Protein AF-A0A354HDA1-F1 (afdb_monomer_lite)

Radius of gyration: 33.44 Å; chains: 1; bounding box: 73×96×95 Å

Foldseek 3Di:
DDDDDDDDDDDDDDDDDDDDDDDDDDDDDDDDDDDDDDDDDDDDDDDDDDDDDDDDDPPPDDDPDPDPDLQWQDDDQQKTKGWPAKDQDPLPSFDIKTKMKIFHQNQFKKKKAKDQKDFLQAGDPQWFWFQDPVRDIDTHRIDIHGNDRDIGMGIGHRGVVNCVVQVHPDGQKIKIWMFMDGHPRVVDTDIGDIHIDGHPPDPNDRDDGPPDAAWQDDDPQKTKHWDAKAQDLPPQGIWTKMKIFRQDQAWKKKDWPWKDFPPHTWDKDWIDTHGHGHMYITIITTGPCSPSAQGFKMKTKIWMWGCPVDDDTHTDDITDIDMDGDDHDPLQPPVRLVVVLVVQCPPPDQAAWWAFPVRKIKGWDFDRDSPPPPDRWIKIKIGDPDFKIKIDTWGDDPFFTWDKIWIWGQDPVRDIDTDDIWIWTWGDDPDAWIWIAIPVRDITIIGHDDDD

pLDDT: mean 74.21, std 22.31, range [22.86, 97.56]

Structure (mmCIF, N/CA/C/O backbone):
data_AF-A0A354HDA1-F1
#
_entry.id   AF-A0A354HDA1-F1
#
loop_
_atom_site.group_PDB
_atom_site.id
_atom_site.type_symbol
_atom_site.label_atom_id
_atom_site.label_alt_id
_atom_site.label_comp_id
_atom_site.label_asym_id
_atom_site.label_entity_id
_atom_site.label_seq_id
_atom_site.pdbx_PDB_ins_code
_atom_site.Cartn_x
_atom_site.Cartn_y
_atom_site.Cartn_z
_atom_site.occupancy
_atom_site.B_iso_or_equiv
_atom_site.auth_seq_id
_atom_site.auth_comp_id
_atom_site.auth_asym_id
_atom_site.auth_atom_id
_atom_site.pdbx_PDB_model_num
ATOM 1 N N . MET A 1 1 ? 37.030 48.313 -1.044 1.00 31.47 1 MET A N 1
ATOM 2 C CA . MET A 1 1 ? 38.129 47.338 -0.813 1.00 31.47 1 MET A CA 1
ATOM 3 C C . MET A 1 1 ? 37.502 45.974 -0.561 1.00 31.47 1 MET A C 1
ATOM 5 O O . MET A 1 1 ? 36.423 45.945 0.014 1.00 31.47 1 MET A O 1
ATOM 9 N N . LYS A 1 2 ? 38.111 44.870 -1.011 1.00 27.34 2 LYS A N 1
ATOM 10 C CA . LYS A 1 2 ? 37.506 43.528 -0.903 1.00 27.34 2 LYS A CA 1
ATOM 11 C C . LYS A 1 2 ? 37.591 43.000 0.538 1.00 27.34 2 LYS A C 1
ATOM 13 O O . LYS A 1 2 ? 38.665 43.055 1.129 1.00 27.34 2 LYS A O 1
ATOM 18 N N . LYS A 1 3 ? 36.506 42.420 1.059 1.00 28.28 3 LYS A N 1
ATOM 19 C CA . LYS A 1 3 ? 36.544 41.457 2.171 1.00 28.28 3 LYS A CA 1
ATOM 20 C C . LYS A 1 3 ? 36.066 40.110 1.637 1.00 28.28 3 LYS A C 1
ATOM 22 O O . LYS A 1 3 ? 34.922 39.995 1.222 1.00 28.28 3 LYS A O 1
ATOM 27 N N . LYS A 1 4 ? 36.961 39.121 1.627 1.00 32.50 4 LYS A N 1
ATOM 28 C CA . LYS A 1 4 ? 36.616 37.703 1.487 1.00 32.50 4 LYS A CA 1
ATOM 29 C C . LYS A 1 4 ? 36.586 37.098 2.888 1.00 32.50 4 LYS A C 1
ATOM 31 O O . LYS A 1 4 ? 37.509 37.371 3.654 1.00 32.50 4 LYS A O 1
ATOM 36 N N . ILE A 1 5 ? 35.614 36.244 3.178 1.00 36.44 5 ILE A N 1
ATOM 37 C CA . ILE A 1 5 ? 35.753 35.154 4.152 1.00 36.44 5 ILE A CA 1
ATOM 38 C C . ILE A 1 5 ? 35.243 33.896 3.442 1.00 36.44 5 ILE A C 1
ATOM 40 O O . ILE A 1 5 ? 34.310 33.976 2.646 1.00 36.44 5 ILE A O 1
ATOM 44 N N . THR A 1 6 ? 35.938 32.781 3.636 1.00 32.81 6 THR A N 1
ATOM 45 C CA . THR A 1 6 ? 35.798 31.563 2.827 1.00 32.81 6 THR A CA 1
ATOM 46 C C . THR A 1 6 ? 34.976 30.521 3.578 1.00 32.81 6 THR A C 1
ATOM 48 O O . THR A 1 6 ? 35.255 30.271 4.749 1.00 32.81 6 THR A O 1
ATOM 51 N N . LEU A 1 7 ? 34.013 29.887 2.906 1.00 26.77 7 LEU A N 1
ATOM 52 C CA . LEU A 1 7 ? 33.339 28.691 3.415 1.00 26.77 7 LEU A CA 1
ATOM 53 C C . LEU A 1 7 ? 34.271 27.478 3.255 1.00 26.77 7 LEU A C 1
ATOM 55 O O . LEU A 1 7 ? 34.858 27.293 2.190 1.00 26.77 7 LEU A O 1
ATOM 59 N N . ALA A 1 8 ? 34.434 26.675 4.306 1.00 28.84 8 ALA A N 1
ATOM 60 C CA . ALA A 1 8 ? 35.331 25.521 4.308 1.00 28.84 8 ALA A CA 1
ATOM 61 C C . ALA A 1 8 ? 34.535 24.210 4.248 1.00 28.84 8 ALA A C 1
ATOM 63 O O . ALA A 1 8 ? 33.760 23.915 5.153 1.00 28.84 8 ALA A O 1
ATOM 64 N N . ILE A 1 9 ? 34.761 23.421 3.196 1.00 30.92 9 ILE A N 1
ATOM 65 C CA . ILE A 1 9 ? 34.243 22.054 3.061 1.00 30.92 9 ILE A CA 1
ATOM 66 C C . ILE A 1 9 ? 35.233 21.102 3.745 1.00 30.92 9 ILE A C 1
ATOM 68 O O . ILE A 1 9 ? 36.434 21.170 3.479 1.00 30.92 9 ILE A O 1
ATOM 72 N N . ALA A 1 10 ? 34.737 20.216 4.611 1.00 30.50 10 ALA A N 1
ATOM 73 C CA . ALA A 1 10 ? 35.542 19.232 5.336 1.00 30.50 10 ALA A CA 1
ATOM 74 C C . ALA A 1 10 ? 35.135 17.802 4.943 1.00 30.50 10 ALA A C 1
ATOM 76 O O . ALA A 1 10 ? 34.210 17.223 5.506 1.00 30.50 10 ALA A O 1
ATOM 77 N N . LEU A 1 11 ? 35.838 17.245 3.957 1.00 28.97 11 LEU A N 1
ATOM 78 C CA . LEU A 1 11 ? 35.710 15.850 3.534 1.00 28.97 11 LEU A CA 1
ATOM 79 C C . LEU A 1 11 ? 36.411 14.930 4.552 1.00 28.97 11 LEU A C 1
ATOM 81 O O . LEU A 1 11 ? 37.622 15.049 4.739 1.00 28.97 11 LEU A O 1
ATOM 85 N N . CYS A 1 12 ? 35.682 13.996 5.168 1.00 27.31 12 CYS A N 1
ATOM 86 C CA . CYS A 1 12 ? 36.226 13.054 6.155 1.00 27.31 12 CYS A CA 1
ATOM 87 C C . CYS A 1 12 ? 35.908 11.594 5.799 1.00 27.31 12 CYS A C 1
ATOM 89 O O . CYS A 1 12 ? 34.965 11.009 6.323 1.00 27.31 12 CYS A O 1
ATOM 91 N 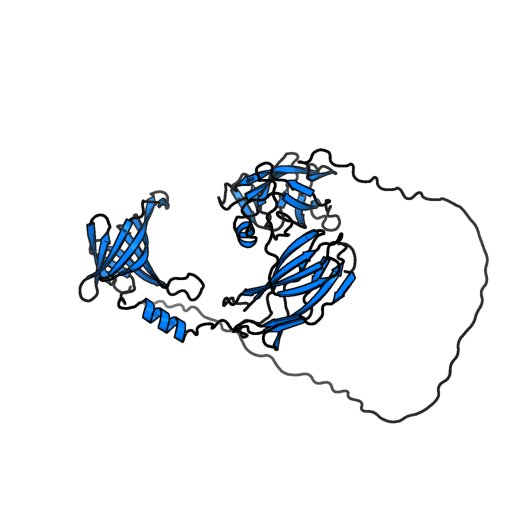N . ALA A 1 13 ? 36.743 10.989 4.951 1.00 26.00 13 ALA A N 1
ATOM 92 C CA . ALA A 1 13 ? 36.742 9.550 4.697 1.00 26.00 13 ALA A CA 1
ATOM 93 C C . ALA A 1 13 ? 38.186 9.024 4.603 1.00 26.00 13 ALA A C 1
ATOM 95 O O . ALA A 1 13 ? 38.851 9.243 3.592 1.00 26.00 13 ALA A O 1
ATOM 96 N N . ALA A 1 14 ? 38.678 8.350 5.654 1.00 28.92 14 ALA A N 1
ATOM 97 C CA . ALA A 1 14 ? 39.889 7.518 5.608 1.00 28.92 14 ALA A CA 1
ATOM 98 C C . ALA A 1 14 ? 40.065 6.629 6.861 1.00 28.92 14 ALA A C 1
ATOM 100 O O . ALA A 1 14 ? 40.347 7.122 7.948 1.00 28.92 14 ALA A O 1
ATOM 101 N N . LEU A 1 15 ? 39.988 5.311 6.649 1.00 28.72 15 LEU A N 1
ATOM 102 C CA . LEU A 1 15 ? 40.942 4.287 7.114 1.00 28.72 15 LEU A CA 1
ATOM 103 C C . LEU A 1 15 ? 41.510 4.353 8.552 1.00 28.72 15 LEU A C 1
ATOM 105 O O . LEU A 1 15 ? 42.444 5.100 8.835 1.00 28.72 15 LEU A O 1
ATOM 109 N N . CYS A 1 16 ? 41.127 3.366 9.371 1.00 27.70 16 CYS A N 1
ATOM 110 C CA . CYS A 1 16 ? 41.938 2.866 10.489 1.00 27.70 16 CYS A CA 1
ATOM 111 C C . CYS A 1 16 ? 41.967 1.326 10.478 1.00 27.70 16 CYS A C 1
ATOM 113 O O . CYS A 1 16 ? 41.064 0.682 11.004 1.00 27.70 16 CYS A O 1
ATOM 115 N N . SER A 1 17 ? 43.027 0.741 9.909 1.00 30.91 17 SER A N 1
ATOM 116 C CA . SER A 1 17 ? 43.226 -0.716 9.840 1.00 30.91 17 SER A CA 1
ATOM 117 C C . SER A 1 17 ? 44.659 -1.095 10.213 1.00 30.91 17 SER A C 1
ATOM 119 O O . SER A 1 17 ? 45.554 -0.866 9.413 1.00 30.91 17 SER A O 1
ATOM 121 N N . PHE A 1 18 ? 44.863 -1.680 11.398 1.00 32.28 18 PHE A N 1
ATOM 122 C CA . PHE A 1 18 ? 45.932 -2.632 11.773 1.00 32.28 18 PHE A CA 1
ATOM 123 C C . PHE A 1 18 ? 45.609 -3.108 13.208 1.00 32.28 18 PHE A C 1
ATOM 125 O O . PHE A 1 18 ? 45.614 -2.312 14.138 1.00 32.28 18 PHE A O 1
ATOM 132 N N . ALA A 1 19 ? 45.078 -4.316 13.403 1.00 32.16 19 ALA A N 1
ATOM 133 C CA . ALA A 1 19 ? 45.759 -5.620 13.386 1.00 32.16 19 ALA A CA 1
ATOM 134 C C . ALA A 1 19 ? 46.241 -6.058 14.784 1.00 32.16 19 ALA A C 1
ATOM 136 O O . ALA A 1 19 ? 47.131 -5.454 15.377 1.00 32.16 19 ALA A O 1
ATOM 137 N N . GLY A 1 20 ? 45.672 -7.163 15.274 1.00 24.97 20 GLY A N 1
ATOM 138 C CA . GLY A 1 20 ? 46.027 -7.803 16.540 1.00 24.97 20 GLY A CA 1
ATOM 139 C C . GLY A 1 20 ? 45.857 -9.315 16.434 1.00 24.97 20 GLY A C 1
ATOM 140 O O . GLY A 1 20 ? 44.791 -9.845 16.724 1.00 24.97 20 GLY A O 1
ATOM 141 N N . CYS A 1 21 ? 46.897 -10.011 15.975 1.00 28.17 21 CYS A N 1
ATOM 142 C CA . CYS A 1 21 ? 46.878 -11.468 15.871 1.00 28.17 21 CYS A CA 1
ATOM 143 C C . CYS A 1 21 ? 46.947 -12.126 17.255 1.00 28.17 21 CYS A C 1
ATOM 145 O O . CYS A 1 21 ? 47.786 -11.755 18.074 1.00 28.17 21 CYS A O 1
ATOM 147 N N . ASN A 1 22 ? 46.189 -13.205 17.448 1.00 28.22 22 ASN A N 1
ATOM 148 C CA . ASN A 1 22 ? 46.581 -14.279 18.357 1.00 28.22 22 ASN A CA 1
ATOM 149 C C . ASN A 1 22 ? 46.357 -15.630 17.661 1.00 28.22 22 ASN A C 1
ATOM 151 O O . ASN A 1 22 ? 45.361 -15.805 16.963 1.00 28.22 22 ASN A O 1
ATOM 155 N N . SER A 1 23 ? 47.300 -16.561 17.801 1.00 32.66 23 SER A N 1
ATOM 156 C CA . SER A 1 23 ? 47.348 -17.815 17.041 1.00 32.66 23 SER A CA 1
ATOM 157 C C . SER A 1 23 ? 47.273 -19.033 17.964 1.00 32.66 23 SER A C 1
ATOM 159 O O . SER A 1 23 ? 47.916 -19.072 19.010 1.00 32.66 23 SER A O 1
ATOM 161 N N . GLY A 1 24 ? 46.487 -20.044 17.579 1.00 25.39 24 GLY A N 1
ATOM 162 C CA . GLY A 1 24 ? 46.165 -21.161 18.475 1.00 25.39 24 GLY A CA 1
ATOM 163 C C . GLY A 1 24 ? 45.610 -22.410 17.791 1.00 25.39 24 GLY A C 1
ATOM 164 O O . GLY A 1 24 ? 44.612 -22.958 18.244 1.00 25.39 24 GLY A O 1
ATOM 165 N N . THR A 1 25 ? 46.230 -22.866 16.701 1.00 35.19 25 THR A N 1
ATOM 166 C CA . THR A 1 25 ? 45.879 -24.143 16.051 1.00 35.19 25 THR A CA 1
ATOM 167 C C . THR A 1 25 ? 46.379 -25.345 16.863 1.00 35.19 25 THR A C 1
ATOM 169 O O . THR A 1 25 ? 47.549 -25.364 17.249 1.00 35.19 25 THR A O 1
ATOM 172 N N . PRO A 1 26 ? 45.576 -26.414 16.987 1.00 31.98 26 PRO A N 1
ATOM 173 C CA . PRO A 1 26 ? 46.102 -27.771 17.091 1.00 31.98 26 PRO A CA 1
ATOM 174 C C . PRO A 1 26 ? 45.609 -28.655 15.932 1.00 31.98 26 PRO A C 1
ATOM 176 O O . PRO A 1 26 ? 44.422 -28.699 15.616 1.00 31.98 26 PRO A O 1
ATOM 179 N N . ALA A 1 27 ? 46.529 -29.392 15.307 1.00 25.69 27 ALA A N 1
ATOM 180 C CA . ALA A 1 27 ? 46.199 -30.470 14.374 1.00 25.69 27 ALA A CA 1
ATOM 181 C C . ALA A 1 27 ? 46.079 -31.819 15.115 1.00 25.69 27 ALA A C 1
ATOM 183 O O . ALA A 1 27 ? 46.586 -31.972 16.227 1.00 25.69 27 ALA A O 1
ATOM 184 N N . ALA A 1 28 ? 45.445 -32.813 14.485 1.00 26.69 28 ALA A N 1
ATOM 185 C CA . ALA A 1 28 ? 45.404 -34.200 14.969 1.00 26.69 28 ALA A CA 1
ATOM 186 C C . ALA A 1 28 ? 46.836 -34.787 15.122 1.00 26.69 28 ALA A C 1
ATOM 188 O O . ALA A 1 28 ? 47.766 -34.350 14.447 1.00 26.69 28 ALA A O 1
ATOM 189 N N . THR A 1 29 ? 47.109 -35.838 15.908 1.00 23.31 29 THR A N 1
ATOM 190 C CA . THR A 1 29 ? 46.589 -37.214 15.723 1.00 23.31 29 THR A CA 1
ATOM 191 C C . THR A 1 29 ? 47.006 -38.136 16.896 1.00 23.31 29 THR A C 1
ATOM 193 O O . THR A 1 29 ? 47.988 -37.852 17.574 1.00 23.31 29 THR A O 1
ATOM 196 N N . THR A 1 30 ? 46.362 -39.311 17.023 1.00 22.86 30 THR A N 1
ATOM 197 C CA . THR A 1 30 ? 46.723 -40.504 17.850 1.00 22.86 30 THR A CA 1
ATOM 198 C C . THR A 1 30 ? 46.487 -40.421 19.370 1.00 22.86 30 THR A C 1
ATOM 200 O O . THR A 1 30 ? 46.723 -39.380 19.968 1.00 22.86 30 THR A O 1
ATOM 203 N N . GLY A 1 31 ? 46.059 -41.529 20.017 1.00 23.52 31 GLY A N 1
ATOM 204 C CA . GLY A 1 31 ? 46.061 -41.589 21.497 1.00 23.52 31 GLY A CA 1
ATOM 205 C C . GLY A 1 31 ? 45.152 -42.556 22.289 1.00 23.52 31 GLY A C 1
ATOM 206 O O . GLY A 1 31 ? 45.138 -42.416 23.500 1.00 23.52 31 GLY A O 1
ATOM 207 N N . SER A 1 32 ? 44.401 -43.487 21.676 1.00 24.14 32 SER A N 1
ATOM 208 C CA . SER A 1 32 ? 43.713 -44.661 22.296 1.00 24.14 32 SER A CA 1
ATOM 209 C C . SER A 1 32 ? 43.687 -44.819 23.841 1.00 24.14 32 SER A C 1
ATOM 211 O O . SER A 1 32 ? 44.733 -45.123 24.413 1.00 24.14 32 SER A O 1
ATOM 213 N N . SER A 1 33 ? 42.495 -44.913 24.464 1.00 26.00 33 SER A N 1
ATOM 214 C CA . SER A 1 33 ? 42.024 -46.152 25.148 1.00 26.00 33 SER A CA 1
ATOM 215 C C . SER A 1 33 ? 40.627 -46.022 25.802 1.00 26.00 33 SER A C 1
ATOM 217 O O . SER A 1 33 ? 40.225 -44.928 26.171 1.00 26.00 33 SER A O 1
ATOM 219 N N . ALA A 1 34 ? 39.987 -47.180 26.024 1.00 25.45 34 ALA A N 1
ATOM 220 C CA . ALA A 1 34 ? 38.926 -47.498 26.998 1.00 25.45 34 ALA A CA 1
ATOM 221 C C . ALA A 1 34 ? 37.573 -46.745 26.962 1.00 25.45 34 ALA A C 1
ATOM 223 O O . ALA A 1 34 ? 37.477 -45.542 27.180 1.00 25.45 34 ALA A O 1
ATOM 224 N N . ALA A 1 35 ? 36.497 -47.527 26.830 1.00 25.56 35 ALA A N 1
ATOM 225 C CA . ALA A 1 35 ? 35.170 -47.199 27.357 1.00 25.56 35 ALA A CA 1
ATOM 226 C C . ALA A 1 35 ? 35.022 -47.774 28.786 1.00 25.56 35 ALA A C 1
ATOM 228 O O . ALA A 1 35 ? 35.851 -48.591 29.181 1.00 25.56 35 ALA A O 1
ATOM 229 N N . GLU A 1 36 ? 33.965 -47.417 29.528 1.00 24.39 36 GLU A N 1
ATOM 230 C CA . GLU A 1 36 ? 32.834 -48.335 29.799 1.00 24.39 36 GLU A CA 1
ATOM 231 C C . GLU A 1 36 ? 31.650 -47.599 30.480 1.00 24.39 36 GLU A C 1
ATOM 233 O O . GLU A 1 36 ? 31.774 -46.465 30.939 1.00 24.39 36 GLU A O 1
ATOM 238 N N . SER A 1 37 ? 30.478 -48.237 30.471 1.00 26.44 37 SER A N 1
ATOM 239 C CA . SER A 1 37 ? 29.199 -47.798 31.047 1.00 26.44 37 SER A CA 1
ATOM 240 C C . SER A 1 37 ? 29.151 -47.884 32.582 1.00 26.44 37 SER A C 1
ATOM 242 O O . SER A 1 37 ? 29.727 -48.814 33.138 1.00 26.44 37 SER A O 1
ATOM 244 N N . ALA A 1 38 ? 28.359 -47.019 33.241 1.00 24.83 38 ALA A N 1
ATOM 245 C CA . ALA A 1 38 ? 27.409 -47.453 34.285 1.00 24.83 38 ALA A CA 1
ATOM 246 C C . ALA A 1 38 ? 26.436 -46.349 34.768 1.00 24.83 38 ALA A C 1
ATOM 248 O O . ALA A 1 38 ? 26.836 -45.279 35.216 1.00 24.83 38 ALA A O 1
ATOM 249 N N . ALA A 1 39 ? 25.153 -46.708 34.803 1.00 30.73 39 ALA A N 1
ATOM 250 C CA . ALA A 1 39 ? 24.150 -46.322 35.808 1.00 30.73 39 ALA A CA 1
ATOM 251 C C . ALA A 1 39 ? 23.579 -47.658 36.381 1.00 30.73 39 ALA A C 1
ATOM 253 O O . ALA A 1 39 ? 23.949 -48.699 35.820 1.00 30.73 39 ALA A O 1
ATOM 254 N N . PRO A 1 40 ? 22.688 -47.731 37.406 1.00 45.25 40 PRO A N 1
ATOM 255 C CA . PRO A 1 40 ? 21.872 -46.676 38.035 1.00 45.25 40 PRO A CA 1
ATOM 256 C C . PRO A 1 40 ? 21.739 -46.826 39.588 1.00 45.25 40 PRO A C 1
ATOM 258 O O . PRO A 1 40 ? 22.600 -47.432 40.217 1.00 45.25 40 PRO A O 1
ATOM 261 N N . ALA A 1 41 ? 20.601 -46.369 40.154 1.00 26.44 41 ALA A N 1
ATOM 262 C CA . ALA A 1 41 ? 19.988 -46.749 41.452 1.00 26.44 41 ALA A CA 1
ATOM 263 C C . ALA A 1 41 ? 20.580 -46.166 42.770 1.00 26.44 41 ALA A C 1
ATOM 265 O O . ALA A 1 41 ? 21.778 -45.932 42.853 1.00 26.44 41 ALA A O 1
ATOM 266 N N . SER A 1 42 ? 19.816 -45.959 43.866 1.00 26.62 42 SER A N 1
ATOM 267 C CA . SER A 1 42 ? 18.348 -45.793 44.080 1.00 26.62 42 SER A CA 1
ATOM 268 C C . SER A 1 42 ? 18.044 -45.365 45.553 1.00 26.62 42 SER A C 1
ATOM 270 O O . SER A 1 42 ? 18.946 -45.347 46.385 1.00 26.62 42 SER A O 1
ATOM 272 N N . GLU A 1 43 ? 16.755 -45.134 45.856 1.00 28.14 43 GLU A N 1
ATOM 273 C CA . GLU A 1 43 ? 16.048 -45.195 47.165 1.00 28.14 43 GLU A CA 1
ATOM 274 C C . GLU A 1 43 ? 15.925 -43.951 48.083 1.00 28.14 43 GLU A C 1
ATOM 276 O O . GLU A 1 43 ? 16.681 -42.986 48.026 1.00 28.14 43 GLU A O 1
ATOM 281 N N . THR A 1 44 ? 14.855 -43.977 48.896 1.00 29.50 44 THR A N 1
ATOM 282 C CA . THR A 1 44 ? 14.265 -42.896 49.726 1.00 29.50 44 THR A CA 1
ATOM 283 C C . THR A 1 44 ? 14.026 -43.409 51.162 1.00 29.50 44 THR A C 1
ATOM 285 O O . THR A 1 44 ? 14.052 -44.621 51.377 1.00 29.50 44 THR A O 1
ATOM 288 N N . PRO A 1 45 ? 13.796 -42.537 52.166 1.00 35.72 45 PRO A N 1
ATOM 289 C CA . PRO A 1 45 ? 12.434 -42.353 52.732 1.00 35.72 45 PRO A CA 1
ATOM 290 C C . PRO A 1 45 ? 12.130 -40.863 53.091 1.00 35.72 45 PRO A C 1
ATOM 292 O O . PRO A 1 45 ? 13.059 -40.074 53.215 1.00 35.72 45 PRO A O 1
ATOM 295 N N . ALA A 1 46 ? 10.897 -40.322 53.126 1.00 27.67 46 ALA A N 1
ATOM 296 C CA . ALA A 1 46 ? 9.634 -40.728 53.789 1.00 27.67 46 ALA A CA 1
ATOM 297 C C . ALA A 1 46 ? 9.709 -40.656 55.341 1.00 27.67 46 ALA A C 1
ATOM 299 O O . ALA A 1 46 ? 10.727 -41.048 55.900 1.00 27.67 46 ALA A O 1
ATOM 300 N N . ALA A 1 47 ? 8.713 -40.209 56.128 1.00 29.64 47 ALA A N 1
ATOM 301 C CA . ALA A 1 47 ? 7.406 -39.532 55.926 1.00 29.64 47 ALA A CA 1
ATOM 302 C C . ALA A 1 47 ? 6.972 -38.885 57.287 1.00 29.64 47 ALA A C 1
ATOM 304 O O . ALA A 1 47 ? 7.642 -39.142 58.287 1.00 29.64 47 ALA A O 1
ATOM 305 N N . THR A 1 48 ? 5.916 -38.071 57.463 1.00 24.61 48 THR A N 1
ATOM 306 C CA . THR A 1 48 ? 4.882 -37.496 56.555 1.00 24.61 48 THR A CA 1
ATOM 307 C C . THR A 1 48 ? 4.772 -35.964 56.843 1.00 24.61 48 THR A C 1
ATOM 309 O O . THR A 1 48 ? 5.839 -35.362 56.875 1.00 24.61 48 THR A O 1
ATOM 312 N N . GLU A 1 49 ? 3.690 -35.186 57.076 1.00 27.14 49 GLU A N 1
ATOM 313 C CA . GLU A 1 49 ? 2.191 -35.213 57.094 1.00 27.14 49 GLU A CA 1
ATOM 314 C C . GLU A 1 49 ? 1.725 -33.712 57.014 1.00 27.14 49 GLU A C 1
ATOM 316 O O . GLU A 1 49 ? 2.577 -32.843 57.197 1.00 27.14 49 GLU A O 1
ATOM 321 N N . THR A 1 50 ? 0.497 -33.235 56.726 1.00 23.50 50 THR A N 1
ATOM 322 C CA . THR A 1 50 ? -0.890 -33.770 56.615 1.00 23.50 50 THR A CA 1
ATOM 323 C C . THR A 1 50 ? -1.684 -32.941 55.553 1.00 23.50 50 THR A C 1
ATOM 325 O O . THR A 1 50 ? -1.101 -32.112 54.860 1.00 23.50 50 THR A O 1
ATOM 328 N N . ASN A 1 51 ? -3.009 -33.124 55.419 1.00 27.14 51 ASN A N 1
ATOM 329 C CA . ASN A 1 51 ? -3.908 -32.375 54.512 1.00 27.14 51 ASN A CA 1
ATOM 330 C C . ASN A 1 51 ? -4.341 -30.986 55.031 1.00 27.14 51 ASN A C 1
ATOM 332 O O . ASN A 1 51 ? -4.569 -30.841 56.228 1.00 27.14 51 ASN A O 1
ATOM 336 N N . GLU A 1 52 ? -4.737 -30.093 54.113 1.00 27.97 52 GLU A N 1
ATOM 337 C CA . GLU A 1 52 ? -6.153 -29.673 54.030 1.00 27.97 52 GLU A CA 1
ATOM 338 C C . GLU A 1 52 ? -6.550 -29.356 52.569 1.00 27.97 52 GLU A C 1
ATOM 340 O O . GLU A 1 52 ? -5.683 -29.171 51.715 1.00 27.97 52 GLU A O 1
ATOM 345 N N . THR A 1 53 ? -7.848 -29.382 52.238 1.00 29.78 53 THR A N 1
ATOM 346 C CA . THR A 1 53 ? -8.347 -29.296 50.850 1.00 29.78 53 THR A CA 1
ATOM 347 C C . THR A 1 53 ? -9.188 -28.043 50.632 1.00 29.78 53 THR A C 1
ATOM 349 O O . THR A 1 53 ? -10.240 -27.895 51.247 1.00 29.78 53 THR A O 1
ATOM 352 N N . ALA A 1 54 ? -8.788 -27.207 49.672 1.00 26.09 54 ALA A N 1
ATOM 353 C CA . ALA A 1 54 ? -9.616 -26.139 49.123 1.00 26.09 54 ALA A CA 1
ATOM 354 C C . ALA A 1 54 ? -9.538 -26.175 47.590 1.00 26.09 54 ALA A C 1
ATOM 356 O O . ALA A 1 54 ? -8.501 -25.870 47.006 1.00 26.09 54 ALA A O 1
ATOM 357 N N . ALA A 1 55 ? -10.631 -26.572 46.937 1.00 28.66 55 ALA A N 1
ATOM 358 C CA . ALA A 1 55 ? -10.753 -26.458 45.489 1.00 28.66 55 ALA A CA 1
ATOM 359 C C . ALA A 1 55 ? -11.105 -25.004 45.147 1.00 28.66 55 ALA A C 1
ATOM 361 O O . ALA A 1 55 ? -12.261 -24.601 45.270 1.00 28.66 55 ALA A O 1
ATOM 362 N N . ALA A 1 56 ? -10.106 -24.216 44.746 1.00 28.73 56 ALA A N 1
ATOM 363 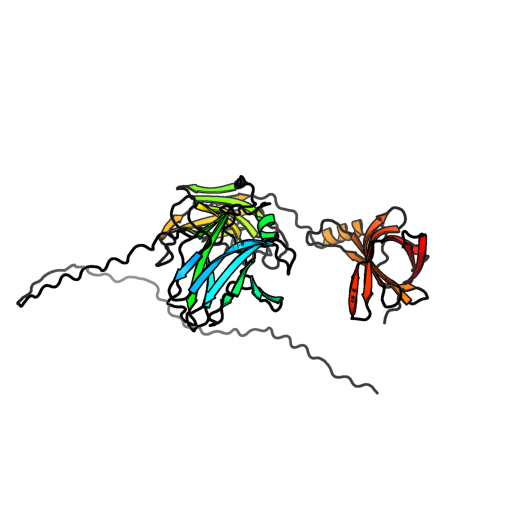C CA . ALA A 1 56 ? -10.360 -22.926 44.122 1.00 28.73 56 ALA A CA 1
ATOM 364 C C . ALA A 1 56 ? -11.070 -23.177 42.784 1.00 28.73 56 ALA A C 1
ATOM 366 O O . ALA A 1 56 ? -10.516 -23.834 41.901 1.00 28.73 56 ALA A O 1
ATOM 367 N N . SER A 1 57 ? -12.306 -22.692 42.650 1.00 28.02 57 SER A N 1
ATOM 368 C CA . SER A 1 57 ? -12.960 -22.648 41.344 1.00 28.02 57 SER A CA 1
ATOM 369 C C . SER A 1 57 ? -12.133 -21.747 40.439 1.00 28.02 57 SER A C 1
ATOM 371 O O . SER A 1 57 ? -11.777 -20.645 40.854 1.00 28.02 57 SER A O 1
ATOM 373 N N . ALA A 1 58 ? -11.862 -22.181 39.209 1.00 32.06 58 ALA A N 1
ATOM 374 C CA . ALA A 1 58 ? -11.476 -21.231 38.178 1.00 32.06 58 ALA A CA 1
ATOM 375 C C . ALA A 1 58 ? -12.643 -20.247 38.027 1.00 32.06 58 ALA A C 1
ATOM 377 O O . ALA A 1 58 ? -13.777 -20.664 37.774 1.00 32.06 58 ALA A O 1
ATOM 378 N N . GLU A 1 59 ? -12.386 -18.967 38.275 1.00 29.39 59 GLU A N 1
ATOM 379 C CA . GLU A 1 59 ? -13.373 -17.916 38.070 1.00 29.39 59 GLU A CA 1
ATOM 380 C C . GLU A 1 59 ? -13.408 -17.650 36.568 1.00 29.39 59 GLU A C 1
ATOM 382 O O . GLU A 1 59 ? -12.505 -17.046 35.995 1.00 29.39 59 GLU A O 1
ATOM 387 N N . GLN A 1 60 ? -14.388 -18.261 35.905 1.00 31.11 60 GLN A N 1
ATOM 388 C CA . GLN A 1 60 ? -14.520 -18.206 34.459 1.00 31.11 60 GLN A CA 1
ATOM 389 C C . GLN A 1 60 ? -14.934 -16.784 34.078 1.00 31.11 60 GLN A C 1
ATOM 391 O O . GLN A 1 60 ? -16.088 -16.410 34.294 1.00 31.11 60 GLN A O 1
ATOM 396 N N . THR A 1 61 ? -13.991 -16.006 33.534 1.00 28.92 61 THR A N 1
ATOM 397 C CA . THR A 1 61 ? -14.262 -14.681 32.967 1.00 28.92 61 THR A CA 1
ATOM 398 C C . THR A 1 61 ? -15.498 -14.784 32.073 1.00 28.92 61 THR A C 1
ATOM 400 O O . THR A 1 61 ? -15.516 -15.650 31.188 1.00 28.92 61 THR A O 1
ATOM 403 N N . PRO A 1 62 ? -16.550 -13.977 32.303 1.00 30.94 62 PRO A N 1
ATOM 404 C CA . PRO A 1 62 ? -17.697 -13.959 31.411 1.00 30.94 62 PRO A CA 1
ATOM 405 C C . PRO A 1 62 ? -17.222 -13.685 29.986 1.00 30.94 62 PRO A C 1
ATOM 407 O O . PRO A 1 62 ? -16.374 -12.816 29.780 1.00 30.94 62 PRO A O 1
ATOM 410 N N . ALA A 1 63 ? -17.766 -14.411 29.008 1.00 34.66 63 ALA A N 1
ATOM 411 C CA . ALA A 1 63 ? -17.601 -14.006 27.618 1.00 34.66 63 ALA A CA 1
ATOM 412 C C . ALA A 1 63 ? -18.105 -12.555 27.471 1.00 34.66 63 ALA A C 1
ATOM 414 O O . ALA A 1 63 ? -19.108 -12.221 28.120 1.00 34.66 63 ALA A O 1
ATOM 415 N N . PRO A 1 64 ? -17.442 -11.703 26.666 1.00 41.69 64 PRO A N 1
ATOM 416 C CA . PRO A 1 64 ? -17.937 -10.364 26.378 1.00 41.69 64 PRO A CA 1
ATOM 417 C C . PRO A 1 64 ? -19.410 -10.417 25.966 1.00 41.69 64 PRO A C 1
ATOM 419 O O . PRO A 1 64 ? -19.830 -11.323 25.242 1.00 41.69 64 PRO A O 1
ATOM 422 N N . ALA A 1 65 ? -20.212 -9.478 26.465 1.00 41.94 65 ALA A N 1
ATOM 423 C CA . ALA A 1 65 ? -21.591 -9.367 26.013 1.00 41.94 65 ALA A CA 1
ATOM 424 C C . ALA A 1 65 ? -21.581 -8.992 24.525 1.00 41.94 65 ALA A C 1
ATOM 426 O O . ALA A 1 65 ? -20.886 -8.047 24.154 1.00 41.94 65 ALA A O 1
ATOM 427 N N . GLU A 1 66 ? -22.339 -9.715 23.692 1.00 51.53 66 GLU A N 1
ATOM 428 C CA . GLU A 1 66 ? -22.486 -9.372 22.273 1.00 51.53 66 GLU A CA 1
ATOM 429 C C . GLU A 1 66 ? -22.885 -7.900 22.148 1.00 51.53 66 GLU A C 1
ATOM 431 O O . GLU A 1 66 ? -23.891 -7.463 22.720 1.00 51.53 66 GLU A O 1
ATOM 436 N N . ASN A 1 67 ? -22.083 -7.129 21.415 1.00 55.03 67 ASN A N 1
ATOM 437 C CA . ASN A 1 67 ? -22.411 -5.742 21.154 1.00 55.03 67 ASN A CA 1
ATOM 438 C C . ASN A 1 67 ? -23.671 -5.683 20.276 1.00 55.03 67 ASN A C 1
ATOM 440 O O . ASN A 1 67 ? -23.750 -6.319 19.228 1.00 55.03 67 ASN A O 1
ATOM 444 N N . THR A 1 68 ? -24.668 -4.925 20.729 1.00 65.81 68 THR A N 1
ATOM 445 C CA . THR A 1 68 ? -25.973 -4.773 20.059 1.00 65.81 68 THR A CA 1
ATOM 446 C C . THR A 1 68 ? -26.159 -3.399 19.405 1.00 65.81 68 THR A C 1
ATOM 448 O O . THR A 1 68 ? -27.212 -3.137 18.826 1.00 65.81 68 THR A O 1
ATOM 451 N N . ASP A 1 69 ? -25.138 -2.541 19.470 1.00 78.06 69 ASP A N 1
ATOM 452 C CA . ASP A 1 69 ? -25.042 -1.244 18.800 1.00 78.06 69 ASP A CA 1
ATOM 453 C C . ASP A 1 69 ? -23.902 -1.333 17.759 1.00 78.06 69 ASP A C 1
ATOM 455 O O . ASP A 1 69 ? -22.733 -1.282 18.149 1.00 78.06 69 ASP A O 1
ATOM 459 N N . PRO A 1 70 ? -24.201 -1.523 16.456 1.00 71.94 70 PRO A N 1
ATOM 460 C CA . PRO A 1 70 ? -23.184 -1.798 15.433 1.00 71.94 70 PRO A CA 1
ATOM 461 C C . PRO A 1 70 ? -22.227 -0.622 15.207 1.00 71.94 70 PRO A C 1
ATOM 463 O O . PRO A 1 70 ? -21.142 -0.817 14.668 1.00 71.94 70 PRO A O 1
ATOM 466 N N . ASP A 1 71 ? -22.602 0.580 15.649 1.00 84.69 71 ASP A N 1
ATOM 467 C CA . ASP A 1 71 ? -21.744 1.753 15.556 1.00 84.69 71 ASP A CA 1
ATOM 468 C C . ASP A 1 71 ? -20.735 1.801 16.717 1.00 84.69 71 ASP A C 1
ATOM 470 O O . ASP A 1 71 ? -19.779 2.561 16.644 1.00 84.69 71 ASP A O 1
ATOM 474 N N . VAL A 1 72 ? -20.913 1.048 17.813 1.00 90.44 72 VAL A N 1
ATOM 475 C CA . VAL A 1 72 ? -19.908 0.964 18.894 1.00 90.44 72 VAL A CA 1
ATOM 476 C C . VAL A 1 72 ? -18.775 0.022 18.484 1.00 90.44 72 VAL A C 1
ATOM 478 O O . VAL A 1 72 ? -19.002 -1.139 18.163 1.00 90.44 72 VAL A O 1
ATOM 481 N N . ILE A 1 73 ? -17.538 0.510 18.568 1.00 91.19 73 ILE A N 1
ATOM 482 C CA . ILE A 1 73 ? -16.321 -0.292 18.369 1.00 91.19 73 ILE A CA 1
ATOM 483 C C . ILE A 1 73 ? -15.791 -0.789 19.722 1.00 91.19 73 ILE A C 1
ATOM 485 O O . ILE A 1 73 ? -15.347 -1.927 19.842 1.00 91.19 73 ILE A O 1
ATOM 489 N N . TYR A 1 74 ? -15.860 0.053 20.760 1.00 92.88 74 TYR A N 1
ATOM 490 C CA . TYR A 1 74 ? -15.399 -0.278 22.110 1.00 92.88 74 TYR A CA 1
ATOM 491 C C . TYR A 1 74 ? -16.152 0.530 23.175 1.00 92.88 74 TYR A C 1
ATOM 493 O O . TYR A 1 74 ? -16.378 1.728 22.999 1.00 92.88 74 TYR A O 1
ATOM 501 N N . GLU A 1 75 ? -16.507 -0.095 24.300 1.00 93.56 75 GLU A N 1
ATOM 502 C CA . GLU A 1 75 ? -17.078 0.587 25.470 1.00 93.56 75 GLU A CA 1
ATOM 503 C C . GLU A 1 75 ? -16.737 -0.165 26.768 1.00 93.56 75 GLU A C 1
ATOM 505 O O . GLU A 1 75 ? -17.452 -1.078 27.182 1.00 93.56 75 GLU A O 1
ATOM 510 N N . ALA A 1 76 ? -15.637 0.221 27.421 1.00 92.69 76 ALA A N 1
ATOM 511 C CA . ALA A 1 76 ? -15.236 -0.294 28.732 1.00 92.69 76 ALA A CA 1
ATOM 512 C C . ALA A 1 76 ? -14.298 0.683 29.471 1.00 92.69 76 ALA A C 1
ATOM 514 O O . ALA A 1 76 ? -13.687 1.567 28.872 1.00 92.69 76 ALA A O 1
ATOM 515 N N . ASP A 1 77 ? -14.221 0.538 30.798 1.00 90.69 77 ASP A N 1
ATOM 516 C CA . ASP A 1 77 ? -13.302 1.250 31.708 1.00 90.69 77 ASP A CA 1
ATOM 517 C C . ASP A 1 77 ? -13.241 2.788 31.570 1.00 90.69 77 ASP A C 1
ATOM 519 O O . ASP A 1 77 ? -12.260 3.439 31.924 1.00 90.69 77 ASP A O 1
ATOM 523 N N . GLY A 1 78 ? -14.341 3.393 31.111 1.00 90.06 78 GLY A N 1
ATOM 524 C CA . GLY A 1 78 ? -14.497 4.843 30.943 1.00 90.06 78 GLY A CA 1
ATOM 525 C C . GLY A 1 78 ? -14.165 5.365 29.542 1.00 90.06 78 GLY A C 1
ATOM 526 O O . GLY A 1 78 ? -14.419 6.541 29.270 1.00 90.06 78 GLY A O 1
ATOM 527 N N . VAL A 1 79 ? -13.660 4.508 28.652 1.00 92.56 79 VAL A N 1
ATOM 528 C CA . VAL A 1 79 ? -13.480 4.795 27.224 1.00 92.56 79 VAL A CA 1
ATOM 529 C C . VAL A 1 79 ? -14.720 4.346 26.453 1.00 92.56 79 VAL A C 1
ATOM 531 O O . VAL A 1 79 ? -15.241 3.253 26.685 1.00 92.56 79 VAL A O 1
ATOM 534 N N . LYS A 1 80 ? -15.164 5.163 25.497 1.00 93.44 80 LYS A N 1
ATOM 535 C CA . LYS A 1 80 ? -16.149 4.776 24.483 1.00 93.44 80 LYS A CA 1
ATOM 536 C C . LYS A 1 80 ? -15.671 5.221 23.106 1.00 93.44 80 LYS A C 1
ATOM 538 O O . LYS A 1 80 ? -15.226 6.355 22.963 1.00 93.44 80 LYS A O 1
ATOM 543 N N . ILE A 1 81 ? -15.772 4.336 22.118 1.00 92.12 81 ILE A N 1
ATOM 544 C CA . ILE A 1 81 ? -15.410 4.569 20.717 1.00 92.12 81 ILE A CA 1
ATOM 545 C C . ILE A 1 81 ? -16.594 4.147 19.850 1.00 92.12 81 ILE A C 1
ATOM 547 O O . ILE A 1 81 ? -17.041 2.998 19.919 1.00 92.12 81 ILE A O 1
ATOM 551 N N . LYS A 1 82 ? -17.081 5.072 19.025 1.00 93.00 82 LYS A N 1
ATOM 552 C CA . LYS A 1 82 ? -18.112 4.846 18.012 1.00 93.00 82 LYS A CA 1
ATOM 553 C C . LYS A 1 82 ? -17.598 5.183 16.616 1.00 93.00 82 LYS A C 1
ATOM 555 O O . LYS A 1 82 ? -16.820 6.116 16.459 1.00 93.00 82 LYS A O 1
ATOM 560 N N . SER A 1 83 ? -18.087 4.467 15.613 1.00 91.31 83 SER A N 1
ATOM 561 C CA . SER A 1 83 ? -18.115 4.899 14.218 1.00 91.31 83 SER A CA 1
ATOM 562 C C . SER A 1 83 ? -19.151 6.010 14.030 1.00 91.31 83 SER A C 1
ATOM 564 O O . SER A 1 83 ? -20.214 5.986 14.649 1.00 91.31 83 SER A O 1
ATOM 566 N N . THR A 1 84 ? -18.860 6.963 13.145 1.00 89.12 84 THR A N 1
ATOM 567 C CA . THR A 1 84 ? -19.839 7.922 12.597 1.00 89.12 84 THR A CA 1
ATOM 568 C C . THR A 1 84 ? -20.068 7.733 11.091 1.00 89.12 84 THR A C 1
ATOM 570 O O . THR A 1 84 ? -20.656 8.595 10.439 1.00 89.12 84 THR A O 1
ATOM 573 N N . GLY A 1 85 ? -19.646 6.588 10.540 1.00 88.00 85 GLY A N 1
ATOM 574 C CA . GLY A 1 85 ? -19.763 6.255 9.118 1.00 88.00 85 GLY A CA 1
ATOM 575 C C . GLY A 1 85 ? -18.656 6.863 8.249 1.00 88.00 85 GLY A C 1
ATOM 576 O O . GLY A 1 85 ? -17.729 7.507 8.743 1.00 88.00 85 GLY A O 1
ATOM 577 N N . PHE A 1 86 ? -18.732 6.628 6.940 1.00 87.50 86 PHE A N 1
ATOM 578 C CA . PHE A 1 86 ? -17.744 7.124 5.978 1.00 87.50 86 PHE A CA 1
ATOM 579 C C . PHE A 1 86 ? -18.043 8.563 5.540 1.00 87.50 86 PHE A C 1
ATOM 581 O O . PHE A 1 86 ? -19.199 8.970 5.436 1.00 87.50 86 PHE A O 1
ATOM 588 N N . ARG A 1 87 ? -16.990 9.335 5.251 1.00 83.88 87 ARG A N 1
ATOM 589 C CA . ARG A 1 87 ? -17.076 10.676 4.646 1.00 83.88 87 ARG A CA 1
ATOM 590 C C . ARG A 1 87 ? -15.827 10.980 3.818 1.00 83.88 87 ARG A C 1
ATOM 592 O O . ARG A 1 87 ? -14.774 10.402 4.076 1.00 83.88 87 ARG A O 1
ATOM 599 N N . ASN A 1 88 ? -15.913 11.923 2.882 1.00 79.94 88 ASN A N 1
ATOM 600 C CA . ASN A 1 88 ? -14.720 12.478 2.231 1.00 79.94 88 ASN A CA 1
ATOM 601 C C . ASN A 1 88 ? -13.894 13.308 3.229 1.00 79.94 88 ASN A C 1
ATOM 603 O O . ASN A 1 88 ? -14.445 13.903 4.161 1.00 79.94 88 ASN A O 1
ATOM 607 N N . CYS A 1 89 ? -12.582 13.380 3.010 1.00 72.44 89 CYS A N 1
ATOM 608 C CA . CYS A 1 89 ? -11.693 14.267 3.752 1.00 72.44 89 CYS A CA 1
ATOM 609 C C . CYS A 1 89 ? -11.785 15.707 3.235 1.00 72.44 89 CYS A C 1
ATOM 611 O O . CYS A 1 89 ? -11.273 16.016 2.164 1.00 72.44 89 CYS A O 1
ATOM 613 N N . ALA A 1 90 ? -12.437 16.593 3.995 1.00 64.25 90 ALA A N 1
ATOM 614 C CA . ALA A 1 90 ? -12.649 17.986 3.597 1.00 64.25 90 ALA A CA 1
ATOM 615 C C . ALA A 1 90 ? -11.347 18.808 3.573 1.00 64.25 90 ALA A C 1
ATOM 617 O O . ALA A 1 90 ? -11.247 19.789 2.842 1.00 64.25 90 ALA A O 1
ATOM 618 N N . GLU A 1 91 ? -10.354 18.399 4.362 1.00 62.34 91 GLU A N 1
ATOM 619 C CA . GLU A 1 91 ? -9.058 19.061 4.497 1.00 62.34 91 GLU A CA 1
ATOM 620 C C . GLU A 1 91 ? -8.079 18.735 3.353 1.00 62.34 91 GLU A C 1
ATOM 622 O O . GLU A 1 91 ? -7.169 19.523 3.100 1.00 62.34 91 GLU A O 1
ATOM 627 N N . TYR A 1 92 ? -8.262 17.600 2.664 1.00 57.19 92 TYR A N 1
ATOM 628 C CA . TYR A 1 92 ? -7.396 17.154 1.560 1.00 57.19 92 TYR A CA 1
ATOM 629 C C . TYR A 1 92 ? -8.104 17.057 0.195 1.00 57.19 92 TYR A C 1
ATOM 631 O O . TYR A 1 92 ? -7.418 17.060 -0.820 1.00 57.19 92 TYR A O 1
ATOM 639 N N . ASP A 1 93 ? -9.433 16.897 0.160 1.00 59.44 93 ASP A N 1
ATOM 640 C CA . ASP A 1 93 ? -10.255 16.471 -1.001 1.00 59.44 93 ASP A CA 1
ATOM 641 C C . ASP A 1 93 ? -9.859 15.098 -1.617 1.00 59.44 93 ASP A C 1
ATOM 643 O O . ASP A 1 93 ? -10.552 14.546 -2.470 1.00 59.44 93 ASP A O 1
ATOM 647 N N . ASP A 1 94 ? -8.785 14.477 -1.115 1.00 67.12 94 ASP A N 1
ATOM 648 C CA . ASP A 1 94 ? -8.181 13.236 -1.609 1.00 67.12 94 ASP A CA 1
ATOM 649 C C . ASP A 1 94 ? -8.789 11.960 -0.984 1.00 67.12 94 ASP A C 1
ATOM 651 O O . ASP A 1 94 ? -8.111 11.079 -0.457 1.00 67.12 94 ASP A O 1
ATOM 655 N N . GLY A 1 95 ? -10.116 11.838 -1.061 1.00 74.56 95 GLY A N 1
ATOM 656 C CA . GLY A 1 95 ? -10.797 10.555 -0.858 1.00 74.56 95 GLY A CA 1
ATOM 657 C C . GLY A 1 95 ? -11.345 10.289 0.553 1.00 74.56 95 GLY A C 1
ATOM 658 O O . GLY A 1 95 ? -11.599 11.225 1.323 1.00 74.56 95 GLY A O 1
ATOM 659 N N . PRO A 1 96 ? -11.647 9.015 0.875 1.00 82.69 96 PRO A N 1
ATOM 660 C CA . PRO A 1 96 ? -12.485 8.672 2.017 1.00 82.69 96 PRO A CA 1
ATOM 661 C C . PRO A 1 96 ? -11.730 8.573 3.347 1.00 82.69 96 PRO A C 1
ATOM 663 O O . PRO A 1 96 ? -10.545 8.244 3.422 1.00 82.69 96 PRO A O 1
ATOM 666 N N . MET A 1 97 ? -12.489 8.777 4.422 1.00 84.62 97 MET A N 1
ATOM 667 C CA . MET A 1 97 ? -12.143 8.386 5.783 1.00 84.62 97 MET A CA 1
ATOM 668 C C . MET A 1 97 ? -13.317 7.654 6.445 1.00 84.62 97 MET A C 1
ATOM 670 O O . MET A 1 97 ? -14.484 7.916 6.137 1.00 84.62 97 MET A O 1
ATOM 674 N N . LEU A 1 98 ? -13.011 6.812 7.428 1.00 87.38 98 LEU A N 1
ATOM 675 C CA . LEU A 1 98 ? -13.969 6.368 8.438 1.00 87.38 98 LEU A CA 1
ATOM 676 C C . LEU A 1 98 ? -14.020 7.406 9.569 1.00 87.38 98 LEU A C 1
ATOM 678 O O . LEU A 1 98 ? -12.986 7.739 10.141 1.00 87.38 98 LEU A O 1
ATOM 682 N N . GLY A 1 99 ? -15.199 7.920 9.909 1.00 86.94 99 GLY A N 1
ATOM 683 C CA . GLY A 1 99 ? -15.396 8.835 11.033 1.00 86.94 99 GLY A CA 1
ATOM 684 C C . GLY A 1 99 ? -15.488 8.117 12.379 1.00 86.94 99 GLY A C 1
ATOM 685 O O . GLY A 1 99 ? -16.072 7.038 12.462 1.00 86.94 99 GLY A O 1
ATOM 686 N N . LEU A 1 100 ? -14.969 8.739 13.445 1.00 87.56 100 LEU A N 1
ATOM 687 C CA . LEU A 1 100 ? -15.057 8.223 14.817 1.00 87.56 100 LEU A CA 1
ATOM 688 C C . LEU A 1 100 ? -15.543 9.295 15.811 1.00 87.56 100 LEU A C 1
ATOM 690 O O . LEU A 1 100 ? -15.166 10.459 15.696 1.00 87.56 100 LEU A O 1
ATOM 694 N N . GLU A 1 101 ? -16.321 8.888 16.812 1.00 88.88 101 GLU A N 1
ATOM 695 C CA . GLU A 1 101 ? -16.634 9.639 18.040 1.00 88.88 101 GLU A CA 1
ATOM 696 C C . GLU A 1 101 ? -15.977 8.932 19.231 1.00 88.88 101 GLU A C 1
ATOM 698 O O . GLU A 1 101 ? -16.155 7.723 19.405 1.00 88.88 101 GLU A O 1
ATOM 703 N N . ILE A 1 102 ? -15.215 9.658 20.056 1.00 89.06 102 ILE A N 1
ATOM 704 C CA . ILE A 1 102 ? -14.463 9.070 21.173 1.00 89.06 102 ILE A CA 1
ATOM 705 C C . ILE A 1 102 ? -14.646 9.882 22.455 1.00 89.06 102 ILE A C 1
ATOM 707 O O . ILE A 1 102 ? -14.332 11.070 22.505 1.00 89.06 102 ILE A O 1
ATOM 711 N N . THR A 1 103 ? -15.107 9.213 23.514 1.00 90.56 103 THR A N 1
ATOM 712 C CA . THR A 1 103 ? -15.262 9.772 24.865 1.00 90.56 103 THR A CA 1
ATOM 713 C C . THR A 1 103 ? -14.216 9.157 25.800 1.00 90.56 103 THR A C 1
ATOM 715 O O . THR A 1 103 ? -14.139 7.930 25.907 1.00 90.56 103 THR A O 1
ATOM 718 N N . ASN A 1 104 ? -13.443 9.976 26.524 1.00 91.44 104 ASN A N 1
ATOM 719 C CA . ASN A 1 104 ? -12.382 9.502 27.424 1.00 91.44 104 ASN A CA 1
ATOM 720 C C . ASN A 1 104 ? -12.577 9.961 28.881 1.00 91.44 104 ASN A C 1
ATOM 722 O O . ASN A 1 104 ? -12.112 11.018 29.295 1.00 91.44 104 ASN A O 1
ATOM 726 N N . ASN A 1 105 ? -13.186 9.105 29.703 1.00 92.44 105 ASN A N 1
ATOM 727 C CA . ASN A 1 105 ? -13.411 9.367 31.129 1.00 92.44 105 ASN A CA 1
ATOM 728 C C . ASN A 1 105 ? -12.353 8.717 32.046 1.00 92.44 105 ASN A C 1
ATOM 730 O O . ASN A 1 105 ? -12.571 8.610 33.254 1.00 92.44 105 ASN A O 1
ATOM 734 N N . THR A 1 106 ? -11.216 8.251 31.509 1.00 91.00 106 THR A N 1
ATOM 735 C CA . THR A 1 106 ? -10.196 7.517 32.295 1.00 91.00 106 THR A CA 1
ATOM 736 C C . THR A 1 106 ? -9.380 8.407 33.239 1.00 91.00 106 THR A C 1
ATOM 738 O O . THR A 1 106 ? -8.726 7.909 34.156 1.00 91.00 106 THR A O 1
ATOM 741 N N . GLY A 1 107 ? -9.373 9.727 33.014 1.00 89.44 107 GLY A N 1
ATOM 742 C CA . GLY A 1 107 ? -8.504 10.674 33.725 1.00 89.44 107 GLY A CA 1
ATOM 743 C C . GLY A 1 107 ? -7.024 10.624 33.307 1.00 89.44 107 GLY A C 1
ATOM 744 O O . GLY A 1 107 ? -6.193 11.283 33.932 1.00 89.44 107 GLY A O 1
ATOM 745 N N . LYS A 1 108 ? -6.695 9.870 32.253 1.00 90.56 108 LYS A N 1
ATOM 746 C CA . LYS A 1 108 ? -5.401 9.833 31.553 1.00 90.56 108 LYS A CA 1
ATOM 747 C C . LYS A 1 108 ? -5.641 10.108 30.062 1.00 90.56 108 LYS A C 1
ATOM 749 O O . LYS A 1 108 ? -6.774 10.010 29.605 1.00 90.56 108 LYS A O 1
ATOM 754 N N . ALA A 1 109 ? -4.603 10.448 29.299 1.00 89.75 109 ALA A N 1
ATOM 755 C CA . ALA A 1 109 ? -4.713 10.423 27.839 1.00 89.75 109 ALA A CA 1
ATOM 756 C C . ALA A 1 109 ? -4.815 8.970 27.333 1.00 89.75 109 ALA A C 1
ATOM 758 O O . ALA A 1 109 ? -4.331 8.061 28.010 1.00 89.75 109 ALA A O 1
ATOM 759 N N . LEU A 1 110 ? -5.420 8.750 26.166 1.00 88.38 110 LEU A N 1
ATOM 760 C CA . LEU A 1 110 ? -5.367 7.466 25.456 1.00 88.38 110 LEU A CA 1
ATOM 761 C C . LEU A 1 110 ? -4.408 7.577 24.277 1.00 88.38 110 LEU A C 1
ATOM 763 O O . LEU A 1 110 ? -4.472 8.574 23.566 1.00 88.38 110 LEU A O 1
ATOM 767 N N . THR A 1 111 ? -3.621 6.539 24.019 1.00 87.44 111 THR A N 1
ATOM 768 C CA . THR A 1 111 ? -2.946 6.339 22.730 1.00 87.44 111 THR A CA 1
ATOM 769 C C . THR A 1 111 ? -3.623 5.170 22.035 1.00 87.44 111 THR A C 1
ATOM 771 O O . THR A 1 111 ? -3.710 4.089 22.618 1.00 87.44 111 THR A O 1
ATOM 774 N N . ILE A 1 112 ? -4.133 5.376 20.821 1.00 85.69 112 ILE A N 1
ATOM 775 C CA . ILE A 1 112 ? -4.894 4.352 20.092 1.00 85.69 112 ILE A CA 1
ATOM 776 C C . ILE A 1 112 ? -4.272 4.098 18.719 1.00 85.69 112 ILE A C 1
ATOM 778 O O . ILE A 1 112 ? -3.949 5.040 17.995 1.00 85.69 112 ILE A O 1
ATOM 782 N N . TYR A 1 113 ? -4.141 2.818 18.370 1.00 83.19 113 TYR A N 1
ATOM 783 C CA . TYR A 1 113 ? -3.718 2.314 17.063 1.00 83.19 113 TYR A CA 1
ATOM 784 C C . TYR A 1 113 ? -4.852 1.492 16.438 1.00 83.19 113 TYR A C 1
ATOM 786 O O . TYR A 1 113 ? -5.576 0.808 17.161 1.00 83.19 113 TYR A O 1
ATOM 794 N N . SER A 1 114 ? -4.960 1.465 15.109 1.00 83.88 114 SER A N 1
ATOM 795 C CA . SER A 1 114 ? -5.666 0.386 14.408 1.00 83.88 114 SER A CA 1
ATOM 796 C C . SER A 1 114 ? -4.724 -0.788 14.120 1.00 83.88 114 SER A C 1
ATOM 798 O O . SER A 1 114 ? -3.497 -0.644 14.024 1.00 83.88 114 SER A O 1
ATOM 800 N N . ARG A 1 115 ? -5.309 -1.983 14.031 1.00 81.25 115 ARG A N 1
ATOM 801 C CA . ARG A 1 115 ? -4.636 -3.258 13.778 1.00 81.25 115 ARG A CA 1
ATOM 802 C C . ARG A 1 115 ? -5.481 -4.089 12.814 1.00 81.25 115 ARG A C 1
ATOM 804 O O . ARG A 1 115 ? -6.707 -4.034 12.848 1.00 81.25 115 ARG A O 1
ATOM 811 N N . GLY A 1 116 ? -4.820 -4.841 11.932 1.00 80.00 116 GLY A N 1
ATOM 812 C CA . GLY A 1 116 ? -5.492 -5.704 10.951 1.00 80.00 116 GLY A CA 1
ATOM 813 C C . GLY A 1 116 ? -6.406 -4.970 9.956 1.00 80.00 116 GLY A C 1
ATOM 814 O O . GLY A 1 116 ? -7.314 -5.594 9.406 1.00 80.00 116 GLY A O 1
ATOM 815 N N . THR A 1 117 ? -6.195 -3.663 9.752 1.00 88.12 117 THR A N 1
ATOM 816 C CA . THR A 1 117 ? -7.049 -2.804 8.923 1.00 88.12 117 THR A CA 1
ATOM 817 C C . THR A 1 117 ? -7.210 -3.372 7.516 1.00 88.12 117 THR A C 1
ATOM 819 O O . THR A 1 117 ? -6.216 -3.711 6.872 1.00 88.12 117 THR A O 1
ATOM 822 N N . SER A 1 118 ? -8.444 -3.478 7.024 1.00 91.50 118 SER A N 1
ATOM 823 C CA . SER A 1 118 ? -8.723 -4.016 5.690 1.00 91.50 118 SER A CA 1
ATOM 824 C C . SER A 1 118 ? -9.933 -3.390 5.001 1.00 91.50 118 SER A C 1
ATOM 826 O O . SER A 1 118 ? -10.922 -3.053 5.647 1.00 91.50 118 SER A O 1
ATOM 828 N N . LEU A 1 119 ? -9.861 -3.292 3.672 1.00 91.62 119 LEU A N 1
ATOM 829 C CA . LEU A 1 119 ? -10.918 -2.823 2.773 1.00 91.62 119 LEU A CA 1
ATOM 830 C C . LEU A 1 119 ? -11.392 -4.001 1.920 1.00 91.62 119 LEU A C 1
ATOM 832 O O . LEU A 1 119 ? -10.579 -4.629 1.246 1.00 91.62 119 LEU A O 1
ATOM 836 N N . ASN A 1 120 ? -12.687 -4.319 1.915 1.00 92.38 120 ASN A N 1
ATOM 837 C CA . ASN A 1 120 ? -13.277 -5.339 1.034 1.00 92.38 120 ASN A CA 1
ATOM 838 C C . ASN A 1 120 ? -12.573 -6.724 1.092 1.00 92.38 120 ASN A C 1
ATOM 840 O O . ASN A 1 120 ? -12.561 -7.468 0.112 1.00 92.38 120 ASN A O 1
ATOM 844 N N . GLY A 1 121 ? -11.944 -7.067 2.224 1.00 90.81 121 GLY A N 1
ATOM 845 C CA . GLY A 1 121 ? -11.155 -8.297 2.395 1.00 90.81 121 GLY A CA 1
ATOM 846 C C . GLY A 1 121 ? -9.658 -8.200 2.049 1.00 90.81 121 GLY A C 1
ATOM 847 O O . GLY A 1 121 ? -8.979 -9.226 2.037 1.00 90.81 121 GLY A O 1
ATOM 848 N N . TRP A 1 122 ? -9.130 -7.003 1.776 1.00 91.25 122 TRP A N 1
ATOM 849 C CA . TRP A 1 122 ? -7.702 -6.720 1.582 1.00 91.25 122 TRP A CA 1
ATOM 850 C C . TRP A 1 122 ? -7.135 -5.943 2.755 1.00 91.25 122 TRP A C 1
ATOM 852 O O . TRP A 1 122 ? -7.596 -4.839 3.027 1.00 91.25 122 TRP A O 1
ATOM 862 N N . MET A 1 123 ? -6.125 -6.485 3.427 1.00 91.50 123 MET A N 1
ATOM 863 C CA . MET A 1 123 ? -5.353 -5.744 4.414 1.00 91.50 123 MET A CA 1
ATOM 864 C C . MET A 1 123 ? -4.568 -4.613 3.759 1.00 91.50 123 MET A C 1
ATOM 866 O O . MET A 1 123 ? -4.002 -4.783 2.680 1.00 91.50 123 MET A O 1
ATOM 870 N N . VAL A 1 124 ? -4.556 -3.469 4.439 1.00 86.00 124 VAL A N 1
ATOM 871 C CA . VAL A 1 124 ? -3.936 -2.225 3.983 1.00 86.00 124 VAL A CA 1
ATOM 872 C C . VAL A 1 124 ? -3.171 -1.563 5.119 1.00 86.00 124 VAL A C 1
ATOM 874 O O . VAL A 1 124 ? -3.634 -1.524 6.263 1.00 86.00 124 VAL A O 1
ATOM 877 N N . ASN A 1 125 ? -2.038 -0.953 4.782 1.00 68.44 125 ASN A N 1
ATOM 878 C CA . ASN A 1 125 ? -1.371 0.013 5.648 1.00 68.44 125 ASN A CA 1
ATOM 879 C C . ASN A 1 125 ? -2.087 1.369 5.522 1.00 68.44 125 ASN A C 1
ATOM 881 O O . ASN A 1 125 ? -1.566 2.309 4.933 1.00 68.44 125 ASN A O 1
ATOM 885 N N . ALA A 1 126 ? -3.323 1.444 6.024 1.00 61.53 126 ALA A N 1
ATOM 886 C CA . ALA A 1 126 ? -4.071 2.696 6.088 1.00 61.53 126 ALA A CA 1
ATOM 887 C C . ALA A 1 126 ? -3.470 3.605 7.170 1.00 61.53 126 ALA A C 1
ATOM 889 O O . ALA A 1 126 ? -3.523 3.276 8.360 1.00 61.53 126 ALA A O 1
ATOM 890 N N . ASP A 1 127 ? -2.909 4.740 6.753 1.00 57.31 127 ASP A N 1
ATOM 891 C CA . ASP A 1 127 ? -2.350 5.728 7.669 1.00 57.31 127 ASP A CA 1
ATOM 892 C C . ASP A 1 127 ? -3.441 6.354 8.545 1.00 57.31 127 ASP A C 1
ATOM 894 O O . ASP A 1 127 ? -4.397 6.984 8.083 1.00 57.31 127 ASP A O 1
ATOM 898 N N . LEU A 1 128 ? -3.262 6.220 9.856 1.00 53.16 128 LEU A N 1
ATOM 899 C CA . LEU A 1 128 ? -4.068 6.933 10.835 1.00 53.16 128 LEU A CA 1
ATOM 900 C C . LEU A 1 128 ? -3.731 8.428 10.745 1.00 53.16 128 LEU A C 1
ATOM 902 O O . LEU A 1 128 ? -2.572 8.836 10.839 1.00 53.16 128 LEU A O 1
ATOM 906 N N . ILE A 1 129 ? -4.762 9.252 10.559 1.00 53.84 129 ILE A N 1
ATOM 907 C CA . ILE A 1 129 ? -4.630 10.709 10.509 1.00 53.84 129 ILE A CA 1
ATOM 908 C C . ILE A 1 129 ? -5.527 11.309 11.577 1.00 53.84 129 ILE A C 1
ATOM 910 O O . ILE A 1 129 ? -6.753 11.216 11.519 1.00 53.84 129 ILE A O 1
ATOM 914 N N . THR A 1 130 ? -4.906 11.979 12.545 1.00 50.19 130 THR A N 1
ATOM 915 C CA . THR A 1 130 ? -5.656 12.793 13.500 1.00 50.19 130 THR A CA 1
ATOM 916 C C . THR A 1 130 ? -6.084 14.084 12.809 1.00 50.19 130 THR A C 1
ATOM 918 O O . THR A 1 130 ? -5.236 14.928 12.519 1.00 50.19 130 THR A O 1
ATOM 921 N N . ILE A 1 131 ? -7.388 14.258 12.595 1.00 49.66 131 ILE A N 1
ATOM 922 C CA . ILE A 1 131 ? -7.989 15.564 12.301 1.00 49.66 131 ILE A CA 1
ATOM 923 C C . ILE A 1 131 ? -8.390 16.190 13.637 1.00 49.66 131 ILE A C 1
ATOM 925 O O . ILE A 1 131 ? -9.164 15.597 14.387 1.00 49.66 131 ILE A O 1
ATOM 929 N N . LYS A 1 132 ? -7.859 17.374 13.945 1.00 48.69 132 LYS A N 1
ATOM 930 C CA . LYS A 1 132 ? -8.295 18.212 15.072 1.00 48.69 132 LYS A CA 1
ATOM 931 C C . LYS A 1 132 ? -9.129 19.384 14.555 1.00 48.69 132 LYS A C 1
ATOM 933 O O . LYS A 1 132 ? -8.916 19.841 13.436 1.00 48.69 132 LYS A O 1
ATOM 938 N N . GLU A 1 133 ? -10.027 19.920 15.386 1.00 43.28 133 GLU A N 1
ATOM 939 C CA . GLU A 1 133 ? -10.855 21.095 15.038 1.00 43.28 133 GLU A CA 1
ATOM 940 C C . GLU A 1 133 ? -10.042 22.364 14.696 1.00 43.28 133 GLU A C 1
ATOM 942 O O . GLU A 1 133 ? -10.589 23.313 14.137 1.00 43.28 133 GLU A O 1
ATOM 947 N N . ASP A 1 134 ? -8.744 22.405 15.018 1.00 42.41 134 ASP A N 1
ATOM 948 C CA . ASP A 1 134 ? -7.834 23.504 14.667 1.00 42.41 134 ASP A CA 1
ATOM 949 C C . ASP A 1 134 ? -7.188 23.366 13.272 1.00 42.41 134 ASP A C 1
ATOM 951 O O . ASP A 1 134 ? -6.398 24.228 12.878 1.00 42.41 134 ASP A O 1
ATOM 955 N N . GLY A 1 135 ? -7.528 22.313 12.519 1.00 45.12 135 GLY A N 1
ATOM 956 C CA . GLY A 1 135 ? -7.027 22.057 11.168 1.00 45.12 135 GLY A CA 1
ATOM 957 C C . GLY A 1 135 ? -5.602 21.499 11.108 1.00 45.12 135 GLY A C 1
ATOM 958 O O . GLY A 1 135 ? -5.062 21.353 10.012 1.00 45.12 135 GLY A O 1
ATOM 959 N N . TYR A 1 136 ? -4.973 21.172 12.245 1.00 41.19 136 TYR A N 1
ATOM 960 C CA . TYR A 1 136 ? -3.671 20.505 12.236 1.00 41.19 136 TYR A CA 1
ATOM 961 C C . TYR A 1 136 ? -3.816 18.995 12.053 1.00 41.19 136 TYR A C 1
ATOM 963 O O . TYR A 1 136 ? -4.291 18.271 12.929 1.00 41.19 136 TYR A O 1
ATOM 971 N N . LEU A 1 137 ? -3.334 18.534 10.902 1.00 50.16 137 LEU A N 1
ATOM 972 C CA . LEU A 1 137 ? -3.284 17.133 10.511 1.00 50.16 137 LEU A CA 1
ATOM 973 C C . LEU A 1 137 ? -2.011 16.500 11.077 1.00 50.16 137 LEU A C 1
ATOM 975 O O . LEU A 1 137 ? -0.901 16.917 10.741 1.00 50.16 137 LEU A O 1
ATOM 979 N N . ASN A 1 138 ? -2.170 15.494 11.937 1.00 50.94 138 ASN A N 1
ATOM 980 C CA . ASN A 1 138 ? -1.055 14.673 12.404 1.00 50.94 138 ASN A CA 1
ATOM 981 C C . ASN A 1 138 ? -1.139 13.300 11.733 1.00 50.94 138 ASN A C 1
ATOM 983 O O . ASN A 1 138 ? -2.009 12.499 12.082 1.00 50.94 138 ASN A O 1
ATOM 987 N N . VAL A 1 139 ? -0.255 13.065 10.761 1.00 50.25 139 VAL A N 1
ATOM 988 C CA . VAL A 1 139 ? -0.101 11.779 10.069 1.00 50.25 139 VAL A CA 1
ATOM 989 C C . VAL A 1 139 ? 0.852 10.913 10.882 1.00 50.25 139 VAL A C 1
ATOM 991 O O . VAL A 1 139 ? 2.007 11.285 11.100 1.00 50.25 139 VAL A O 1
ATOM 994 N N . GLY A 1 140 ? 0.370 9.770 11.352 1.00 50.06 140 GLY A N 1
ATOM 995 C CA . GLY A 1 140 ? 1.166 8.840 12.139 1.00 50.06 140 GLY A CA 1
ATOM 996 C C . GLY A 1 140 ? 0.300 7.725 12.698 1.00 50.06 140 GLY A C 1
ATOM 997 O O . GLY A 1 140 ? -0.864 7.936 13.014 1.00 50.06 140 GLY A O 1
ATOM 998 N N . GLY A 1 141 ? 0.878 6.534 12.855 1.00 52.12 141 GLY A N 1
ATOM 999 C CA . GLY A 1 141 ? 0.151 5.306 13.199 1.00 52.12 141 GLY A CA 1
ATOM 1000 C C . GLY A 1 141 ? -0.558 5.267 14.563 1.00 52.12 141 GLY A C 1
ATOM 1001 O O . GLY A 1 141 ? -0.942 4.182 14.985 1.00 52.12 141 GLY A O 1
ATOM 1002 N N . ASN A 1 142 ? -0.712 6.387 15.272 1.00 59.94 142 ASN A N 1
ATOM 1003 C CA . ASN A 1 142 ? -1.512 6.511 16.485 1.00 59.94 142 ASN A CA 1
ATOM 1004 C C . ASN A 1 142 ? -2.152 7.902 16.627 1.00 59.94 142 ASN A C 1
ATOM 1006 O O . ASN A 1 142 ? -1.750 8.870 15.983 1.00 59.94 142 ASN A O 1
ATOM 1010 N N . PHE A 1 143 ? -3.130 8.010 17.526 1.00 71.62 143 PHE A N 1
ATOM 1011 C CA . PHE A 1 143 ? -3.673 9.295 17.966 1.00 71.62 143 PHE A CA 1
ATOM 1012 C C . PHE A 1 143 ? -3.737 9.389 19.494 1.00 71.62 143 PHE A C 1
ATOM 1014 O O . PHE A 1 143 ? -4.027 8.403 20.175 1.00 71.62 143 PHE A O 1
ATOM 1021 N N . GLU A 1 144 ? -3.472 10.589 20.024 1.00 76.06 144 GLU A N 1
ATOM 1022 C CA . GLU A 1 144 ? -3.652 10.916 21.442 1.00 76.06 144 GLU A CA 1
ATOM 1023 C C . GLU A 1 144 ? -5.051 11.506 21.691 1.00 76.06 144 GLU A C 1
ATOM 1025 O O . GLU A 1 144 ? -5.409 12.552 21.136 1.00 76.06 144 GLU A O 1
ATOM 1030 N N . VAL A 1 145 ? -5.827 10.868 22.569 1.00 80.69 145 VAL A N 1
ATOM 1031 C CA . VAL A 1 145 ? -7.101 11.392 23.089 1.00 80.69 145 VAL A CA 1
ATOM 1032 C C . VAL A 1 145 ? -6.848 12.038 24.450 1.00 80.69 145 VAL A C 1
ATOM 1034 O O . VAL A 1 145 ? -6.436 11.324 25.368 1.00 80.69 145 VAL A O 1
ATOM 1037 N N . PRO A 1 146 ? -7.076 13.351 24.643 1.00 82.44 146 PRO A N 1
ATOM 1038 C CA . PRO A 1 146 ? -6.822 13.993 25.930 1.00 82.44 146 PRO A CA 1
ATOM 1039 C C . PRO A 1 146 ? -7.728 13.469 27.053 1.00 82.44 146 PRO A C 1
ATOM 1041 O O . PRO A 1 146 ? -8.763 12.848 26.818 1.00 82.44 146 PRO A O 1
ATOM 1044 N N . ALA A 1 147 ? -7.329 13.728 28.300 1.00 81.25 147 ALA A N 1
ATOM 1045 C CA . ALA A 1 147 ? -8.040 13.321 29.517 1.00 81.25 147 ALA A CA 1
ATOM 1046 C C . ALA A 1 147 ? -9.254 14.224 29.826 1.00 81.25 147 ALA A C 1
ATOM 1048 O O . ALA A 1 147 ? -9.357 14.788 30.920 1.00 81.25 147 ALA A O 1
ATOM 1049 N N . GLU A 1 148 ? -10.138 14.411 28.850 1.00 70.62 148 GLU A N 1
ATOM 1050 C CA . GLU A 1 148 ? -11.302 15.290 28.933 1.00 70.62 148 GLU A CA 1
ATOM 1051 C C . GLU A 1 148 ? -12.609 14.502 28.793 1.00 70.62 148 GLU A C 1
ATOM 1053 O O . GLU A 1 148 ? -12.785 13.707 27.874 1.00 70.62 148 GLU A O 1
ATOM 1058 N N . ASN A 1 149 ? -13.535 14.727 29.733 1.00 61.50 149 ASN A N 1
ATOM 1059 C CA . ASN A 1 149 ? -14.823 14.026 29.825 1.00 61.50 149 ASN A CA 1
ATOM 1060 C C . ASN A 1 149 ? -15.846 14.561 28.797 1.00 61.50 149 ASN A C 1
ATOM 1062 O O . ASN A 1 149 ? -16.999 14.829 29.145 1.00 61.50 149 ASN A O 1
ATOM 1066 N N . ASP A 1 150 ? -15.402 14.773 27.563 1.00 69.19 150 ASP A N 1
ATOM 1067 C CA . ASP A 1 150 ? -16.199 15.220 26.422 1.00 69.19 150 ASP A CA 1
ATOM 1068 C C . ASP A 1 150 ? -16.089 14.192 25.280 1.00 69.19 150 ASP A C 1
ATOM 1070 O O . ASP A 1 150 ? -15.384 13.187 25.413 1.00 69.19 150 ASP A O 1
ATOM 1074 N N . THR A 1 151 ? -16.822 14.390 24.184 1.00 73.00 151 THR A N 1
ATOM 1075 C CA . THR A 1 151 ? -16.771 13.495 23.013 1.00 73.00 151 THR A CA 1
ATOM 1076 C C . THR A 1 151 ? -16.093 14.189 21.841 1.00 73.00 151 THR A C 1
ATOM 1078 O O . THR A 1 151 ? -16.671 15.060 21.197 1.00 73.00 151 THR A O 1
ATOM 1081 N N . ASN A 1 152 ? -14.863 13.770 21.559 1.00 72.88 152 ASN A N 1
ATOM 1082 C CA . ASN A 1 152 ? -14.042 14.297 20.478 1.00 72.88 152 ASN A CA 1
ATOM 1083 C C . ASN A 1 152 ? -14.310 13.527 19.175 1.00 72.88 152 ASN A C 1
ATOM 1085 O O . ASN A 1 152 ? -14.464 12.302 19.182 1.00 72.88 152 ASN A O 1
ATOM 1089 N N . THR A 1 153 ? -14.339 14.243 18.049 1.00 76.38 153 THR A N 1
ATOM 1090 C CA . THR A 1 153 ? -14.461 13.641 16.711 1.00 76.38 153 THR A CA 1
ATOM 1091 C C . THR A 1 153 ? -13.078 13.368 16.126 1.00 76.38 153 THR A C 1
ATOM 1093 O O . THR A 1 153 ? -12.203 14.227 16.176 1.00 76.38 153 THR A O 1
ATOM 1096 N N . TYR A 1 154 ? -12.903 12.187 15.536 1.00 79.81 154 TYR A N 1
ATOM 1097 C CA . TYR A 1 154 ? -11.680 11.742 14.869 1.00 79.81 154 TYR A CA 1
ATOM 1098 C C . TYR A 1 154 ? -12.001 11.157 13.479 1.00 79.81 154 TYR A C 1
ATOM 1100 O O . TYR A 1 154 ? -13.149 11.181 13.006 1.00 79.81 154 TYR A O 1
ATOM 1108 N N . GLY A 1 155 ? -10.981 10.620 12.810 1.00 79.62 155 GLY A N 1
ATOM 1109 C CA . GLY A 1 155 ? -11.137 9.807 11.610 1.00 79.62 155 GLY A CA 1
ATOM 1110 C C . GLY A 1 155 ? -9.986 8.818 11.422 1.00 79.62 155 GLY A C 1
ATOM 1111 O O . GLY A 1 155 ? -8.942 8.938 12.059 1.00 79.62 155 GLY A O 1
ATOM 1112 N N . ILE A 1 156 ? -10.189 7.846 10.537 1.00 82.31 156 ILE A N 1
ATOM 1113 C CA . ILE A 1 156 ? -9.142 7.001 9.958 1.00 82.31 156 ILE A CA 1
ATOM 1114 C C . ILE A 1 156 ? -9.148 7.285 8.460 1.00 82.31 156 ILE A C 1
ATOM 1116 O O . ILE A 1 156 ? -10.137 6.991 7.787 1.00 82.31 156 ILE A O 1
ATOM 1120 N N . TYR A 1 157 ? -8.083 7.907 7.961 1.00 81.88 157 TYR A N 1
ATOM 1121 C CA . TYR A 1 157 ? -7.926 8.209 6.542 1.00 81.88 157 TYR A CA 1
ATOM 1122 C C . TYR A 1 157 ? -7.572 6.943 5.761 1.00 81.88 157 TYR A C 1
ATOM 1124 O O . TYR A 1 157 ? -7.027 5.984 6.305 1.00 81.88 157 TYR A O 1
ATOM 1132 N N . ILE A 1 158 ? -7.946 6.936 4.486 1.00 80.38 158 ILE A N 1
ATOM 1133 C CA . ILE A 1 158 ? -7.753 5.796 3.587 1.00 80.38 158 ILE A CA 1
ATOM 1134 C C . ILE A 1 158 ? -7.075 6.268 2.297 1.00 80.38 158 ILE A C 1
ATOM 1136 O O . ILE A 1 158 ? -6.192 5.583 1.793 1.00 80.38 158 ILE A O 1
ATOM 1140 N N . GLY A 1 159 ? -7.432 7.463 1.812 1.00 77.81 159 GLY A N 1
ATOM 1141 C CA . GLY A 1 159 ? -6.851 8.067 0.614 1.00 77.81 159 GLY A CA 1
ATOM 1142 C C . GLY A 1 159 ? -7.308 7.396 -0.682 1.00 77.81 159 GLY A C 1
ATOM 1143 O O . GLY A 1 159 ? -7.650 6.212 -0.709 1.00 77.81 159 GLY A O 1
ATOM 1144 N N . ASN A 1 160 ? -7.308 8.144 -1.787 1.00 81.94 160 ASN A N 1
ATOM 1145 C CA . ASN A 1 160 ? -7.601 7.547 -3.094 1.00 81.94 160 ASN A CA 1
ATOM 1146 C C . ASN A 1 160 ? -6.486 6.593 -3.547 1.00 81.94 160 ASN A C 1
ATOM 1148 O O . ASN A 1 160 ? -6.780 5.555 -4.130 1.00 81.94 160 ASN A O 1
ATOM 1152 N N . PHE A 1 161 ? -5.222 6.877 -3.209 1.00 78.06 161 PHE A N 1
ATOM 1153 C CA . PHE A 1 161 ? -4.075 6.075 -3.650 1.00 78.06 161 PHE A CA 1
ATOM 1154 C C . PHE A 1 161 ? -4.148 4.594 -3.227 1.00 78.06 161 PHE A C 1
ATOM 1156 O O . PHE A 1 161 ? -3.795 3.731 -4.026 1.00 78.06 161 PHE A O 1
ATOM 1163 N N . ILE A 1 162 ? -4.662 4.275 -2.029 1.00 82.19 162 ILE A N 1
ATOM 1164 C CA . ILE A 1 162 ? -4.868 2.878 -1.595 1.00 82.19 162 ILE A CA 1
ATOM 1165 C C . ILE A 1 162 ? -5.978 2.206 -2.419 1.00 82.19 162 ILE A C 1
ATOM 1167 O O . ILE A 1 162 ? -5.877 1.029 -2.770 1.00 82.19 162 ILE A O 1
ATOM 1171 N N . LEU A 1 163 ? -7.040 2.944 -2.759 1.00 84.62 163 LEU A N 1
ATOM 1172 C CA . LEU A 1 163 ? -8.125 2.431 -3.596 1.00 84.62 163 LEU A CA 1
ATOM 1173 C C . LEU A 1 163 ? -7.654 2.187 -5.034 1.00 84.62 163 LEU A C 1
ATOM 1175 O O . LEU A 1 163 ? -7.912 1.111 -5.573 1.00 84.62 163 LEU A O 1
ATOM 1179 N N . ASP A 1 164 ? -6.909 3.128 -5.618 1.00 83.62 164 ASP A N 1
ATOM 1180 C CA . ASP A 1 164 ? -6.314 3.005 -6.951 1.00 83.62 164 ASP A CA 1
ATOM 1181 C C . ASP A 1 164 ? -5.311 1.843 -7.018 1.00 83.62 164 ASP A C 1
ATOM 1183 O O . ASP A 1 164 ? -5.379 1.024 -7.938 1.00 83.62 164 ASP A O 1
ATOM 1187 N N . GLU A 1 165 ? -4.432 1.703 -6.017 1.00 78.94 165 GLU A N 1
ATOM 1188 C CA . GLU A 1 165 ? -3.485 0.586 -5.936 1.00 78.94 165 GLU A CA 1
ATOM 1189 C C . GLU A 1 165 ? -4.222 -0.759 -5.878 1.00 78.94 165 GLU A C 1
ATOM 1191 O O . GLU A 1 165 ? -3.848 -1.706 -6.573 1.00 78.94 165 GLU A O 1
ATOM 1196 N N . LEU A 1 166 ? -5.302 -0.864 -5.096 1.00 81.31 166 LEU A N 1
ATOM 1197 C CA . LEU A 1 166 ? -6.127 -2.072 -5.013 1.00 81.31 166 LEU A CA 1
ATOM 1198 C C . LEU A 1 166 ? -7.061 -2.283 -6.219 1.00 81.31 166 LEU A C 1
ATOM 1200 O O . LEU A 1 166 ? -7.538 -3.404 -6.410 1.00 81.31 166 LEU A O 1
ATOM 1204 N N . GLY A 1 167 ? -7.293 -1.262 -7.049 1.00 82.31 167 GLY A N 1
ATOM 1205 C CA . GLY A 1 167 ? -8.254 -1.288 -8.155 1.00 82.31 167 GLY A CA 1
ATOM 1206 C C . GLY A 1 167 ? -9.718 -1.226 -7.697 1.00 82.31 167 GLY A C 1
ATOM 1207 O O . GLY A 1 167 ? -10.584 -1.851 -8.311 1.00 82.31 167 GLY A O 1
ATOM 1208 N N . MET A 1 168 ? -9.993 -0.527 -6.594 1.00 85.06 168 MET A N 1
ATOM 1209 C CA . MET A 1 168 ? -11.314 -0.384 -5.978 1.00 85.06 168 MET A CA 1
ATOM 1210 C C . MET A 1 168 ? -11.923 0.992 -6.271 1.00 85.06 168 MET A C 1
ATOM 1212 O O . MET A 1 168 ? -11.248 2.006 -6.173 1.00 85.06 168 MET A O 1
ATOM 1216 N N . SER A 1 169 ? -13.226 1.041 -6.560 1.00 83.81 169 SER A N 1
ATOM 1217 C CA . SER A 1 169 ? -13.982 2.299 -6.710 1.00 83.81 169 SER A CA 1
ATOM 1218 C C . SER A 1 169 ? -14.896 2.621 -5.524 1.00 83.81 169 SER A C 1
ATOM 1220 O O . SER A 1 169 ? -15.471 3.703 -5.468 1.00 83.81 169 SER A O 1
ATOM 1222 N N . GLU A 1 170 ? -15.080 1.677 -4.600 1.00 87.00 170 GLU A N 1
ATOM 1223 C CA . GLU A 1 170 ? -15.900 1.838 -3.400 1.00 87.00 170 GLU A CA 1
ATOM 1224 C C . GLU A 1 170 ? -15.382 0.961 -2.252 1.00 87.00 170 GLU A C 1
ATOM 1226 O O . GLU A 1 170 ? -14.833 -0.124 -2.465 1.00 87.00 170 GLU A O 1
ATOM 1231 N N . ILE A 1 171 ? -15.591 1.425 -1.022 1.00 90.25 171 ILE A N 1
ATOM 1232 C CA . ILE A 1 171 ? -15.434 0.621 0.192 1.00 90.25 171 ILE A CA 1
ATOM 1233 C C . ILE A 1 171 ? -16.822 0.078 0.521 1.00 90.25 171 ILE A C 1
ATOM 1235 O O . ILE A 1 171 ? -17.723 0.867 0.800 1.00 90.25 171 ILE A O 1
ATOM 1239 N N . VAL A 1 172 ? -16.990 -1.242 0.465 1.00 92.38 172 VAL A N 1
ATOM 1240 C CA . VAL A 1 172 ? -18.197 -1.963 0.894 1.00 92.38 172 VAL A CA 1
ATOM 1241 C C . VAL A 1 172 ? -18.070 -2.322 2.370 1.00 92.38 172 VAL A C 1
ATOM 1243 O O . VAL A 1 172 ? -18.936 -1.956 3.153 1.00 92.38 172 VAL A O 1
ATOM 1246 N N . ASP A 1 173 ? -16.962 -2.958 2.756 1.00 91.69 173 ASP A N 1
ATOM 1247 C CA . ASP A 1 173 ? -16.648 -3.315 4.143 1.00 91.69 173 ASP A CA 1
ATOM 1248 C C . ASP A 1 173 ? -15.271 -2.776 4.542 1.00 91.69 173 ASP A C 1
ATOM 1250 O O . ASP A 1 173 ? -14.282 -2.976 3.831 1.00 91.69 173 ASP A O 1
ATOM 1254 N N . PHE A 1 174 ? -15.198 -2.145 5.713 1.00 91.06 174 PHE A N 1
ATOM 1255 C CA . PHE A 1 174 ? -13.953 -1.779 6.388 1.00 91.06 174 PHE A CA 1
ATOM 1256 C C . PHE A 1 174 ? -13.830 -2.607 7.668 1.00 91.06 174 PHE A C 1
ATOM 1258 O O . PHE A 1 174 ? -14.711 -2.526 8.524 1.00 91.06 174 PHE A O 1
ATOM 1265 N N . ASN A 1 175 ? -12.760 -3.387 7.834 1.00 90.19 175 ASN A N 1
ATOM 1266 C CA . ASN A 1 175 ? -12.508 -4.119 9.080 1.00 90.19 175 ASN A CA 1
ATOM 1267 C C . ASN A 1 175 ? -11.291 -3.553 9.809 1.00 90.19 175 ASN A C 1
ATOM 1269 O O . ASN A 1 175 ? -10.302 -3.198 9.171 1.00 90.19 175 ASN A O 1
ATOM 1273 N N . LEU A 1 176 ? -11.351 -3.518 11.138 1.00 89.06 176 LEU A N 1
ATOM 1274 C CA . LEU A 1 176 ? -10.224 -3.204 12.018 1.00 89.06 176 LEU A CA 1
ATOM 1275 C C . LEU A 1 176 ? -10.416 -3.834 13.401 1.00 89.06 176 LEU A C 1
ATOM 1277 O O . LEU A 1 176 ? -11.545 -4.021 13.850 1.00 89.06 176 LEU A O 1
ATOM 1281 N N . SER A 1 177 ? -9.324 -4.050 14.127 1.00 87.44 177 SER A N 1
ATOM 1282 C CA . SER A 1 177 ? -9.335 -3.965 15.589 1.00 87.44 177 SER A CA 1
ATOM 1283 C C . SER A 1 177 ? -8.590 -2.710 16.051 1.00 87.44 177 SER A C 1
ATOM 1285 O O . SER A 1 177 ? -7.863 -2.077 15.279 1.00 87.44 177 SER A O 1
ATOM 1287 N N . LEU A 1 178 ? -8.797 -2.319 17.308 1.00 88.12 178 LEU A N 1
ATOM 1288 C CA . LEU A 1 178 ? -8.093 -1.211 17.949 1.00 88.12 178 LEU A CA 1
ATOM 1289 C C . LEU A 1 178 ? -7.202 -1.731 19.075 1.00 88.12 178 LEU A C 1
ATOM 1291 O O . LEU A 1 178 ? -7.608 -2.610 19.828 1.00 88.12 178 LEU A O 1
ATOM 1295 N N . GLU A 1 179 ? -6.014 -1.154 19.217 1.00 88.56 179 GLU A N 1
ATOM 1296 C CA . GLU A 1 179 ? -5.134 -1.322 20.376 1.00 88.56 179 GLU A CA 1
ATOM 1297 C C . GLU A 1 179 ? -5.135 -0.010 21.169 1.00 88.56 179 GLU A C 1
ATOM 1299 O O . GLU A 1 179 ? -4.762 1.039 20.639 1.00 88.56 179 GLU A O 1
ATOM 1304 N N . ILE A 1 180 ? -5.608 -0.059 22.417 1.00 91.06 180 ILE A N 1
ATOM 1305 C CA . ILE A 1 180 ? -5.931 1.107 23.247 1.00 91.06 180 ILE A CA 1
ATOM 1306 C C . ILE A 1 180 ? -5.047 1.116 24.500 1.00 91.06 180 ILE A C 1
ATOM 1308 O O . ILE A 1 180 ? -5.100 0.199 25.318 1.00 91.06 180 ILE A O 1
ATOM 1312 N N . ILE A 1 181 ? -4.253 2.172 24.672 1.00 90.44 181 ILE A N 1
ATOM 1313 C CA . ILE A 1 181 ? -3.264 2.315 25.750 1.00 90.44 181 ILE A CA 1
ATOM 1314 C C . ILE A 1 181 ? -3.649 3.503 26.635 1.00 90.44 181 ILE A C 1
ATOM 1316 O O . ILE A 1 181 ? -3.915 4.593 26.132 1.00 90.44 181 ILE A O 1
ATOM 1320 N N . VAL A 1 182 ? -3.695 3.306 27.957 1.00 91.00 182 VAL A N 1
ATOM 1321 C CA . VAL A 1 182 ? -4.234 4.300 28.904 1.00 91.00 182 VAL A CA 1
ATOM 1322 C C . VAL A 1 182 ? -3.100 4.997 29.670 1.00 91.00 182 VAL A C 1
ATOM 1324 O O . VAL A 1 182 ? -2.644 4.552 30.732 1.00 91.00 182 VAL A O 1
ATOM 1327 N N . GLY A 1 183 ? -2.657 6.137 29.142 1.00 88.38 183 GLY A N 1
ATOM 1328 C CA . GLY A 1 183 ? -1.448 6.852 29.550 1.00 88.38 183 GLY A CA 1
ATOM 1329 C C . GLY A 1 183 ? -0.188 6.167 29.014 1.00 88.38 183 GLY A C 1
ATOM 1330 O O . GLY A 1 183 ? -0.159 5.706 27.883 1.00 88.38 183 GLY A O 1
ATOM 1331 N N . GLU A 1 184 ? 0.849 6.060 29.844 1.00 87.38 184 GLU A N 1
ATOM 1332 C CA . GLU A 1 184 ? 2.124 5.407 29.496 1.00 87.38 184 GLU A CA 1
ATOM 1333 C C . GLU A 1 184 ? 2.117 3.883 29.778 1.00 87.38 184 GLU A C 1
ATOM 1335 O O . GLU A 1 184 ? 3.162 3.287 30.031 1.00 87.38 184 GLU A O 1
ATOM 1340 N N . ASP A 1 185 ? 0.945 3.239 29.797 1.00 88.19 185 ASP A N 1
ATOM 1341 C CA . ASP A 1 185 ? 0.760 1.849 30.256 1.00 88.19 185 ASP A CA 1
ATOM 1342 C C . ASP A 1 185 ? 0.901 0.819 29.115 1.00 88.19 185 ASP A C 1
ATOM 1344 O O . ASP A 1 185 ? 0.008 0.019 28.839 1.00 88.19 185 ASP A O 1
ATOM 1348 N N . TRP A 1 186 ? 2.035 0.883 28.410 1.00 84.06 186 TRP A N 1
ATOM 1349 C CA . TRP A 1 186 ? 2.320 0.108 27.191 1.00 84.06 186 TRP A CA 1
ATOM 1350 C C . TRP A 1 186 ? 2.309 -1.419 27.383 1.00 84.06 186 TRP A C 1
ATOM 1352 O O . TRP A 1 186 ? 2.165 -2.151 26.410 1.00 84.06 186 TRP A O 1
ATOM 1362 N N . GLU A 1 187 ? 2.458 -1.913 28.616 1.00 86.19 187 GLU A N 1
ATOM 1363 C CA . GLU A 1 187 ? 2.410 -3.352 28.930 1.00 86.19 187 GLU A CA 1
ATOM 1364 C C . GLU A 1 187 ? 0.972 -3.890 29.069 1.00 86.19 187 GLU A C 1
ATOM 1366 O O . GLU A 1 187 ? 0.772 -5.103 29.034 1.00 86.19 187 GLU A O 1
ATOM 1371 N N . ASN A 1 188 ? -0.028 -3.010 29.217 1.00 87.31 188 ASN A N 1
ATOM 1372 C CA . ASN A 1 188 ? -1.433 -3.362 29.461 1.00 87.31 188 ASN A CA 1
ATOM 1373 C C . ASN A 1 188 ? -2.368 -2.762 28.392 1.00 87.31 188 ASN A C 1
ATOM 1375 O O . ASN A 1 188 ? -3.474 -2.311 28.697 1.00 87.31 188 ASN A O 1
ATOM 1379 N N . ALA A 1 189 ? -1.913 -2.743 27.137 1.00 88.38 189 ALA A N 1
ATOM 1380 C CA . ALA A 1 189 ? -2.721 -2.346 25.989 1.00 88.38 189 ALA A CA 1
ATOM 1381 C C . ALA A 1 189 ? -3.961 -3.249 25.840 1.00 88.38 189 ALA A C 1
ATOM 1383 O O . ALA A 1 189 ? -3.860 -4.477 25.887 1.00 88.38 189 ALA A O 1
ATOM 1384 N N . VAL A 1 190 ? -5.136 -2.648 25.638 1.00 91.00 190 VAL A N 1
ATOM 1385 C CA . VAL A 1 190 ? -6.374 -3.384 25.353 1.00 91.00 190 VAL A CA 1
ATOM 1386 C C . VAL A 1 190 ? -6.556 -3.491 23.847 1.00 91.00 190 VAL A C 1
ATOM 1388 O O . VAL A 1 190 ? -6.845 -2.495 23.186 1.00 91.00 190 VAL A O 1
ATOM 1391 N N . THR A 1 191 ? -6.425 -4.702 23.313 1.00 88.25 191 THR A N 1
ATOM 1392 C CA . THR A 1 191 ? -6.759 -5.006 21.916 1.00 88.25 191 THR A CA 1
ATOM 1393 C C . THR A 1 191 ? -8.215 -5.454 21.816 1.00 88.25 191 THR A C 1
ATOM 1395 O O . THR A 1 191 ? -8.632 -6.359 22.540 1.00 88.25 191 THR A O 1
ATOM 1398 N N . THR A 1 192 ? -8.997 -4.833 20.932 1.00 88.69 192 THR A N 1
ATOM 1399 C CA . THR A 1 192 ? -10.381 -5.243 20.652 1.00 88.69 192 THR A CA 1
ATOM 1400 C C . THR A 1 192 ? -10.430 -6.490 19.771 1.00 88.69 192 THR A C 1
ATOM 1402 O O . THR A 1 192 ? -9.476 -6.809 19.058 1.00 88.69 192 THR A O 1
ATOM 1405 N N . ASP A 1 193 ? -11.588 -7.147 19.733 1.00 86.88 193 ASP A N 1
ATOM 1406 C CA . ASP A 1 193 ? -11.926 -8.025 18.614 1.00 86.88 193 ASP A CA 1
ATOM 1407 C C . ASP A 1 193 ? -11.949 -7.233 17.287 1.00 86.88 193 ASP A C 1
ATOM 1409 O O . ASP A 1 193 ? -12.033 -5.999 17.269 1.00 86.88 193 ASP A O 1
ATOM 1413 N N . MET A 1 194 ? -11.865 -7.952 16.166 1.00 86.00 194 MET A N 1
ATOM 1414 C CA . MET A 1 194 ? -12.041 -7.391 14.823 1.00 86.00 194 MET A CA 1
ATOM 1415 C C . MET A 1 194 ? -13.510 -6.995 14.621 1.00 86.00 194 MET A C 1
ATOM 1417 O O . MET A 1 194 ? -14.391 -7.849 14.723 1.00 86.00 194 MET A O 1
ATOM 1421 N N . VAL A 1 195 ? -13.775 -5.728 14.299 1.00 89.75 195 VAL A N 1
ATOM 1422 C CA . VAL A 1 195 ? -15.107 -5.240 13.911 1.00 89.75 195 VAL A CA 1
ATOM 1423 C C . VAL A 1 195 ? -15.170 -4.991 12.406 1.00 89.75 195 VAL A C 1
ATOM 1425 O O . VAL A 1 195 ? -14.183 -4.571 11.802 1.00 89.75 195 VAL A O 1
ATOM 1428 N N . THR A 1 196 ? -16.343 -5.219 11.813 1.00 90.75 196 THR A N 1
ATOM 1429 C CA . THR A 1 196 ? -16.658 -4.901 10.413 1.00 90.75 196 THR A CA 1
ATOM 1430 C C . THR A 1 196 ? -17.622 -3.724 10.375 1.00 90.75 196 THR A C 1
ATOM 1432 O O . THR A 1 196 ? -18.672 -3.762 11.016 1.00 90.75 196 THR A O 1
ATOM 1435 N N . ILE A 1 197 ? -17.281 -2.692 9.608 1.00 91.12 197 ILE A N 1
ATOM 1436 C CA . ILE A 1 197 ? -18.099 -1.503 9.380 1.00 91.12 197 ILE A CA 1
ATOM 1437 C C . ILE A 1 197 ? -18.457 -1.475 7.894 1.00 91.12 197 ILE A C 1
ATOM 1439 O O . ILE A 1 197 ? -17.650 -1.081 7.048 1.00 91.12 197 ILE A O 1
ATOM 1443 N N . THR A 1 198 ? -19.670 -1.927 7.582 1.00 90.88 198 THR A N 1
ATOM 1444 C CA . THR A 1 198 ? -20.224 -1.912 6.224 1.00 90.88 198 THR A CA 1
ATOM 1445 C C . THR A 1 198 ? -20.679 -0.502 5.852 1.00 90.88 198 THR A C 1
ATOM 1447 O O . THR A 1 198 ? -21.366 0.170 6.624 1.00 90.88 198 THR A O 1
ATOM 1450 N N . ASN A 1 199 ? -20.326 -0.049 4.654 1.00 89.69 199 ASN A N 1
ATOM 1451 C CA . ASN A 1 199 ? -20.739 1.233 4.100 1.00 89.69 199 ASN A CA 1
ATOM 1452 C C . ASN A 1 199 ? -22.198 1.164 3.599 1.00 89.69 199 ASN A C 1
ATOM 1454 O O . ASN A 1 199 ? -22.476 0.406 2.667 1.00 89.69 199 ASN A O 1
ATOM 1458 N N . PRO A 1 200 ? -23.139 1.948 4.161 1.00 87.69 200 PRO A N 1
ATOM 1459 C CA . PRO A 1 200 ? -24.548 1.892 3.767 1.00 87.69 200 PRO A CA 1
ATOM 1460 C C . PRO A 1 200 ? -24.834 2.491 2.380 1.00 87.69 200 PRO A C 1
ATOM 1462 O O . PRO A 1 200 ? -25.897 2.214 1.826 1.00 87.69 200 PRO A O 1
ATOM 1465 N N . ASP A 1 201 ? -23.916 3.297 1.833 1.00 87.38 201 ASP A N 1
ATOM 1466 C CA . ASP A 1 201 ? -24.059 3.954 0.526 1.00 87.38 201 ASP A CA 1
ATOM 1467 C C . ASP A 1 201 ? -23.355 3.193 -0.621 1.00 87.38 201 ASP A C 1
ATOM 1469 O O . ASP A 1 201 ? -23.479 3.578 -1.785 1.00 87.38 201 ASP A O 1
ATOM 1473 N N . ALA A 1 202 ? -22.636 2.108 -0.310 1.00 87.94 202 ALA A N 1
ATOM 1474 C CA . ALA A 1 202 ? -21.997 1.234 -1.295 1.00 87.94 202 ALA A CA 1
ATOM 1475 C C . ALA A 1 202 ? -23.000 0.289 -1.987 1.00 87.94 202 ALA A C 1
ATOM 1477 O O . ALA A 1 202 ? -24.105 0.042 -1.500 1.00 87.94 202 ALA A O 1
ATOM 1478 N N . SER A 1 203 ? -22.595 -0.308 -3.111 1.00 84.81 203 SER A N 1
ATOM 1479 C CA . SER A 1 203 ? -23.408 -1.271 -3.870 1.00 84.81 203 SER A CA 1
ATOM 1480 C C . SER A 1 203 ? -23.763 -2.546 -3.090 1.00 84.81 203 SER A C 1
ATOM 1482 O O . SER A 1 203 ? -24.767 -3.197 -3.390 1.00 84.81 203 SER A O 1
ATOM 1484 N N . GLY A 1 204 ? -22.937 -2.911 -2.103 1.00 79.44 204 GLY A N 1
ATOM 1485 C CA . GLY A 1 204 ? -23.002 -4.183 -1.382 1.00 79.44 204 GLY A CA 1
ATOM 1486 C C . GLY A 1 204 ? -22.324 -5.358 -2.102 1.00 79.44 204 GLY A C 1
ATOM 1487 O O . GLY A 1 204 ? -22.265 -6.451 -1.540 1.00 79.44 204 GLY A O 1
ATOM 1488 N N . GLU A 1 205 ? -21.800 -5.168 -3.318 1.00 81.44 205 GLU A N 1
ATOM 1489 C CA . GLU A 1 205 ? -21.067 -6.201 -4.059 1.00 81.44 205 GLU A CA 1
ATOM 1490 C C . GLU A 1 205 ? -19.551 -6.007 -3.895 1.00 81.44 205 GLU A C 1
ATOM 1492 O O . GLU A 1 205 ? -18.946 -5.147 -4.530 1.00 81.44 205 GLU A O 1
ATOM 1497 N N . ILE A 1 206 ? -18.911 -6.833 -3.056 1.00 78.94 206 ILE A N 1
ATOM 1498 C CA . ILE A 1 206 ? -17.442 -6.879 -2.955 1.00 78.94 206 ILE A CA 1
ATOM 1499 C C . ILE A 1 206 ? -16.854 -7.227 -4.341 1.00 78.94 206 ILE A C 1
ATOM 1501 O O . ILE A 1 206 ? -17.207 -8.280 -4.889 1.00 78.94 206 ILE A O 1
ATOM 1505 N N . PRO A 1 207 ? -15.953 -6.400 -4.916 1.00 69.31 207 PRO A N 1
ATOM 1506 C CA . PRO A 1 207 ? -15.424 -6.624 -6.259 1.00 69.31 207 PRO A CA 1
ATOM 1507 C C . PRO A 1 207 ? -14.714 -7.973 -6.433 1.00 69.31 207 PRO A C 1
ATOM 1509 O O . PRO A 1 207 ? -13.995 -8.447 -5.555 1.00 69.31 207 PRO A O 1
ATOM 1512 N N . SER A 1 208 ? -14.854 -8.586 -7.612 1.00 73.69 208 SER A N 1
ATOM 1513 C CA . SER A 1 208 ? -14.079 -9.780 -7.964 1.00 73.69 208 SER A CA 1
ATOM 1514 C C . SER A 1 208 ? -12.623 -9.405 -8.247 1.00 73.69 208 SER A C 1
ATOM 1516 O O . SER A 1 208 ? -12.338 -8.746 -9.249 1.00 73.69 208 SER A O 1
ATOM 1518 N N . PHE A 1 209 ? -11.704 -9.845 -7.395 1.00 74.56 209 PHE A N 1
ATOM 1519 C CA . PHE A 1 209 ? -10.295 -9.482 -7.513 1.00 74.56 209 PHE A CA 1
ATOM 1520 C C . PHE A 1 209 ? -9.548 -10.271 -8.591 1.00 74.56 209 PHE A C 1
ATOM 1522 O O . PHE A 1 209 ? -9.764 -11.471 -8.769 1.00 74.56 209 PHE A O 1
ATOM 1529 N N . ASP A 1 210 ? -8.604 -9.609 -9.264 1.00 75.50 210 ASP A N 1
ATOM 1530 C CA . ASP A 1 210 ? -7.624 -10.302 -10.094 1.00 75.50 210 ASP A CA 1
ATOM 1531 C C . ASP A 1 210 ? -6.602 -11.021 -9.200 1.00 75.50 210 ASP A C 1
ATOM 1533 O O . ASP A 1 210 ? -5.771 -10.385 -8.548 1.00 75.50 210 ASP A O 1
ATOM 1537 N N . GLU A 1 211 ? -6.670 -12.353 -9.189 1.00 78.31 211 GLU A N 1
ATOM 1538 C CA . GLU A 1 211 ? -5.727 -13.251 -8.515 1.00 78.31 211 GLU A CA 1
ATOM 1539 C C . GLU A 1 211 ? -4.809 -14.020 -9.495 1.00 78.31 211 GLU A C 1
ATOM 1541 O O . GLU A 1 211 ? -4.347 -15.123 -9.169 1.00 78.31 211 GLU A O 1
ATOM 1546 N N . SER A 1 212 ? -4.611 -13.497 -10.713 1.00 82.19 212 SER A N 1
ATOM 1547 C CA . SER A 1 212 ? -3.688 -14.046 -11.717 1.00 82.19 212 SER A CA 1
ATOM 1548 C C . SER A 1 212 ? -2.217 -13.702 -11.429 1.00 82.19 212 SER A C 1
ATOM 1550 O O . SER A 1 212 ? -1.920 -12.924 -10.525 1.00 82.19 212 SER A O 1
ATOM 1552 N N . GLY A 1 213 ? -1.294 -14.312 -12.178 1.00 87.56 213 GLY A N 1
ATOM 1553 C CA . GLY A 1 213 ? 0.160 -14.216 -11.988 1.00 87.56 213 GLY A CA 1
ATOM 1554 C C . GLY A 1 213 ? 0.805 -15.592 -11.786 1.00 87.56 213 GLY A C 1
ATOM 1555 O O . GLY A 1 213 ? 0.132 -16.622 -11.898 1.00 87.56 213 GLY A O 1
ATOM 1556 N N . ASP A 1 214 ? 2.101 -15.615 -11.478 1.00 90.25 214 ASP A N 1
ATOM 1557 C CA . ASP A 1 214 ? 2.852 -16.858 -11.279 1.00 90.25 214 ASP A CA 1
ATOM 1558 C C . ASP A 1 214 ? 2.664 -17.386 -9.853 1.00 90.25 214 ASP A C 1
ATOM 1560 O O . ASP A 1 214 ? 3.113 -16.788 -8.874 1.00 90.25 214 ASP A O 1
ATOM 1564 N N . VAL A 1 215 ? 1.964 -18.516 -9.724 1.00 94.81 215 VAL A N 1
ATOM 1565 C CA . VAL A 1 215 ? 1.633 -19.121 -8.426 1.00 94.81 215 VAL A CA 1
ATOM 1566 C C . VAL A 1 215 ? 2.888 -19.721 -7.790 1.00 94.81 215 VAL A C 1
ATOM 1568 O O . VAL A 1 215 ? 3.398 -20.749 -8.237 1.00 94.81 215 VAL A O 1
ATOM 1571 N N . ALA A 1 216 ? 3.356 -19.089 -6.717 1.00 95.06 216 ALA A N 1
ATOM 1572 C CA . ALA A 1 216 ? 4.539 -19.490 -5.966 1.00 95.06 216 ALA A CA 1
ATOM 1573 C C . ALA A 1 216 ? 4.228 -20.533 -4.878 1.00 95.06 216 ALA A C 1
ATOM 1575 O O . ALA A 1 216 ? 5.057 -21.391 -4.570 1.00 95.06 216 ALA A O 1
ATOM 1576 N N . TYR A 1 217 ? 3.021 -20.474 -4.310 1.00 97.19 217 TYR A N 1
ATOM 1577 C CA . TYR A 1 217 ? 2.504 -21.424 -3.326 1.00 97.19 217 TYR A CA 1
ATOM 1578 C C . TYR A 1 217 ? 0.968 -21.448 -3.402 1.00 97.19 217 TYR A C 1
ATOM 1580 O O . TYR A 1 217 ? 0.346 -20.396 -3.507 1.00 97.19 217 TYR A O 1
ATOM 1588 N N . ASP A 1 218 ? 0.348 -22.627 -3.337 1.00 97.00 218 ASP A N 1
ATOM 1589 C CA . ASP A 1 218 ? -1.112 -22.798 -3.233 1.00 97.00 218 ASP A CA 1
ATOM 1590 C C . ASP A 1 218 ? -1.402 -24.140 -2.542 1.00 97.00 218 ASP A C 1
ATOM 1592 O O . ASP A 1 218 ? -1.281 -25.209 -3.150 1.00 97.00 218 ASP A O 1
ATOM 1596 N N . LYS A 1 219 ? -1.646 -24.095 -1.225 1.00 96.94 219 LYS A N 1
ATOM 1597 C CA . LYS A 1 219 ? -1.809 -25.282 -0.369 1.00 96.94 219 LYS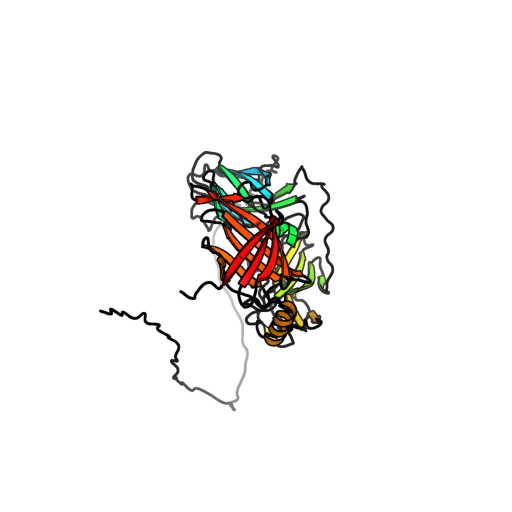 A CA 1
ATOM 1598 C C . LYS A 1 219 ? -2.441 -24.925 0.980 1.00 96.94 219 LYS A C 1
ATOM 1600 O O . LYS A 1 219 ? -2.171 -23.878 1.557 1.00 96.94 219 LYS A O 1
ATOM 1605 N N . ASP A 1 220 ? -3.266 -25.837 1.498 1.00 95.56 220 ASP A N 1
ATOM 1606 C CA . ASP A 1 220 ? -3.908 -25.770 2.824 1.00 95.56 220 ASP A CA 1
ATOM 1607 C C . ASP A 1 220 ? -4.681 -24.462 3.110 1.00 95.56 220 ASP A C 1
ATOM 1609 O O . ASP A 1 220 ? -4.805 -24.033 4.253 1.00 95.56 220 ASP A O 1
ATOM 1613 N N . GLY A 1 221 ? -5.231 -23.841 2.059 1.00 95.62 221 GLY A N 1
ATOM 1614 C CA . GLY A 1 221 ? -5.995 -22.589 2.132 1.00 95.62 221 GLY A CA 1
ATOM 1615 C C . GLY A 1 221 ? -5.156 -21.316 1.990 1.00 95.62 221 GLY A C 1
ATOM 1616 O O . GLY A 1 221 ? -5.728 -20.232 1.921 1.00 95.62 221 GLY A O 1
ATOM 1617 N N . ILE A 1 222 ? -3.829 -21.428 1.905 1.00 97.56 222 ILE A N 1
ATOM 1618 C CA . ILE A 1 222 ? -2.908 -20.296 1.757 1.00 97.56 222 ILE A CA 1
ATOM 1619 C C . ILE A 1 222 ? -2.378 -20.268 0.321 1.00 97.56 222 ILE A C 1
ATOM 1621 O O . ILE A 1 222 ? -1.941 -21.294 -0.208 1.00 97.56 222 ILE A O 1
ATOM 1625 N N . LYS A 1 223 ? -2.410 -19.090 -0.308 1.00 97.25 223 LYS A N 1
ATOM 1626 C CA . LYS A 1 223 ? -1.988 -18.867 -1.698 1.00 97.25 223 LYS A CA 1
ATOM 1627 C C . LYS A 1 223 ? -1.053 -17.659 -1.782 1.00 97.25 223 LYS A C 1
ATOM 1629 O O . LYS A 1 223 ? -1.336 -16.634 -1.171 1.00 97.25 223 LYS A O 1
ATOM 1634 N N . ILE A 1 224 ? 0.032 -17.784 -2.547 1.00 97.00 224 ILE A N 1
ATOM 1635 C CA . ILE A 1 224 ? 1.041 -16.749 -2.819 1.00 97.00 224 ILE A CA 1
ATOM 1636 C C . ILE A 1 224 ? 1.290 -16.712 -4.331 1.00 97.00 224 ILE A C 1
ATOM 1638 O O . ILE A 1 224 ? 1.523 -17.753 -4.950 1.00 97.00 224 ILE A O 1
ATOM 1642 N N . VAL A 1 225 ? 1.245 -15.523 -4.930 1.00 94.44 225 VAL A N 1
ATOM 1643 C CA . VAL A 1 225 ? 1.381 -15.299 -6.375 1.00 94.44 225 VAL A CA 1
ATOM 1644 C C . VAL A 1 225 ? 2.296 -14.108 -6.636 1.00 94.44 225 VAL A C 1
ATOM 1646 O O . VAL A 1 225 ? 2.122 -13.049 -6.039 1.00 94.44 225 VAL A O 1
ATOM 1649 N N . LEU A 1 226 ? 3.237 -14.260 -7.563 1.00 91.81 226 LEU A N 1
ATOM 1650 C CA . LEU A 1 226 ? 4.046 -13.165 -8.086 1.00 91.81 226 LEU A CA 1
ATOM 1651 C C . LEU A 1 226 ? 3.252 -12.417 -9.167 1.00 91.81 226 LEU A C 1
ATOM 1653 O O . LEU A 1 226 ? 2.765 -13.026 -10.122 1.00 91.81 226 LEU A O 1
ATOM 1657 N N . ARG A 1 227 ? 3.089 -11.101 -9.007 1.00 86.12 227 ARG A N 1
ATOM 1658 C CA . ARG A 1 227 ? 2.235 -10.255 -9.865 1.00 86.12 227 ARG A CA 1
ATOM 1659 C C . ARG A 1 227 ? 2.999 -9.460 -10.914 1.00 86.12 227 ARG A C 1
ATOM 1661 O O . ARG A 1 227 ? 2.417 -9.068 -11.919 1.00 86.12 227 ARG A O 1
ATOM 1668 N N . GLY A 1 228 ? 4.283 -9.221 -10.682 1.00 84.12 228 GLY A N 1
ATOM 1669 C CA . GLY A 1 228 ? 5.132 -8.413 -11.545 1.00 84.12 228 GLY A CA 1
ATOM 1670 C C . GLY A 1 228 ? 6.421 -8.026 -10.835 1.00 84.12 228 GLY A C 1
ATOM 1671 O O . GLY A 1 228 ? 6.686 -8.484 -9.725 1.00 84.12 228 GLY A O 1
ATOM 1672 N N . ALA A 1 229 ? 7.223 -7.198 -11.489 1.00 81.25 229 ALA A N 1
ATOM 1673 C CA . ALA A 1 229 ? 8.413 -6.585 -10.920 1.00 81.25 229 ALA A CA 1
ATOM 1674 C C . ALA A 1 229 ? 8.389 -5.089 -11.218 1.00 81.25 229 ALA A C 1
ATOM 1676 O O . ALA A 1 229 ? 7.957 -4.703 -12.308 1.00 81.25 229 ALA A O 1
ATOM 1677 N N . ASN A 1 230 ? 8.863 -4.271 -10.280 1.00 76.00 230 ASN A N 1
ATOM 1678 C CA . ASN A 1 230 ? 9.202 -2.889 -10.569 1.00 76.00 230 ASN A CA 1
ATOM 1679 C C . ASN A 1 230 ? 10.685 -2.796 -10.948 1.00 76.00 230 ASN A C 1
ATOM 1681 O O . ASN A 1 230 ? 11.550 -3.423 -10.333 1.00 76.00 230 ASN A O 1
ATOM 1685 N N . TYR A 1 231 ? 10.956 -2.013 -11.986 1.00 67.12 231 TYR A N 1
ATOM 1686 C CA . TYR A 1 231 ? 12.284 -1.795 -12.563 1.00 67.12 231 TYR A CA 1
ATOM 1687 C C . TYR A 1 231 ? 12.747 -0.348 -12.370 1.00 67.12 231 TYR A C 1
ATOM 1689 O O . TYR A 1 231 ? 13.808 0.013 -12.878 1.00 67.12 231 TYR A O 1
ATOM 1697 N N . ASP A 1 232 ? 11.937 0.482 -11.700 1.00 59.16 232 ASP A N 1
ATOM 1698 C CA . ASP A 1 232 ? 12.234 1.896 -11.508 1.00 59.16 232 ASP A CA 1
ATOM 1699 C C . ASP A 1 232 ? 13.579 2.073 -10.791 1.00 59.16 232 ASP A C 1
ATOM 1701 O O . ASP A 1 232 ? 13.948 1.305 -9.896 1.00 59.16 232 ASP A O 1
ATOM 1705 N N . THR A 1 233 ? 14.334 3.092 -11.194 1.00 49.16 233 THR A N 1
ATOM 1706 C CA . THR A 1 233 ? 15.710 3.339 -10.745 1.00 49.16 233 THR A CA 1
ATOM 1707 C C . THR A 1 233 ? 15.752 4.005 -9.369 1.00 49.16 233 THR A C 1
ATOM 1709 O O . THR A 1 233 ? 16.546 4.913 -9.119 1.00 49.16 233 THR A O 1
ATOM 1712 N N . SER A 1 234 ? 14.887 3.541 -8.463 1.00 52.25 234 SER A N 1
ATOM 1713 C CA . SER A 1 234 ? 14.871 3.938 -7.063 1.00 52.25 234 SER A CA 1
ATOM 1714 C C . SER A 1 234 ? 16.242 3.691 -6.427 1.00 52.25 234 SER A C 1
ATOM 1716 O O . SER A 1 234 ? 16.983 2.784 -6.816 1.00 52.25 234 SER A O 1
ATOM 1718 N N . TYR A 1 235 ? 16.568 4.463 -5.389 1.00 55.16 235 TYR A N 1
ATOM 1719 C CA . TYR A 1 235 ? 17.827 4.323 -4.647 1.00 55.16 235 TYR A CA 1
ATOM 1720 C C . TYR A 1 235 ? 18.071 2.899 -4.099 1.00 55.16 235 TYR A C 1
ATOM 1722 O O . TYR A 1 235 ? 19.213 2.514 -3.850 1.00 55.16 235 TYR A O 1
ATOM 1730 N N . TRP A 1 236 ? 17.002 2.117 -3.926 1.00 59.12 236 TRP A N 1
ATOM 1731 C CA . TRP A 1 236 ? 17.024 0.765 -3.370 1.00 59.12 236 TRP A CA 1
ATOM 1732 C C . TRP A 1 236 ? 17.203 -0.325 -4.439 1.00 59.12 236 TRP A C 1
ATOM 1734 O O . TRP A 1 236 ? 17.735 -1.394 -4.138 1.00 59.12 236 TRP A O 1
ATOM 1744 N N . GLY A 1 237 ? 16.849 -0.032 -5.695 1.00 71.44 237 GLY A N 1
ATOM 1745 C CA . GLY A 1 237 ? 16.882 -0.971 -6.816 1.00 71.44 237 GLY A CA 1
ATOM 1746 C C . GLY A 1 237 ? 15.515 -1.576 -7.163 1.00 71.44 237 GLY A C 1
ATOM 1747 O O . GLY A 1 237 ? 14.489 -0.999 -6.795 1.00 71.44 237 GLY A O 1
ATOM 1748 N N . PRO A 1 238 ? 15.495 -2.706 -7.900 1.00 81.00 238 PRO A N 1
ATOM 1749 C CA . PRO A 1 238 ? 14.266 -3.356 -8.343 1.00 81.00 238 PRO A CA 1
ATOM 1750 C C . PRO A 1 238 ? 13.523 -4.028 -7.184 1.00 81.00 238 PRO A C 1
ATOM 1752 O O . PRO A 1 238 ? 14.130 -4.458 -6.200 1.00 81.00 238 PRO A O 1
ATOM 1755 N N . THR A 1 239 ? 12.213 -4.184 -7.348 1.00 87.19 239 THR A N 1
ATOM 1756 C CA . THR A 1 239 ? 11.306 -4.812 -6.374 1.00 87.19 239 THR A CA 1
ATOM 1757 C C . THR A 1 239 ? 10.365 -5.797 -7.073 1.00 87.19 239 THR A C 1
ATOM 1759 O O . THR A 1 239 ? 10.268 -5.808 -8.305 1.00 87.19 239 THR A O 1
ATOM 1762 N N . VAL A 1 240 ? 9.670 -6.657 -6.320 1.00 89.38 240 VAL A N 1
ATOM 1763 C CA . VAL A 1 240 ? 8.613 -7.519 -6.883 1.00 89.38 240 VAL A CA 1
ATOM 1764 C C . VAL A 1 240 ? 7.312 -7.449 -6.107 1.00 89.38 240 VAL A C 1
ATOM 1766 O O . VAL A 1 240 ? 7.302 -7.450 -4.881 1.00 89.38 240 VAL A O 1
ATOM 1769 N N . TYR A 1 241 ? 6.201 -7.460 -6.839 1.00 89.00 241 TYR A N 1
ATOM 1770 C CA . TYR A 1 241 ? 4.871 -7.418 -6.248 1.00 89.00 241 TYR A CA 1
ATOM 1771 C C . TYR A 1 241 ? 4.383 -8.828 -5.937 1.00 89.00 241 TYR A C 1
ATOM 1773 O O . TYR A 1 241 ? 4.191 -9.645 -6.845 1.00 89.00 241 TYR A O 1
ATOM 1781 N N . LEU A 1 242 ? 4.150 -9.104 -4.656 1.00 92.38 242 LEU A N 1
ATOM 1782 C CA . LEU A 1 242 ? 3.456 -10.302 -4.204 1.00 92.38 242 LEU A CA 1
ATOM 1783 C C . LEU A 1 242 ? 1.970 -10.019 -3.989 1.00 92.38 242 LEU A C 1
ATOM 1785 O O . LEU A 1 242 ? 1.562 -8.955 -3.533 1.00 92.38 242 LEU A O 1
ATOM 1789 N N . TYR A 1 243 ? 1.162 -11.026 -4.298 1.00 93.19 243 TYR A N 1
ATOM 1790 C CA . TYR A 1 243 ? -0.198 -11.185 -3.811 1.00 93.19 243 TYR A CA 1
ATOM 1791 C C . TYR A 1 243 ? -0.235 -12.401 -2.890 1.00 93.19 243 TYR A C 1
ATOM 1793 O O . TYR A 1 243 ? 0.235 -13.475 -3.274 1.00 93.19 243 TYR A O 1
ATOM 1801 N N . ALA A 1 244 ? -0.843 -12.260 -1.717 1.00 95.38 244 ALA A N 1
ATOM 1802 C CA . ALA A 1 244 ? -1.091 -13.374 -0.815 1.00 95.38 244 ALA A CA 1
ATOM 1803 C C . ALA A 1 244 ? -2.541 -13.391 -0.310 1.00 95.38 244 ALA A C 1
ATOM 1805 O O . ALA A 1 244 ? -3.187 -12.354 -0.163 1.00 95.38 244 ALA A O 1
ATOM 1806 N N . HIS A 1 245 ? -3.052 -14.591 -0.040 1.00 95.62 245 HIS A N 1
ATOM 1807 C CA . HIS A 1 245 ? -4.387 -14.833 0.504 1.00 95.62 245 HIS A CA 1
ATOM 1808 C C . HIS A 1 245 ? -4.327 -15.901 1.588 1.00 95.62 245 HIS A C 1
ATOM 1810 O O . HIS A 1 245 ? -3.806 -16.999 1.372 1.00 95.62 245 HIS A O 1
ATOM 1816 N N . ASN A 1 246 ? -4.901 -15.571 2.740 1.00 95.75 246 ASN A N 1
ATOM 1817 C CA . ASN A 1 246 ? -5.030 -16.448 3.887 1.00 95.75 246 ASN A CA 1
ATOM 1818 C C . ASN A 1 246 ? -6.479 -16.937 4.017 1.00 95.75 246 ASN A C 1
ATOM 1820 O O . ASN A 1 246 ? -7.280 -16.363 4.746 1.00 95.75 246 ASN A O 1
ATOM 1824 N N . GLY A 1 247 ? -6.823 -18.035 3.347 1.00 95.44 247 GLY A N 1
ATOM 1825 C CA . GLY A 1 247 ? -8.132 -18.683 3.474 1.00 95.44 247 GLY A CA 1
ATOM 1826 C C . GLY A 1 247 ? -8.313 -19.527 4.747 1.00 95.44 247 GLY A C 1
ATOM 1827 O O . GLY A 1 247 ? -9.174 -20.407 4.752 1.00 95.44 247 GLY A O 1
ATOM 1828 N N . THR A 1 248 ? -7.492 -19.332 5.787 1.00 94.88 248 THR A N 1
ATOM 1829 C CA . THR A 1 248 ? -7.555 -20.090 7.053 1.00 94.88 248 THR A CA 1
ATOM 1830 C C . THR A 1 248 ? -8.288 -19.325 8.161 1.00 94.88 248 THR A C 1
ATOM 1832 O O . THR A 1 248 ? -8.629 -18.154 8.013 1.00 94.88 248 THR A O 1
ATOM 1835 N N . ASP A 1 249 ? -8.527 -19.992 9.292 1.00 92.38 249 ASP A N 1
ATOM 1836 C CA . ASP A 1 249 ? -9.161 -19.451 10.500 1.00 92.38 249 ASP A CA 1
ATOM 1837 C C . ASP A 1 249 ? -8.170 -18.781 11.481 1.00 92.38 249 ASP A C 1
ATOM 1839 O O . ASP A 1 249 ? -8.508 -18.550 12.642 1.00 92.38 249 ASP A O 1
ATOM 1843 N N . LYS A 1 250 ? -6.939 -18.475 11.043 1.00 90.19 250 LYS A N 1
ATOM 1844 C CA . LYS A 1 250 ? -5.839 -17.972 11.893 1.00 90.19 250 LYS A CA 1
ATOM 1845 C C . LYS A 1 250 ? -5.082 -16.832 11.229 1.00 90.19 250 LYS A C 1
ATOM 1847 O O . LYS A 1 250 ? -5.036 -16.793 10.008 1.00 90.19 250 LYS A O 1
ATOM 1852 N N . ASN A 1 251 ? -4.421 -15.961 11.995 1.00 90.81 251 ASN A N 1
ATOM 1853 C CA . ASN A 1 251 ? -3.416 -15.075 11.395 1.00 90.81 251 ASN A CA 1
ATOM 1854 C C . ASN A 1 251 ? -2.198 -15.904 10.963 1.00 90.81 251 ASN A C 1
ATOM 1856 O O . ASN A 1 251 ? -1.786 -16.830 11.676 1.00 90.81 251 ASN A O 1
ATOM 1860 N N . ILE A 1 252 ? -1.602 -15.541 9.831 1.00 95.12 252 ILE A N 1
ATOM 1861 C CA . ILE A 1 252 ? -0.350 -16.126 9.351 1.00 95.12 252 ILE A CA 1
ATOM 1862 C C . ILE A 1 252 ? 0.712 -15.051 9.149 1.00 95.12 252 ILE A C 1
ATOM 1864 O O . ILE A 1 252 ? 0.378 -13.939 8.760 1.00 95.12 252 ILE A O 1
ATOM 1868 N N . THR A 1 253 ? 1.979 -15.414 9.338 1.00 95.25 253 THR A N 1
ATOM 1869 C CA . THR A 1 253 ? 3.124 -14.625 8.858 1.00 95.25 253 THR A CA 1
ATOM 1870 C C . THR A 1 253 ? 3.776 -15.380 7.707 1.00 95.25 253 THR A C 1
ATOM 1872 O O . THR A 1 253 ? 4.139 -16.547 7.869 1.00 95.25 253 THR A O 1
ATOM 1875 N N . ILE A 1 254 ? 3.949 -14.739 6.557 1.00 96.06 254 ILE A N 1
ATOM 1876 C CA . ILE A 1 254 ? 4.722 -15.261 5.427 1.00 96.06 254 ILE A CA 1
ATOM 1877 C C . ILE A 1 254 ? 6.070 -14.549 5.427 1.00 96.06 254 ILE A C 1
ATOM 1879 O O . ILE A 1 254 ? 6.109 -13.326 5.349 1.00 96.06 254 ILE A O 1
ATOM 1883 N N . ARG A 1 255 ? 7.164 -15.310 5.490 1.00 96.12 255 ARG A N 1
ATOM 1884 C CA . ARG A 1 255 ? 8.537 -14.794 5.434 1.00 96.12 255 ARG A CA 1
ATOM 1885 C C . ARG A 1 255 ? 9.258 -15.195 4.165 1.00 96.12 255 ARG A C 1
ATOM 1887 O O . ARG A 1 255 ? 8.962 -16.257 3.619 1.00 96.12 255 ARG A O 1
ATOM 1894 N N . ILE A 1 256 ? 10.264 -14.416 3.766 1.00 96.44 256 ILE A N 1
ATOM 1895 C CA . ILE A 1 256 ? 11.113 -14.689 2.590 1.00 96.44 256 ILE A CA 1
ATOM 1896 C C . ILE A 1 256 ? 12.565 -15.002 3.028 1.00 96.44 256 ILE A C 1
ATOM 1898 O O . ILE A 1 256 ? 13.479 -14.215 2.780 1.00 96.44 256 ILE A O 1
ATOM 1902 N N . PRO A 1 257 ? 12.835 -16.150 3.691 1.00 95.44 257 PRO A N 1
ATOM 1903 C CA . PRO A 1 257 ? 14.152 -16.476 4.265 1.00 95.44 257 PRO A CA 1
ATOM 1904 C C . PRO A 1 257 ? 15.285 -16.661 3.243 1.00 95.44 257 PRO A C 1
ATOM 1906 O O . PRO A 1 257 ? 16.448 -16.762 3.638 1.00 95.44 257 PRO A O 1
ATOM 1909 N N . LYS A 1 258 ? 14.971 -16.749 1.943 1.00 95.81 258 LYS A N 1
ATOM 1910 C CA . LYS A 1 258 ? 15.953 -16.729 0.853 1.00 95.81 258 LYS A CA 1
ATOM 1911 C C . LYS A 1 258 ? 15.377 -16.060 -0.380 1.00 95.81 258 LYS A C 1
ATOM 1913 O O . LYS A 1 258 ? 14.256 -16.377 -0.787 1.00 95.81 258 LYS A O 1
ATOM 1918 N N . SER A 1 259 ? 16.207 -15.260 -1.040 1.00 94.81 259 SER A N 1
ATOM 1919 C CA . SER A 1 259 ? 15.947 -14.791 -2.393 1.00 94.81 259 SER A CA 1
ATOM 1920 C C . SER A 1 259 ? 17.223 -14.734 -3.233 1.00 94.81 259 SER A C 1
ATOM 1922 O O . SER A 1 259 ? 18.330 -14.635 -2.699 1.00 94.81 259 SER A O 1
ATOM 1924 N N . SER A 1 260 ? 17.075 -14.787 -4.554 1.00 93.25 260 SER A N 1
ATOM 1925 C CA . SER A 1 260 ? 18.125 -14.380 -5.485 1.00 93.25 260 SER A CA 1
ATOM 1926 C C . SER A 1 260 ? 17.555 -13.696 -6.723 1.00 93.25 260 SER A C 1
ATOM 1928 O O . SER A 1 260 ? 16.496 -14.074 -7.237 1.00 93.25 260 SER A O 1
ATOM 1930 N N . LEU A 1 261 ? 18.296 -12.705 -7.212 1.00 91.00 261 LEU A N 1
ATOM 1931 C CA . LEU A 1 261 ? 18.015 -11.960 -8.433 1.00 91.00 261 LEU A CA 1
ATOM 1932 C C . LEU A 1 261 ? 19.095 -12.306 -9.458 1.00 91.00 261 LEU A C 1
ATOM 1934 O O . LEU A 1 261 ? 20.281 -12.280 -9.143 1.00 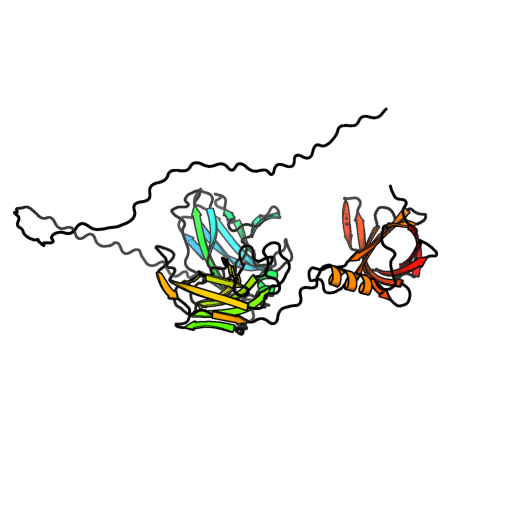91.00 261 LEU A O 1
ATOM 1938 N N . ASN A 1 262 ? 18.705 -12.711 -10.666 1.00 89.88 262 ASN A N 1
ATOM 1939 C CA . ASN A 1 262 ? 19.610 -13.182 -11.728 1.00 89.88 262 ASN A CA 1
ATOM 1940 C C . ASN A 1 262 ? 20.577 -14.330 -11.321 1.00 89.88 262 ASN A C 1
ATOM 1942 O O . ASN A 1 262 ? 21.463 -14.698 -12.091 1.00 89.88 262 ASN A O 1
ATOM 1946 N N . GLY A 1 263 ? 20.370 -14.950 -10.151 1.00 90.38 263 GLY A N 1
ATOM 1947 C CA . GLY A 1 263 ? 21.228 -15.988 -9.566 1.00 90.38 263 GLY A CA 1
ATOM 1948 C C . GLY A 1 263 ? 22.203 -15.502 -8.482 1.00 90.38 263 GLY A C 1
ATOM 1949 O O . GLY A 1 263 ? 22.921 -16.331 -7.927 1.00 90.38 263 GLY A O 1
ATOM 1950 N N . GLU A 1 264 ? 22.219 -14.208 -8.153 1.00 91.44 264 GLU A N 1
ATOM 1951 C CA . GLU A 1 264 ? 22.974 -13.641 -7.025 1.00 91.44 264 GLU A CA 1
ATOM 1952 C C . GLU A 1 264 ? 22.062 -13.548 -5.784 1.00 91.44 264 GLU A C 1
ATOM 1954 O O . GLU A 1 264 ? 20.910 -13.128 -5.891 1.00 91.44 264 GLU A O 1
ATOM 1959 N N . GLU A 1 265 ? 22.521 -14.017 -4.616 1.00 94.00 265 GLU A N 1
ATOM 1960 C CA . GLU A 1 265 ? 21.709 -14.059 -3.384 1.00 94.00 265 GLU A CA 1
ATOM 1961 C C . GLU A 1 265 ? 21.526 -12.657 -2.775 1.00 94.00 265 GLU A C 1
ATOM 1963 O O . GLU A 1 265 ? 22.503 -11.938 -2.568 1.00 94.00 265 GLU A O 1
ATOM 1968 N N . HIS A 1 266 ? 20.284 -12.304 -2.422 1.00 91.81 266 HIS A N 1
ATOM 1969 C CA . HIS A 1 266 ? 19.930 -11.041 -1.760 1.00 91.81 266 HIS A CA 1
ATOM 1970 C C . HIS A 1 266 ? 19.075 -11.285 -0.509 1.00 91.81 266 HIS A C 1
ATOM 1972 O O . HIS A 1 266 ? 18.246 -12.203 -0.468 1.00 91.81 266 HIS A O 1
ATOM 1978 N N . THR A 1 267 ? 19.221 -10.416 0.494 1.00 92.69 267 THR A N 1
ATOM 1979 C CA . THR A 1 267 ? 18.205 -10.244 1.541 1.00 92.69 267 THR A CA 1
ATOM 1980 C C . THR A 1 267 ? 16.951 -9.652 0.897 1.00 92.69 267 THR A C 1
ATOM 1982 O O . THR A 1 267 ? 17.054 -8.665 0.169 1.00 92.69 267 THR A O 1
ATOM 1985 N N . ALA A 1 268 ? 15.784 -10.233 1.163 1.00 92.00 268 ALA A N 1
ATOM 1986 C CA . ALA A 1 268 ? 14.495 -9.667 0.779 1.00 92.00 268 ALA A CA 1
ATOM 1987 C C . ALA A 1 268 ? 13.802 -9.055 2.006 1.00 92.00 268 ALA A C 1
ATOM 1989 O O . ALA A 1 268 ? 13.914 -9.591 3.110 1.00 92.00 268 ALA A O 1
ATOM 1990 N N . TYR A 1 269 ? 13.068 -7.964 1.803 1.00 89.94 269 TYR A N 1
ATOM 1991 C CA . TYR A 1 269 ? 12.188 -7.347 2.793 1.00 89.94 269 TYR A CA 1
ATOM 1992 C C . TYR A 1 269 ? 10.773 -7.293 2.218 1.00 89.94 269 TYR A C 1
ATOM 1994 O O . TYR A 1 269 ? 10.581 -6.747 1.137 1.00 89.94 269 TYR A O 1
ATOM 2002 N N . GLY A 1 270 ? 9.813 -7.892 2.922 1.00 88.25 270 GLY A N 1
ATOM 2003 C CA . GLY A 1 270 ? 8.433 -8.086 2.459 1.00 88.25 270 GLY A CA 1
ATOM 2004 C C . GLY A 1 270 ? 7.769 -9.254 3.194 1.00 88.25 270 GLY A C 1
ATOM 2005 O O . GLY A 1 270 ? 7.212 -10.155 2.567 1.00 88.25 270 GLY A O 1
ATOM 2006 N N . ASP A 1 271 ? 7.935 -9.291 4.521 1.00 92.12 271 ASP A N 1
ATOM 2007 C CA . ASP A 1 271 ? 7.284 -10.273 5.394 1.00 92.12 271 ASP A CA 1
ATOM 2008 C C . ASP A 1 271 ? 5.819 -9.842 5.602 1.00 92.12 271 ASP A C 1
ATOM 2010 O O . ASP A 1 271 ? 5.565 -8.747 6.098 1.00 92.12 271 ASP A O 1
ATOM 2014 N N . MET A 1 272 ? 4.860 -10.702 5.251 1.00 92.44 272 MET A N 1
ATOM 2015 C CA . MET A 1 272 ? 3.424 -10.384 5.263 1.00 92.44 272 MET A CA 1
ATOM 2016 C C . MET A 1 272 ? 2.715 -11.017 6.468 1.00 92.44 272 MET A C 1
ATOM 2018 O O . MET A 1 272 ? 2.615 -12.244 6.540 1.00 92.44 272 MET A O 1
ATOM 2022 N N . ASP A 1 273 ? 2.160 -10.208 7.376 1.00 91.12 273 ASP A N 1
ATOM 2023 C CA . ASP A 1 273 ? 1.224 -10.657 8.421 1.00 91.12 273 ASP A CA 1
ATOM 2024 C C . ASP A 1 273 ? -0.229 -10.521 7.925 1.00 91.12 273 ASP A C 1
ATOM 2026 O O . ASP A 1 273 ? -0.717 -9.416 7.698 1.00 91.12 273 ASP A O 1
ATOM 2030 N N . ILE A 1 274 ? -0.937 -11.646 7.755 1.00 92.00 274 ILE A N 1
ATOM 2031 C CA . ILE A 1 274 ? -2.255 -11.704 7.098 1.00 92.00 274 ILE A CA 1
ATOM 2032 C C . ILE A 1 274 ? -3.304 -12.345 8.015 1.00 92.00 274 ILE A C 1
ATOM 2034 O O . ILE A 1 274 ? -3.167 -13.495 8.438 1.00 92.00 274 ILE A O 1
ATOM 2038 N N . ALA A 1 275 ? -4.388 -11.620 8.280 1.00 90.50 275 ALA A N 1
ATOM 2039 C CA . ALA A 1 275 ? -5.514 -12.036 9.117 1.00 90.50 275 ALA A CA 1
ATOM 2040 C C . ALA A 1 275 ? -6.410 -13.121 8.455 1.00 90.50 275 ALA A C 1
ATOM 2042 O O . ALA A 1 275 ? -6.364 -13.290 7.231 1.00 90.50 275 ALA A O 1
ATOM 2043 N N . PRO A 1 276 ? -7.237 -13.856 9.232 1.00 91.19 276 PRO A N 1
ATOM 2044 C CA . PRO A 1 276 ? -8.157 -14.877 8.721 1.00 91.19 276 PRO A CA 1
ATOM 2045 C C . PRO A 1 276 ? -9.062 -14.377 7.587 1.00 91.19 276 PRO A C 1
ATOM 2047 O O . PRO A 1 276 ? -9.725 -13.351 7.719 1.00 91.19 276 PRO A O 1
ATOM 2050 N N . GLY A 1 277 ? -9.118 -15.119 6.481 1.00 91.38 277 GLY A N 1
ATOM 2051 C CA . GLY A 1 277 ? -9.920 -14.798 5.294 1.00 91.38 277 GLY A CA 1
ATOM 2052 C C . GLY A 1 277 ? -9.392 -13.649 4.420 1.00 91.38 277 GLY A C 1
ATOM 2053 O O . GLY A 1 277 ? -9.966 -13.396 3.357 1.00 91.38 277 GLY A O 1
ATOM 2054 N N . MET A 1 278 ? -8.325 -12.957 4.835 1.00 91.69 278 MET A N 1
ATOM 2055 C CA . MET A 1 278 ? -7.873 -11.718 4.198 1.00 91.69 278 MET A CA 1
ATOM 2056 C C . MET A 1 278 ? -6.826 -11.932 3.100 1.00 91.69 278 MET A C 1
ATOM 2058 O O . MET A 1 278 ? -6.158 -12.966 2.996 1.00 91.69 278 MET A O 1
ATOM 2062 N N . ARG A 1 279 ? -6.695 -10.904 2.262 1.00 93.38 279 ARG A N 1
ATOM 2063 C CA . ARG A 1 279 ? -5.697 -10.746 1.199 1.00 93.38 279 ARG A CA 1
ATOM 2064 C C . ARG A 1 279 ? -4.686 -9.668 1.565 1.00 93.38 279 ARG A C 1
ATOM 2066 O O . ARG A 1 279 ? -4.998 -8.790 2.359 1.00 93.38 279 ARG A O 1
ATOM 2073 N N . MET A 1 280 ? -3.513 -9.702 0.948 1.00 92.00 280 MET A N 1
ATOM 2074 C CA . MET A 1 280 ? -2.491 -8.660 1.056 1.00 92.00 280 MET A CA 1
ATOM 2075 C C . MET A 1 280 ? -1.771 -8.499 -0.290 1.00 92.00 280 MET A C 1
ATOM 2077 O O . MET A 1 280 ? -1.598 -9.477 -1.029 1.00 92.00 280 MET A O 1
ATOM 2081 N N . LYS A 1 281 ? -1.375 -7.263 -0.610 1.00 89.88 281 LYS A N 1
ATOM 2082 C CA . LYS A 1 281 ? -0.309 -6.963 -1.576 1.00 89.88 281 LYS A CA 1
ATOM 2083 C C . LYS A 1 281 ? 0.938 -6.578 -0.794 1.00 89.88 281 LYS A C 1
ATOM 2085 O O . LYS A 1 281 ? 0.806 -5.995 0.276 1.00 89.88 281 LYS A O 1
ATOM 2090 N N . GLU A 1 282 ? 2.109 -6.889 -1.330 1.00 89.38 282 GLU A N 1
ATOM 2091 C CA . GLU A 1 282 ? 3.383 -6.487 -0.732 1.00 89.38 282 GLU A CA 1
ATOM 2092 C C . GLU A 1 282 ? 4.408 -6.157 -1.822 1.00 89.38 282 GLU A C 1
ATOM 2094 O O . GLU A 1 282 ? 4.466 -6.852 -2.845 1.00 89.38 282 GLU A O 1
ATOM 2099 N N . GLU A 1 283 ? 5.213 -5.114 -1.606 1.00 89.25 283 GLU A N 1
ATOM 2100 C CA . GLU A 1 283 ? 6.321 -4.744 -2.491 1.00 89.25 283 GLU A CA 1
ATOM 2101 C C . GLU A 1 283 ? 7.639 -5.249 -1.899 1.00 89.25 283 GLU A C 1
ATOM 2103 O O . GLU A 1 283 ? 8.261 -4.623 -1.042 1.00 89.25 283 GLU A O 1
ATOM 2108 N N . VAL A 1 284 ? 8.085 -6.410 -2.379 1.00 90.94 284 VAL A N 1
ATOM 2109 C CA . VAL A 1 284 ? 9.305 -7.048 -1.888 1.00 90.94 284 VAL A CA 1
ATOM 2110 C C . VAL A 1 284 ? 10.528 -6.299 -2.409 1.00 90.94 284 VAL A C 1
ATOM 2112 O O . VAL A 1 284 ? 10.857 -6.366 -3.598 1.00 90.94 284 VAL A O 1
ATOM 2115 N N . MET A 1 285 ? 11.224 -5.620 -1.501 1.00 89.38 285 MET A N 1
ATOM 2116 C CA . MET A 1 285 ? 12.486 -4.923 -1.749 1.00 89.38 285 MET A CA 1
ATOM 2117 C C . MET A 1 285 ? 13.678 -5.868 -1.565 1.00 89.38 285 MET A C 1
ATOM 2119 O O . MET A 1 285 ? 13.688 -6.694 -0.653 1.00 89.38 285 MET A O 1
ATOM 2123 N N . PHE A 1 286 ? 14.722 -5.710 -2.384 1.00 88.06 286 PHE A N 1
ATOM 2124 C CA . PHE A 1 286 ? 15.946 -6.512 -2.302 1.00 88.06 286 PHE A CA 1
ATOM 2125 C C . PHE A 1 286 ? 17.148 -5.664 -1.870 1.00 88.06 286 PHE A C 1
ATOM 2127 O O . PHE A 1 286 ? 17.468 -4.639 -2.471 1.00 88.06 286 PHE A O 1
ATOM 2134 N N . GLU A 1 287 ? 17.841 -6.095 -0.818 1.00 86.50 287 GLU A N 1
ATOM 2135 C CA . GLU A 1 287 ? 18.935 -5.335 -0.214 1.00 86.50 287 GLU A CA 1
ATOM 2136 C C . GLU A 1 287 ? 20.124 -5.194 -1.183 1.00 86.50 287 GLU A C 1
ATOM 2138 O O . GLU A 1 287 ? 20.636 -6.180 -1.719 1.00 86.50 287 GLU A O 1
ATOM 2143 N N . ASN A 1 288 ? 20.592 -3.956 -1.379 1.00 82.31 288 ASN A N 1
ATOM 2144 C CA . ASN A 1 288 ? 21.697 -3.588 -2.277 1.00 82.31 288 ASN A CA 1
ATOM 2145 C C . ASN A 1 288 ? 21.491 -3.982 -3.763 1.00 82.31 288 ASN A C 1
ATOM 2147 O O . ASN A 1 288 ? 22.466 -4.110 -4.503 1.00 82.31 288 ASN A O 1
ATOM 2151 N N . ALA A 1 289 ? 20.248 -4.157 -4.228 1.00 81.06 289 ALA A N 1
ATOM 2152 C CA . ALA A 1 289 ? 19.948 -4.671 -5.571 1.00 81.06 289 ALA A CA 1
ATOM 2153 C C . ALA A 1 289 ? 20.042 -3.648 -6.726 1.00 81.06 289 ALA A C 1
ATOM 2155 O O . ALA A 1 289 ? 19.873 -4.018 -7.888 1.00 81.06 289 ALA A O 1
ATOM 2156 N N . ALA A 1 290 ? 20.345 -2.374 -6.455 1.00 73.81 290 ALA A N 1
ATOM 2157 C CA . ALA A 1 290 ? 20.356 -1.298 -7.459 1.00 73.81 290 ALA A CA 1
ATOM 2158 C C . ALA A 1 290 ? 21.269 -1.534 -8.687 1.00 73.81 290 ALA A C 1
ATOM 2160 O O . ALA A 1 290 ? 21.044 -0.941 -9.739 1.00 73.81 290 ALA A O 1
ATOM 2161 N N . SER A 1 291 ? 22.278 -2.410 -8.596 1.00 73.56 291 SER A N 1
ATOM 2162 C CA . SER A 1 291 ? 23.155 -2.772 -9.723 1.00 73.56 291 SER A CA 1
ATOM 2163 C C . SER A 1 291 ? 22.727 -4.019 -10.512 1.00 73.56 291 SER A C 1
ATOM 2165 O O . SER A 1 291 ? 23.438 -4.409 -11.434 1.00 73.56 291 SER A O 1
ATOM 2167 N N . VAL A 1 292 ? 21.613 -4.669 -10.160 1.00 73.06 292 VAL A N 1
ATOM 2168 C CA . VAL A 1 292 ? 21.199 -5.973 -10.729 1.00 73.06 292 VAL A CA 1
ATOM 2169 C C . VAL A 1 292 ? 20.419 -5.827 -12.050 1.00 73.06 292 VAL A C 1
ATOM 2171 O O . VAL A 1 292 ? 20.062 -6.815 -12.690 1.00 73.06 292 VAL A O 1
ATOM 2174 N N . ALA A 1 293 ? 20.171 -4.595 -12.494 1.00 67.50 293 ALA A N 1
ATOM 2175 C CA . ALA A 1 293 ? 19.451 -4.311 -13.728 1.00 67.50 293 ALA A CA 1
ATOM 2176 C C . ALA A 1 293 ? 20.146 -4.872 -14.996 1.00 67.50 293 ALA A C 1
ATOM 2178 O O . ALA A 1 293 ? 21.363 -4.728 -15.144 1.00 67.50 293 ALA A O 1
ATOM 2179 N N . PRO A 1 294 ? 19.387 -5.419 -15.966 1.00 71.62 294 PRO A N 1
ATOM 2180 C CA . PRO A 1 294 ? 17.948 -5.680 -15.919 1.00 71.62 294 PRO A CA 1
ATOM 2181 C C . PRO A 1 294 ? 17.617 -6.958 -15.130 1.00 71.62 294 PRO A C 1
ATOM 2183 O O . PRO A 1 294 ? 18.343 -7.954 -15.182 1.00 71.62 294 PRO A O 1
ATOM 2186 N N . LEU A 1 295 ? 16.478 -6.957 -14.438 1.00 76.19 295 LEU A N 1
ATOM 2187 C CA . LEU A 1 295 ? 15.961 -8.162 -13.796 1.00 76.19 295 LEU A CA 1
ATOM 2188 C C . LEU A 1 295 ? 15.459 -9.148 -14.866 1.00 76.19 295 LEU A C 1
ATOM 2190 O O . LEU A 1 295 ? 14.570 -8.814 -15.643 1.00 76.19 295 LEU A O 1
ATOM 2194 N N . GLY A 1 296 ? 16.039 -10.348 -14.905 1.00 81.81 296 GLY A N 1
ATOM 2195 C CA . GLY A 1 296 ? 15.654 -11.436 -15.814 1.00 81.81 296 GLY A CA 1
ATOM 2196 C C . GLY A 1 296 ? 15.256 -12.734 -15.103 1.00 81.81 296 GLY A C 1
ATOM 2197 O O . GLY A 1 296 ? 14.535 -13.550 -15.670 1.00 81.81 296 GLY A O 1
ATOM 2198 N N . LYS A 1 297 ? 15.669 -12.939 -13.844 1.00 89.88 297 LYS A N 1
ATOM 2199 C CA . LYS A 1 297 ? 15.215 -14.062 -13.008 1.00 89.88 297 LYS A CA 1
ATOM 2200 C C . LYS A 1 297 ? 15.019 -13.635 -11.558 1.00 89.88 297 LYS A C 1
ATOM 2202 O O . LYS A 1 297 ? 15.911 -13.023 -10.978 1.00 89.88 297 LYS A O 1
ATOM 2207 N N . VAL A 1 298 ? 13.914 -14.062 -10.954 1.00 92.25 298 VAL A N 1
ATOM 2208 C CA . VAL A 1 298 ? 13.668 -13.997 -9.506 1.00 92.25 298 VAL A CA 1
ATOM 2209 C C . VAL A 1 298 ? 13.540 -15.417 -8.971 1.00 92.25 298 VAL A C 1
ATOM 2211 O O . VAL A 1 298 ? 12.859 -16.252 -9.565 1.00 92.25 298 VAL A O 1
ATOM 2214 N N . THR A 1 299 ? 14.188 -15.700 -7.844 1.00 95.19 299 THR A N 1
ATOM 2215 C CA . THR A 1 299 ? 14.093 -16.988 -7.143 1.00 95.19 299 THR A CA 1
ATOM 2216 C C . THR A 1 299 ? 13.806 -16.729 -5.670 1.00 95.19 299 THR A C 1
ATOM 2218 O O . THR A 1 299 ? 14.495 -15.910 -5.068 1.00 95.19 299 THR A O 1
ATOM 2221 N N . MET A 1 300 ? 12.822 -17.406 -5.075 1.00 96.12 300 MET A N 1
ATOM 2222 C CA . MET A 1 300 ? 12.436 -17.208 -3.669 1.00 96.12 300 MET A CA 1
ATOM 2223 C C . MET A 1 300 ? 12.026 -18.521 -2.991 1.00 96.12 300 MET A C 1
ATOM 2225 O O . MET A 1 300 ? 11.566 -19.460 -3.642 1.00 96.12 300 MET A O 1
ATOM 2229 N N . THR A 1 301 ? 12.151 -18.567 -1.665 1.00 97.25 301 THR A N 1
ATOM 2230 C CA . THR A 1 301 ? 11.489 -19.563 -0.804 1.00 97.25 301 THR A CA 1
ATOM 2231 C C . THR A 1 301 ? 10.718 -18.853 0.295 1.00 97.25 301 THR A C 1
ATOM 2233 O O . THR A 1 301 ? 11.217 -17.859 0.819 1.00 97.25 301 THR A O 1
ATOM 2236 N N . PHE A 1 302 ? 9.575 -19.408 0.691 1.00 97.38 302 PHE A N 1
ATOM 2237 C CA . PHE A 1 302 ? 8.693 -18.861 1.715 1.00 97.38 302 PHE A CA 1
ATOM 2238 C C . PHE A 1 302 ? 8.646 -19.764 2.951 1.00 97.38 302 PHE A C 1
ATOM 2240 O O . PHE A 1 302 ? 8.543 -20.985 2.823 1.00 97.38 302 PHE A O 1
ATOM 2247 N N . GLU A 1 303 ? 8.664 -19.175 4.144 1.00 97.38 303 GLU A N 1
ATOM 2248 C CA . GLU A 1 303 ? 8.323 -19.853 5.402 1.00 97.38 303 GLU A CA 1
ATOM 2249 C C . GLU A 1 303 ? 7.011 -19.280 5.935 1.00 97.38 303 GLU A C 1
ATOM 2251 O O . GLU A 1 303 ? 6.863 -18.067 6.062 1.00 97.38 303 GLU A O 1
ATOM 2256 N N . ILE A 1 304 ? 6.044 -20.152 6.217 1.00 97.56 304 ILE A N 1
ATOM 2257 C CA . ILE A 1 304 ? 4.681 -19.767 6.590 1.00 97.56 304 ILE A CA 1
ATOM 2258 C C . ILE A 1 304 ? 4.459 -20.151 8.049 1.00 97.56 304 ILE A C 1
ATOM 2260 O O . ILE A 1 304 ? 4.582 -21.323 8.408 1.00 97.56 304 ILE A O 1
ATOM 2264 N N . TYR A 1 305 ? 4.113 -19.182 8.890 1.00 96.69 305 TYR A N 1
ATOM 2265 C CA . TYR A 1 305 ? 3.912 -19.345 10.329 1.00 96.69 305 TYR A CA 1
ATOM 2266 C C . TYR A 1 305 ? 2.456 -19.096 10.728 1.00 96.69 305 TYR A C 1
ATOM 2268 O O . TYR A 1 305 ? 1.791 -18.239 10.166 1.00 96.69 305 TYR A O 1
ATOM 2276 N N . GLU A 1 306 ? 1.986 -19.805 11.750 1.00 94.31 306 GLU A N 1
ATOM 2277 C CA . GLU A 1 306 ? 0.793 -19.486 12.534 1.00 94.31 306 GLU A CA 1
ATOM 2278 C C . GLU A 1 306 ? 1.176 -18.434 13.583 1.00 94.31 306 GLU A C 1
ATOM 2280 O O . GLU A 1 306 ? 2.030 -18.699 14.439 1.00 94.31 306 GLU A O 1
ATOM 2285 N N . ASN A 1 307 ? 0.554 -17.253 13.507 1.00 84.31 307 ASN A N 1
ATOM 2286 C CA . ASN A 1 307 ? 0.809 -16.127 14.404 1.00 84.31 307 ASN A CA 1
ATOM 2287 C C . ASN A 1 307 ? -0.366 -15.955 15.385 1.00 84.31 307 ASN A C 1
ATOM 2289 O O . ASN A 1 307 ? -1.438 -15.449 15.046 1.00 84.31 307 ASN A O 1
ATOM 2293 N N . SER A 1 308 ? -0.170 -16.398 16.628 1.00 68.31 308 SER A N 1
ATOM 2294 C CA . SER A 1 308 ? -1.164 -16.314 17.706 1.00 68.31 308 SER A CA 1
ATOM 2295 C C . SER A 1 308 ? -1.205 -14.955 18.418 1.00 68.31 308 SER A C 1
ATOM 2297 O O . SER A 1 308 ? -1.911 -14.831 19.418 1.00 68.31 308 SER A O 1
ATOM 2299 N N . GLY A 1 309 ? -0.413 -13.962 17.989 1.00 63.97 309 GLY A N 1
ATOM 2300 C CA . GLY A 1 309 ? -0.237 -12.661 18.660 1.00 63.97 309 GLY A CA 1
ATOM 2301 C C . GLY A 1 309 ? 0.479 -12.733 20.019 1.00 63.97 309 GLY A C 1
ATOM 2302 O O . GLY A 1 309 ? 1.116 -11.777 20.447 1.00 63.97 309 GLY A O 1
ATOM 2303 N N . THR A 1 310 ? 0.429 -13.887 20.686 1.00 55.69 310 THR A N 1
ATOM 2304 C CA . THR A 1 310 ? 1.147 -14.203 21.920 1.00 55.69 310 THR A CA 1
ATOM 2305 C C . THR A 1 310 ? 1.957 -15.490 21.738 1.00 55.69 310 THR A C 1
ATOM 2307 O O . THR A 1 310 ? 1.434 -16.503 21.267 1.00 55.69 310 THR A O 1
ATOM 2310 N N . GLY A 1 311 ? 3.236 -15.454 22.127 1.00 68.06 311 GLY A N 1
ATOM 2311 C CA . GLY A 1 311 ? 4.174 -16.579 22.011 1.00 68.06 311 GLY A CA 1
ATOM 2312 C C . GLY A 1 311 ? 5.035 -16.577 20.739 1.00 68.06 311 GLY A C 1
ATOM 2313 O O . GLY A 1 311 ? 4.934 -15.692 19.897 1.00 68.06 311 GLY A O 1
ATOM 2314 N N . GLU A 1 312 ? 5.913 -17.577 20.629 1.00 79.50 312 GLU A N 1
ATOM 2315 C CA . GLU A 1 312 ? 6.778 -17.790 19.458 1.00 79.50 312 GLU A CA 1
ATOM 2316 C C . GLU A 1 312 ? 5.952 -18.239 18.233 1.00 79.50 312 GLU A C 1
ATOM 2318 O O . GLU A 1 312 ? 5.190 -19.207 18.360 1.00 79.50 312 GLU A O 1
ATOM 2323 N N . PRO A 1 313 ? 6.114 -17.617 17.046 1.00 87.44 313 PRO A N 1
ATOM 2324 C CA . PRO A 1 313 ? 5.415 -18.026 15.829 1.00 87.44 313 PRO A CA 1
ATOM 2325 C C . PRO A 1 313 ? 5.681 -19.490 15.467 1.00 87.44 313 PRO A C 1
ATOM 2327 O O . PRO A 1 313 ? 6.824 -19.949 15.389 1.00 87.44 313 PRO A O 1
ATOM 2330 N N . LYS A 1 314 ? 4.614 -20.243 15.195 1.00 93.19 314 LYS A N 1
ATOM 2331 C CA . LYS A 1 314 ? 4.698 -21.679 14.906 1.00 93.19 314 LYS A CA 1
ATOM 2332 C C . LYS A 1 314 ? 4.780 -21.908 13.399 1.00 93.19 314 LYS A C 1
ATOM 2334 O O . LYS A 1 314 ? 3.793 -21.694 12.705 1.00 93.19 314 LYS A O 1
ATOM 2339 N N . LEU A 1 315 ? 5.905 -22.423 12.900 1.00 95.31 315 LEU A N 1
ATOM 2340 C CA . LEU A 1 315 ? 6.036 -22.812 11.490 1.00 95.31 315 LEU A CA 1
ATOM 2341 C C . LEU A 1 315 ? 4.945 -23.833 11.103 1.00 95.31 315 LEU A C 1
ATOM 2343 O O . LEU A 1 315 ? 4.760 -24.849 11.780 1.00 95.31 315 LEU A O 1
ATOM 2347 N N . LEU A 1 316 ? 4.221 -23.538 10.024 1.00 94.31 316 LEU A N 1
ATOM 2348 C CA . LEU A 1 316 ? 3.205 -24.388 9.404 1.00 94.31 316 LEU A CA 1
ATOM 2349 C C . LEU A 1 316 ? 3.784 -25.175 8.229 1.00 94.31 316 LEU A C 1
ATOM 2351 O O . LEU A 1 316 ? 3.597 -26.389 8.169 1.00 94.31 316 LEU A O 1
ATOM 2355 N N . ASP A 1 317 ? 4.479 -24.489 7.318 1.00 96.06 317 ASP A N 1
ATOM 2356 C CA . ASP A 1 317 ? 5.114 -25.098 6.147 1.00 96.06 317 ASP A CA 1
ATOM 2357 C C . ASP A 1 317 ? 6.265 -24.235 5.598 1.00 96.06 317 ASP A C 1
ATOM 2359 O O . ASP A 1 317 ? 6.396 -23.053 5.929 1.00 96.06 317 ASP A O 1
ATOM 2363 N N . THR A 1 318 ? 7.069 -24.828 4.718 1.00 95.25 318 THR A N 1
ATOM 2364 C CA . THR A 1 318 ? 8.122 -24.157 3.946 1.00 95.25 318 THR A CA 1
ATOM 2365 C C . THR A 1 318 ? 7.924 -24.484 2.468 1.00 95.25 318 THR A C 1
ATOM 2367 O O . THR A 1 318 ? 7.772 -25.651 2.104 1.00 95.25 318 THR A O 1
ATOM 2370 N N . SER A 1 319 ? 7.933 -23.477 1.593 1.00 93.69 319 SER A N 1
ATOM 2371 C CA . SER A 1 319 ? 7.755 -23.701 0.157 1.00 93.69 319 SER A CA 1
ATOM 2372 C C . SER A 1 319 ? 8.934 -24.465 -0.459 1.00 93.69 319 SER A C 1
ATOM 2374 O O . SER A 1 319 ? 10.053 -24.482 0.058 1.00 93.69 319 SER A O 1
ATOM 2376 N N . GLY A 1 320 ? 8.707 -25.037 -1.644 1.00 91.06 320 GLY A N 1
ATOM 2377 C CA . GLY A 1 320 ? 9.813 -25.326 -2.558 1.00 91.06 320 GLY A CA 1
ATOM 2378 C C . GLY A 1 320 ? 10.489 -24.035 -3.038 1.00 91.06 320 GLY A C 1
ATOM 2379 O O . GLY A 1 320 ? 9.979 -22.934 -2.822 1.00 91.06 320 GLY A O 1
ATOM 2380 N N . GLU A 1 321 ? 11.621 -24.169 -3.724 1.00 93.69 321 GLU A N 1
ATOM 2381 C CA . GLU A 1 321 ? 12.209 -23.054 -4.469 1.00 93.69 321 GLU A CA 1
ATOM 2382 C C . GLU A 1 321 ? 11.273 -22.665 -5.620 1.00 93.69 321 GLU A C 1
ATOM 2384 O O . GLU A 1 321 ? 11.026 -23.459 -6.530 1.00 93.69 321 GLU A O 1
ATOM 2389 N N . PHE A 1 322 ? 10.738 -21.449 -5.558 1.00 94.44 322 PHE A N 1
ATOM 2390 C CA . PHE A 1 322 ? 9.967 -20.834 -6.627 1.00 94.44 322 PHE A CA 1
ATOM 2391 C C . PHE A 1 322 ? 10.900 -20.010 -7.522 1.00 94.44 322 PHE A C 1
ATOM 2393 O O . PHE A 1 322 ? 11.864 -19.404 -7.055 1.00 94.44 322 PHE A O 1
ATOM 2400 N N . THR A 1 323 ? 10.621 -20.002 -8.823 1.00 93.12 323 THR A N 1
ATOM 2401 C CA . THR A 1 323 ? 11.359 -19.259 -9.847 1.00 93.12 323 THR A CA 1
ATOM 2402 C C . THR A 1 323 ? 10.359 -18.603 -10.787 1.00 93.12 323 THR A C 1
ATOM 2404 O O . THR A 1 323 ? 9.476 -19.289 -11.298 1.00 93.12 323 THR A O 1
ATOM 2407 N N . ALA A 1 324 ? 10.571 -17.320 -11.072 1.00 90.56 324 ALA A N 1
ATOM 2408 C CA . ALA A 1 324 ? 9.992 -16.629 -12.216 1.00 90.56 324 ALA A CA 1
ATOM 2409 C C . ALA A 1 324 ? 11.116 -16.100 -13.117 1.00 90.56 324 ALA A C 1
ATOM 2411 O O . ALA A 1 324 ? 12.168 -15.669 -12.635 1.00 90.56 324 ALA A O 1
ATOM 2412 N N . GLU A 1 325 ? 10.888 -16.138 -14.426 1.00 88.69 325 GLU A N 1
ATOM 2413 C CA . GLU A 1 325 ? 11.771 -15.554 -15.435 1.00 88.69 325 GLU A CA 1
ATOM 2414 C C . GLU A 1 325 ? 11.038 -14.381 -16.088 1.00 88.69 325 GLU A C 1
ATOM 2416 O O . GLU A 1 325 ? 9.866 -14.488 -16.447 1.00 88.69 325 GLU A O 1
ATOM 2421 N N . TYR A 1 326 ? 11.732 -13.256 -16.210 1.00 80.31 326 TYR A N 1
ATOM 2422 C CA . TYR A 1 326 ? 11.220 -12.023 -16.790 1.00 80.31 326 TYR A CA 1
ATOM 2423 C C . TYR A 1 326 ? 11.958 -11.748 -18.098 1.00 80.31 326 TYR A C 1
ATOM 2425 O O . TYR A 1 326 ? 13.177 -11.906 -18.172 1.00 80.31 326 TYR A O 1
ATOM 2433 N N . GLU A 1 327 ? 11.235 -11.293 -19.121 1.00 71.56 327 GLU A N 1
ATOM 2434 C CA . GLU A 1 327 ? 11.881 -10.695 -20.291 1.00 71.56 327 GLU A CA 1
ATOM 2435 C C . GLU A 1 327 ? 12.619 -9.425 -19.833 1.00 71.56 327 GLU A C 1
ATOM 2437 O O . GLU A 1 327 ? 11.969 -8.535 -19.275 1.00 71.56 327 GLU A O 1
ATOM 2442 N N . PRO A 1 328 ? 13.950 -9.316 -20.023 1.00 63.94 328 PRO A N 1
ATOM 2443 C CA . PRO A 1 328 ? 14.715 -8.197 -19.489 1.00 63.94 328 PRO A CA 1
ATOM 2444 C C . PRO A 1 328 ? 14.231 -6.864 -20.065 1.00 63.94 328 PRO A C 1
ATOM 2446 O O . PRO A 1 328 ? 14.433 -6.584 -21.249 1.00 63.94 328 PRO A O 1
ATOM 2449 N N . ILE A 1 329 ? 13.619 -6.019 -19.229 1.00 57.19 329 ILE A N 1
ATOM 2450 C CA . ILE A 1 329 ? 13.260 -4.660 -19.643 1.00 57.19 329 ILE A CA 1
ATOM 2451 C C . ILE A 1 329 ? 14.553 -3.897 -19.935 1.00 57.19 329 ILE A C 1
ATOM 2453 O O . ILE A 1 329 ? 15.425 -3.767 -19.075 1.00 57.19 329 ILE A O 1
ATOM 2457 N N . GLU A 1 330 ? 14.687 -3.417 -21.172 1.00 54.09 330 GLU A N 1
ATOM 2458 C CA . GLU A 1 330 ? 15.874 -2.711 -21.649 1.00 54.09 330 GLU A CA 1
ATOM 2459 C C . GLU A 1 330 ? 15.957 -1.325 -20.990 1.00 54.09 330 GLU A C 1
ATOM 2461 O O . GLU A 1 330 ? 15.454 -0.332 -21.519 1.00 54.09 330 GLU A O 1
ATOM 2466 N N . ILE A 1 331 ? 16.578 -1.261 -19.804 1.00 53.84 331 ILE A N 1
ATOM 2467 C CA . ILE A 1 331 ? 16.845 0.006 -19.119 1.00 53.84 331 ILE A CA 1
ATOM 2468 C C . ILE A 1 331 ? 17.797 0.821 -19.994 1.00 53.84 331 ILE A C 1
ATOM 2470 O O . ILE A 1 331 ? 18.979 0.500 -20.144 1.00 53.84 331 ILE A O 1
ATOM 2474 N N . LYS A 1 332 ? 17.248 1.876 -20.599 1.00 54.28 332 LYS A N 1
ATOM 2475 C CA . LYS A 1 332 ? 17.967 2.757 -21.514 1.00 54.28 332 LYS A CA 1
ATOM 2476 C C . LYS A 1 332 ? 19.110 3.433 -20.766 1.00 54.28 332 LYS A C 1
ATOM 2478 O O . LYS A 1 332 ? 18.900 4.089 -19.750 1.00 54.28 332 LYS A O 1
ATOM 2483 N N . THR A 1 333 ? 20.322 3.291 -21.288 1.00 55.94 333 THR A N 1
ATOM 2484 C CA . THR A 1 333 ? 21.500 3.981 -20.746 1.00 55.94 333 THR A CA 1
ATOM 2485 C C . THR A 1 333 ? 21.337 5.501 -20.824 1.00 55.94 333 THR A C 1
ATOM 2487 O O . THR A 1 333 ? 20.624 6.001 -21.693 1.00 55.94 333 THR A O 1
ATOM 2490 N N . GLU A 1 334 ? 22.081 6.250 -20.000 1.00 56.16 334 GLU A N 1
ATOM 2491 C CA . GLU A 1 334 ? 22.165 7.723 -20.082 1.00 56.16 334 GLU A CA 1
ATOM 2492 C C . GLU A 1 334 ? 2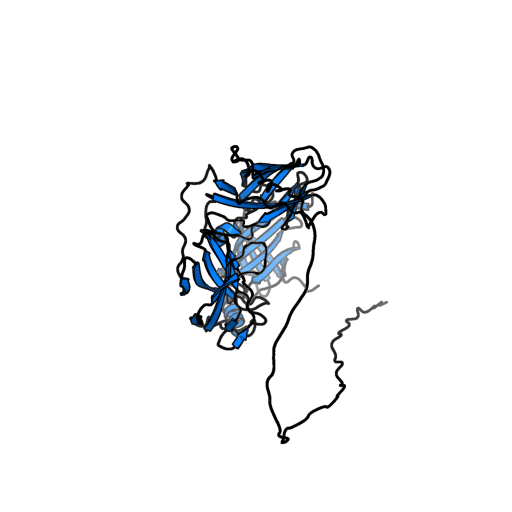2.454 8.230 -21.509 1.00 56.16 334 GLU A C 1
ATOM 2494 O O . GLU A 1 334 ? 22.008 9.304 -21.900 1.00 56.16 334 GLU A O 1
ATOM 2499 N N . ALA A 1 335 ? 23.185 7.450 -22.314 1.00 54.16 335 ALA A N 1
ATOM 2500 C CA . ALA A 1 335 ? 23.461 7.773 -23.711 1.00 54.16 335 ALA A CA 1
ATOM 2501 C C . ALA A 1 335 ? 22.228 7.600 -24.618 1.00 54.16 335 ALA A C 1
ATOM 2503 O O . ALA A 1 335 ? 22.003 8.431 -25.494 1.00 54.16 335 ALA A O 1
ATOM 2504 N N . GLN A 1 336 ? 21.417 6.560 -24.400 1.00 55.44 336 GLN A N 1
ATOM 2505 C CA . GLN A 1 336 ? 20.168 6.339 -25.139 1.00 55.44 336 GLN A CA 1
ATOM 2506 C C . GLN A 1 336 ? 19.088 7.343 -24.727 1.00 55.44 336 GLN A C 1
ATOM 2508 O O . GLN A 1 336 ? 18.407 7.879 -25.596 1.00 55.44 336 GLN A O 1
ATOM 2513 N N . THR A 1 337 ? 18.955 7.659 -23.434 1.00 62.16 337 THR A N 1
ATOM 2514 C CA . THR A 1 337 ? 18.020 8.702 -22.986 1.00 62.16 337 THR A CA 1
ATOM 2515 C C . THR A 1 337 ? 18.459 10.089 -23.455 1.00 62.16 337 THR A C 1
ATOM 2517 O O . THR A 1 337 ? 17.605 10.886 -23.831 1.00 62.16 337 THR A O 1
ATOM 2520 N N . ALA A 1 338 ? 19.766 10.369 -23.550 1.00 63.28 338 ALA A N 1
ATOM 2521 C CA . ALA A 1 338 ? 20.278 11.592 -24.172 1.00 63.28 338 ALA A CA 1
ATOM 2522 C C . ALA A 1 338 ? 20.042 11.650 -25.695 1.00 63.28 338 ALA A C 1
ATOM 2524 O O . ALA A 1 338 ? 19.687 12.712 -26.206 1.00 63.28 338 ALA A O 1
ATOM 2525 N N . GLU A 1 339 ? 20.196 10.539 -26.427 1.00 66.31 339 GLU A N 1
ATOM 2526 C CA . GLU A 1 339 ? 19.900 10.473 -27.869 1.00 66.31 339 GLU A CA 1
ATOM 2527 C C . GLU A 1 339 ? 18.395 10.645 -28.141 1.00 66.31 339 GLU A C 1
ATOM 2529 O O . GLU A 1 339 ? 18.009 11.422 -29.014 1.00 66.31 339 GLU A O 1
ATOM 2534 N N . GLU A 1 340 ? 17.530 10.009 -27.345 1.00 64.50 340 GLU A N 1
ATOM 2535 C CA . GLU A 1 340 ? 16.076 10.199 -27.417 1.00 64.50 340 GLU A CA 1
ATOM 2536 C C . GLU A 1 340 ? 15.643 11.605 -26.978 1.00 64.50 340 GLU A C 1
ATOM 2538 O O . GLU A 1 340 ? 14.733 12.177 -27.579 1.00 64.50 340 GLU A O 1
ATOM 2543 N N . ALA A 1 341 ? 16.311 12.200 -25.985 1.00 62.28 341 ALA A N 1
ATOM 2544 C CA . ALA A 1 341 ? 16.096 13.589 -25.598 1.00 62.28 341 ALA A CA 1
ATOM 2545 C C . ALA A 1 341 ? 16.518 14.557 -26.714 1.00 62.28 341 ALA A C 1
ATOM 2547 O O . ALA A 1 341 ? 15.772 15.488 -27.004 1.00 62.28 341 ALA A O 1
ATOM 2548 N N . GLU A 1 342 ? 17.657 14.354 -27.392 1.00 68.12 342 GLU A N 1
ATOM 2549 C CA . GLU A 1 342 ? 18.033 15.176 -28.553 1.00 68.12 342 GLU A CA 1
ATOM 2550 C C . GLU A 1 342 ? 17.074 14.968 -29.739 1.00 68.12 342 GLU A C 1
ATOM 2552 O O . GLU A 1 342 ? 16.680 15.945 -30.381 1.00 68.12 342 GLU A O 1
ATOM 2557 N N . ALA A 1 343 ? 16.620 13.738 -29.989 1.00 68.12 343 ALA A N 1
ATOM 2558 C CA . ALA A 1 343 ? 15.616 13.455 -31.012 1.00 68.12 343 ALA A CA 1
ATOM 2559 C C . ALA A 1 343 ? 14.263 14.131 -30.711 1.00 68.12 343 ALA A C 1
ATOM 2561 O O . ALA A 1 343 ? 13.643 14.682 -31.622 1.00 68.12 343 ALA A O 1
ATOM 2562 N N . ALA A 1 344 ? 13.827 14.146 -29.446 1.00 63.84 344 ALA A N 1
ATOM 2563 C CA . ALA A 1 344 ? 12.572 14.764 -29.010 1.00 63.84 344 ALA A CA 1
ATOM 2564 C C . ALA A 1 344 ? 12.658 16.294 -28.819 1.00 63.84 344 ALA A C 1
ATOM 2566 O O . ALA A 1 344 ? 11.659 16.984 -29.005 1.00 63.84 344 ALA A O 1
ATOM 2567 N N . ARG A 1 345 ? 13.849 16.852 -28.547 1.00 69.75 345 ARG A N 1
ATOM 2568 C CA . ARG A 1 345 ? 14.153 18.289 -28.733 1.00 69.75 345 ARG A CA 1
ATOM 2569 C C . ARG A 1 345 ? 13.979 18.696 -30.199 1.00 69.75 345 ARG A C 1
ATOM 2571 O O . ARG A 1 345 ? 13.576 19.820 -30.494 1.00 69.75 345 ARG A O 1
ATOM 2578 N N . GLY A 1 346 ? 14.249 17.771 -31.121 1.00 72.56 346 GLY A N 1
ATOM 2579 C CA . GLY A 1 346 ? 13.992 17.933 -32.545 1.00 72.56 346 GLY A CA 1
ATOM 2580 C C . GLY A 1 346 ? 14.786 19.094 -33.142 1.00 72.56 346 GLY A C 1
ATOM 2581 O O . GLY A 1 346 ? 16.010 19.172 -33.013 1.00 72.56 346 GLY A O 1
ATOM 2582 N N . TRP A 1 347 ? 14.087 20.000 -33.829 1.00 73.50 347 TRP A N 1
ATOM 2583 C CA . TRP A 1 347 ? 14.704 21.179 -34.442 1.00 73.50 347 TRP A CA 1
ATOM 2584 C C . TRP A 1 347 ? 14.797 22.388 -33.499 1.00 73.50 347 TRP A C 1
ATOM 2586 O O . TRP A 1 347 ? 15.637 23.259 -33.728 1.00 73.50 347 TRP A O 1
ATOM 2596 N N . TRP A 1 348 ? 13.980 22.448 -32.441 1.00 78.88 348 TRP A N 1
ATOM 2597 C CA . TRP A 1 348 ? 13.963 23.581 -31.517 1.00 78.88 348 TRP A CA 1
ATOM 2598 C C . TRP A 1 348 ? 15.052 23.423 -30.451 1.00 78.88 348 TRP A C 1
ATOM 2600 O O . TRP A 1 348 ? 15.143 22.400 -29.777 1.00 78.88 348 TRP A O 1
ATOM 2610 N N . LYS A 1 349 ? 15.903 24.444 -30.293 1.00 79.94 349 LYS A N 1
ATOM 2611 C CA . LYS A 1 349 ? 17.037 24.424 -29.345 1.00 79.94 349 LYS A CA 1
ATOM 2612 C C . LYS A 1 349 ? 17.183 25.717 -28.525 1.00 79.94 349 LYS A C 1
ATOM 2614 O O . LYS A 1 349 ? 18.247 25.969 -27.968 1.00 79.94 349 LYS A O 1
ATOM 2619 N N . ARG A 1 350 ? 16.128 26.542 -28.453 1.00 83.62 350 ARG A N 1
ATOM 2620 C CA . ARG A 1 350 ? 16.103 27.786 -27.660 1.00 83.62 350 ARG A CA 1
ATOM 2621 C C . ARG A 1 350 ? 15.562 27.493 -26.254 1.00 83.62 350 ARG A C 1
ATOM 2623 O O . ARG A 1 350 ? 14.350 27.454 -26.061 1.00 83.62 350 ARG A O 1
ATOM 2630 N N . GLU A 1 351 ? 16.472 27.265 -25.309 1.00 86.50 351 GLU A N 1
ATOM 2631 C CA . GLU A 1 351 ? 16.214 27.175 -23.860 1.00 86.50 351 GLU A CA 1
ATOM 2632 C C . GLU A 1 351 ? 16.699 28.436 -23.130 1.00 86.50 351 GLU A C 1
ATOM 2634 O O . GLU A 1 351 ? 17.525 29.187 -23.652 1.00 86.50 351 GLU A O 1
ATOM 2639 N N . GLY A 1 352 ? 16.222 28.630 -21.899 1.00 88.19 352 GLY A N 1
ATOM 2640 C CA . GLY A 1 352 ? 16.631 29.708 -20.999 1.00 88.19 352 GLY A CA 1
ATOM 2641 C C . GLY A 1 352 ? 15.544 30.759 -20.778 1.00 88.19 352 GLY A C 1
ATOM 2642 O O . GLY A 1 352 ? 14.393 30.582 -21.178 1.00 88.19 352 GLY A O 1
ATOM 2643 N N . THR A 1 353 ? 15.914 31.854 -20.111 1.00 90.94 353 THR A N 1
ATOM 2644 C CA . THR A 1 353 ? 15.011 32.974 -19.808 1.00 90.94 353 THR A CA 1
ATOM 2645 C C . THR A 1 353 ? 15.217 34.126 -20.787 1.00 90.94 353 THR A C 1
ATOM 2647 O O . THR A 1 353 ? 16.332 34.596 -21.015 1.00 90.94 353 THR A O 1
ATOM 2650 N N . PHE A 1 354 ? 14.111 34.620 -21.323 1.00 92.75 354 PHE A N 1
ATOM 2651 C CA . PHE A 1 354 ? 14.012 35.723 -22.262 1.00 92.75 354 PHE A CA 1
ATOM 2652 C C . PHE A 1 354 ? 13.194 36.863 -21.630 1.00 92.75 354 PHE A C 1
ATOM 2654 O O . PHE A 1 354 ? 12.332 36.636 -20.776 1.00 92.75 354 PHE A O 1
ATOM 2661 N N . LYS A 1 355 ? 13.473 38.101 -22.044 1.00 92.50 355 LYS A N 1
ATOM 2662 C CA . LYS A 1 355 ? 12.804 39.330 -21.597 1.00 92.50 355 LYS A CA 1
ATOM 2663 C C . LYS A 1 355 ? 12.427 40.215 -22.781 1.00 92.50 355 LYS A C 1
ATOM 2665 O O . LYS A 1 355 ? 13.191 40.323 -23.743 1.00 92.50 355 LYS A O 1
ATOM 2670 N N . ASP A 1 356 ? 11.267 40.855 -22.694 1.00 92.06 356 ASP A N 1
ATOM 2671 C CA . ASP A 1 356 ? 10.826 41.877 -23.647 1.00 92.06 356 ASP A CA 1
ATOM 2672 C C . ASP A 1 356 ? 11.176 43.302 -23.166 1.00 92.06 356 ASP A C 1
ATOM 2674 O O . ASP A 1 356 ? 11.886 43.497 -22.173 1.00 92.06 356 ASP A O 1
ATOM 2678 N N . ALA A 1 357 ? 10.699 44.315 -23.893 1.00 89.31 357 ALA A N 1
ATOM 2679 C CA . ALA A 1 357 ? 10.969 45.722 -23.596 1.00 89.31 357 ALA A CA 1
ATOM 2680 C C . ALA A 1 357 ? 10.323 46.231 -22.290 1.00 89.31 357 ALA A C 1
ATOM 2682 O O . ALA A 1 357 ? 10.815 47.211 -21.726 1.00 89.31 357 ALA A O 1
ATOM 2683 N N . ASP A 1 358 ? 9.270 45.568 -21.804 1.00 89.38 358 ASP A N 1
ATOM 2684 C CA . ASP A 1 358 ? 8.554 45.913 -20.570 1.00 89.38 358 ASP A CA 1
ATOM 2685 C C . ASP A 1 358 ? 9.042 45.075 -19.363 1.00 89.38 358 ASP A C 1
ATOM 2687 O O . ASP A 1 358 ? 8.523 45.208 -18.253 1.00 89.38 358 ASP A O 1
ATOM 2691 N N . ASN A 1 359 ? 10.088 44.253 -19.555 1.00 86.50 359 ASN A N 1
ATOM 2692 C CA . ASN A 1 359 ? 10.631 43.301 -18.577 1.00 86.50 359 ASN A CA 1
ATOM 2693 C C . ASN A 1 359 ? 9.583 42.253 -18.133 1.00 86.50 359 ASN A C 1
ATOM 2695 O O . ASN A 1 359 ? 9.642 41.732 -17.018 1.00 86.50 359 ASN A O 1
ATOM 2699 N N . ASN A 1 360 ? 8.664 41.883 -19.028 1.00 90.00 360 ASN A N 1
ATOM 2700 C CA . ASN A 1 360 ? 7.950 40.612 -18.912 1.00 90.00 360 ASN A CA 1
ATOM 2701 C C . ASN A 1 360 ? 8.958 39.463 -19.067 1.00 90.00 360 ASN A C 1
ATOM 2703 O O . ASN A 1 360 ? 10.007 39.627 -19.702 1.00 90.00 360 ASN A O 1
ATOM 2707 N N . THR A 1 361 ? 8.661 38.298 -18.492 1.00 91.81 361 THR A N 1
ATOM 2708 C CA . THR A 1 361 ? 9.558 37.132 -18.547 1.00 91.81 361 THR A CA 1
ATOM 2709 C C . THR A 1 361 ? 8.928 35.970 -19.300 1.00 91.81 361 THR A C 1
ATOM 2711 O O . THR A 1 361 ? 7.722 35.747 -19.214 1.00 91.81 361 THR A O 1
ATOM 2714 N N . LEU A 1 362 ? 9.764 3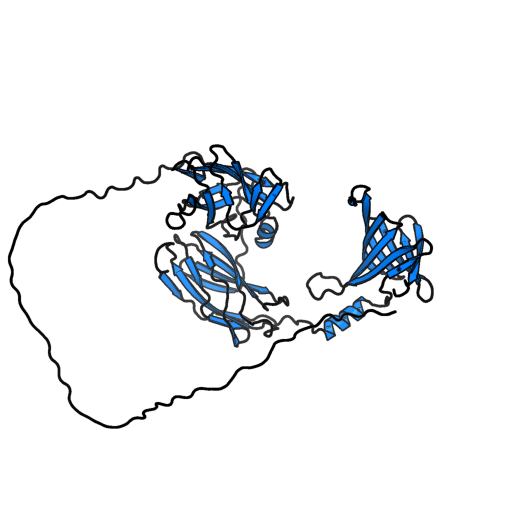5.226 -20.022 1.00 91.25 362 LEU A N 1
ATOM 2715 C CA . LEU A 1 362 ? 9.443 33.943 -20.642 1.00 91.25 362 LEU A CA 1
ATOM 2716 C C . LEU A 1 362 ? 10.628 33.003 -20.417 1.00 91.25 362 LEU A C 1
ATOM 2718 O O . LEU A 1 362 ? 11.731 33.303 -20.859 1.00 91.25 362 LEU A O 1
ATOM 2722 N N . THR A 1 363 ? 10.417 31.874 -19.750 1.00 91.25 363 THR A N 1
ATOM 2723 C CA . THR A 1 363 ? 11.413 30.809 -19.604 1.00 91.25 363 THR A CA 1
ATOM 2724 C C . THR A 1 363 ? 10.976 29.582 -20.394 1.00 91.25 363 THR A C 1
ATOM 2726 O O . THR A 1 363 ? 9.844 29.117 -20.254 1.00 91.25 363 THR A O 1
ATOM 2729 N N . LEU A 1 364 ? 11.889 29.066 -21.219 1.00 88.50 364 LEU A N 1
ATOM 2730 C CA . LEU A 1 364 ? 11.726 27.835 -21.987 1.00 88.50 364 LEU A CA 1
ATOM 2731 C C . LEU A 1 364 ? 12.683 26.773 -21.443 1.00 88.50 364 LEU A C 1
ATOM 2733 O O . LEU A 1 364 ? 13.901 26.960 -21.485 1.00 88.50 364 LEU A O 1
ATOM 2737 N N . THR A 1 365 ? 12.131 25.658 -20.973 1.00 85.31 365 THR A N 1
ATOM 2738 C CA . THR A 1 365 ? 12.891 24.528 -20.422 1.00 85.31 365 THR A CA 1
ATOM 2739 C C . THR A 1 365 ? 12.471 23.255 -21.140 1.00 85.31 365 THR A C 1
ATOM 2741 O O . THR A 1 365 ? 11.276 22.977 -21.231 1.00 85.31 365 THR A O 1
ATOM 2744 N N . PHE A 1 366 ? 13.415 22.448 -21.626 1.00 80.62 366 PHE A N 1
ATOM 2745 C CA . PHE A 1 366 ? 13.073 21.113 -22.113 1.00 80.62 366 PHE A CA 1
ATOM 2746 C C . PHE A 1 366 ? 13.048 20.113 -20.955 1.00 80.62 366 PHE A C 1
ATOM 2748 O O . PHE A 1 366 ? 14.048 19.934 -20.260 1.00 80.62 366 PHE A O 1
ATOM 2755 N N . MET A 1 367 ? 11.916 19.438 -20.766 1.00 70.94 367 MET A N 1
ATOM 2756 C CA . MET A 1 367 ? 11.739 18.413 -19.744 1.00 70.94 367 MET A CA 1
ATOM 2757 C C . MET A 1 367 ? 11.921 17.029 -20.371 1.00 70.94 367 MET A C 1
ATOM 2759 O O . MET A 1 367 ? 10.991 16.457 -20.940 1.00 70.94 367 MET A O 1
ATOM 2763 N N . SER A 1 368 ? 13.139 16.498 -20.253 1.00 62.41 368 SER A N 1
ATOM 2764 C CA . SER A 1 368 ? 13.419 15.071 -20.428 1.00 62.41 368 SER A CA 1
ATOM 2765 C C . SER A 1 368 ? 13.365 14.366 -19.082 1.00 62.41 368 SER A C 1
ATOM 2767 O O . SER A 1 368 ? 14.273 14.537 -18.266 1.00 62.41 368 SER A O 1
ATOM 2769 N N . THR A 1 369 ? 12.337 13.556 -18.861 1.00 54.41 369 THR A N 1
ATOM 2770 C CA . THR A 1 369 ? 12.204 12.721 -17.667 1.00 54.41 369 THR A CA 1
ATOM 2771 C C . THR A 1 369 ? 12.588 11.285 -17.984 1.00 54.41 369 THR A C 1
ATOM 2773 O O . THR A 1 369 ? 11.949 10.615 -18.789 1.00 54.41 369 THR A O 1
ATOM 2776 N N . ALA A 1 370 ? 13.653 10.807 -17.337 1.00 48.50 370 ALA A N 1
ATOM 2777 C CA . ALA A 1 370 ? 13.949 9.376 -17.275 1.00 48.50 370 ALA A CA 1
ATOM 2778 C C . ALA A 1 370 ? 12.917 8.633 -16.400 1.00 48.50 370 ALA A C 1
ATOM 2780 O O . ALA A 1 370 ? 12.649 7.455 -16.612 1.00 48.50 370 ALA A O 1
ATOM 2781 N N . GLU A 1 371 ? 12.313 9.354 -15.452 1.00 45.09 371 GLU A N 1
ATOM 2782 C CA . GLU A 1 371 ? 11.327 8.876 -14.486 1.00 45.09 371 GLU A CA 1
ATOM 2783 C C . GLU A 1 371 ? 9.902 9.033 -15.051 1.00 45.09 371 GLU A C 1
ATOM 2785 O O . GLU A 1 371 ? 9.319 10.112 -14.992 1.00 45.09 371 GLU A O 1
ATOM 2790 N N . ASN A 1 372 ? 9.381 7.946 -15.633 1.00 40.50 372 ASN A N 1
ATOM 2791 C CA . ASN A 1 372 ? 7.974 7.560 -15.873 1.00 40.50 372 ASN A CA 1
ATOM 2792 C C . ASN A 1 372 ? 6.909 8.539 -16.452 1.00 40.50 372 ASN A C 1
ATOM 2794 O O . ASN A 1 372 ? 5.878 8.064 -16.935 1.00 40.50 372 ASN A O 1
ATOM 2798 N N . TRP A 1 373 ? 7.095 9.861 -16.509 1.00 38.38 373 TRP A N 1
ATOM 2799 C CA . TRP A 1 373 ? 6.176 10.758 -17.228 1.00 38.38 373 TRP A CA 1
ATOM 2800 C C . TRP A 1 373 ? 6.386 10.603 -18.737 1.00 38.38 373 TRP A C 1
ATOM 2802 O O . TRP A 1 373 ? 7.417 10.984 -19.287 1.00 38.38 373 TRP A O 1
ATOM 2812 N N . SER A 1 374 ? 5.395 10.021 -19.412 1.00 44.84 374 SER A N 1
ATOM 2813 C CA . SER A 1 374 ? 5.513 9.364 -20.725 1.00 44.84 374 SER A CA 1
ATOM 2814 C C . SER A 1 374 ? 5.744 10.270 -21.948 1.00 44.84 374 SER A C 1
ATOM 2816 O O . SER A 1 374 ? 5.574 9.821 -23.083 1.00 44.84 374 SER A O 1
ATOM 2818 N N . THR A 1 375 ? 6.134 11.536 -21.762 1.00 54.47 375 THR A N 1
ATOM 2819 C CA . THR A 1 375 ? 6.362 12.492 -22.859 1.00 54.47 375 THR A CA 1
ATOM 2820 C C . THR A 1 375 ? 7.530 13.446 -22.588 1.00 54.47 375 THR A C 1
ATOM 2822 O O . THR A 1 375 ? 7.447 14.328 -21.738 1.00 54.47 375 THR A O 1
ATOM 2825 N N . ASN A 1 376 ? 8.589 13.327 -23.397 1.00 61.94 376 ASN A N 1
ATOM 2826 C CA . ASN A 1 376 ? 9.599 14.374 -23.576 1.00 61.94 376 ASN A CA 1
ATOM 2827 C C . ASN A 1 376 ? 8.912 15.646 -24.118 1.00 61.94 376 ASN A C 1
ATOM 2829 O O . ASN A 1 376 ? 8.533 15.678 -25.291 1.00 61.94 376 ASN A O 1
ATOM 2833 N N . ASN A 1 377 ? 8.752 16.678 -23.288 1.00 73.00 377 ASN A N 1
ATOM 2834 C CA . ASN A 1 377 ? 8.006 17.901 -23.618 1.00 73.00 377 ASN A CA 1
ATOM 2835 C C . ASN A 1 377 ? 8.855 19.164 -23.416 1.00 73.00 377 ASN A C 1
ATOM 2837 O O . ASN A 1 377 ? 9.870 19.164 -22.720 1.00 73.00 377 ASN A O 1
ATOM 2841 N N . TRP A 1 378 ? 8.387 20.280 -23.970 1.00 81.94 378 TRP A N 1
ATOM 2842 C CA . TRP A 1 378 ? 8.848 21.605 -23.568 1.00 81.94 378 TRP A CA 1
ATOM 2843 C C . TRP A 1 378 ? 7.912 22.161 -22.494 1.00 81.94 378 TRP A C 1
ATOM 2845 O O . TRP A 1 378 ? 6.694 22.048 -22.603 1.00 81.94 378 TRP A O 1
ATOM 2855 N N . TYR A 1 379 ? 8.472 22.799 -21.472 1.00 83.50 379 TYR A N 1
ATOM 2856 C CA . TYR A 1 379 ? 7.717 23.590 -20.509 1.00 83.50 379 TYR A CA 1
ATOM 2857 C C . TYR A 1 379 ? 7.971 25.071 -20.774 1.00 83.50 379 TYR A C 1
ATOM 2859 O O . TYR A 1 379 ? 9.123 25.515 -20.839 1.00 83.50 379 TYR A O 1
ATOM 2867 N N . ALA A 1 380 ? 6.891 25.831 -20.932 1.00 84.25 380 ALA A N 1
ATOM 2868 C CA . ALA A 1 380 ? 6.931 27.276 -21.073 1.00 84.25 380 ALA A CA 1
ATOM 2869 C C . ALA A 1 380 ? 6.246 27.911 -19.864 1.00 84.25 380 ALA A C 1
ATOM 2871 O O . ALA A 1 380 ? 5.143 27.521 -19.490 1.00 84.25 380 ALA A O 1
ATOM 2872 N N . ASN A 1 381 ? 6.901 28.891 -19.252 1.00 88.69 381 ASN A N 1
ATOM 2873 C CA . ASN A 1 381 ? 6.325 29.698 -18.180 1.00 88.69 381 ASN A CA 1
ATOM 2874 C C . ASN A 1 381 ? 6.781 31.148 -18.304 1.00 88.69 381 ASN A C 1
ATOM 2876 O O . ASN A 1 381 ? 7.787 31.436 -18.954 1.00 88.69 381 ASN A O 1
ATOM 2880 N N . GLY A 1 382 ? 6.061 32.066 -17.674 1.00 84.81 382 GLY A N 1
ATOM 2881 C CA . GLY A 1 382 ? 6.396 33.478 -17.743 1.00 84.81 382 GLY A CA 1
ATOM 2882 C C . GLY A 1 382 ? 5.617 34.352 -16.776 1.00 84.81 382 GLY A C 1
ATOM 2883 O O . GLY A 1 382 ? 4.756 33.889 -16.026 1.00 84.81 382 GLY A O 1
ATOM 2884 N N . SER A 1 383 ? 5.927 35.645 -16.816 1.00 85.06 383 SER A N 1
ATOM 2885 C CA . SER A 1 383 ? 5.224 36.675 -16.055 1.00 85.06 383 SER A CA 1
ATOM 2886 C C . SER A 1 383 ? 4.947 37.903 -16.918 1.00 85.06 383 SER A C 1
ATOM 2888 O O . SER A 1 383 ? 5.842 38.392 -17.612 1.00 85.06 383 SER A O 1
ATOM 2890 N N . PHE A 1 384 ? 3.726 38.429 -16.831 1.00 80.94 384 PHE A N 1
ATOM 2891 C CA . PHE A 1 384 ? 3.344 39.710 -17.424 1.00 80.94 384 PHE A CA 1
ATOM 2892 C C . PHE A 1 384 ? 3.200 40.750 -16.304 1.00 80.94 384 PHE A C 1
ATOM 2894 O O . PHE A 1 384 ? 2.332 40.658 -15.434 1.00 80.94 384 PHE A O 1
ATOM 2901 N N . GLY A 1 385 ? 4.100 41.733 -16.280 1.00 77.31 385 GLY A N 1
ATOM 2902 C CA . GLY A 1 385 ? 4.290 42.606 -15.125 1.00 77.31 385 GLY A CA 1
ATOM 2903 C C . GLY A 1 385 ? 4.715 41.836 -13.865 1.00 77.31 385 GLY A C 1
ATOM 2904 O O . GLY A 1 385 ? 5.446 40.848 -13.937 1.00 77.31 385 GLY A O 1
ATOM 2905 N N . ALA A 1 386 ? 4.280 42.325 -12.699 1.00 73.44 386 ALA A N 1
ATOM 2906 C CA . ALA A 1 386 ? 4.708 41.826 -11.386 1.00 73.44 386 ALA A CA 1
ATOM 2907 C C . ALA A 1 386 ? 3.745 40.822 -10.720 1.00 73.44 386 ALA A C 1
ATOM 2909 O O . ALA A 1 386 ? 4.147 40.154 -9.772 1.00 73.44 386 ALA A O 1
ATOM 2910 N N . ASN A 1 387 ? 2.492 40.731 -11.184 1.00 78.31 387 ASN A N 1
ATOM 2911 C CA . ASN A 1 387 ? 1.418 40.014 -10.480 1.00 78.31 387 ASN A CA 1
ATOM 2912 C C . ASN A 1 387 ? 0.700 38.954 -11.333 1.00 78.31 387 ASN A C 1
ATOM 2914 O O . ASN A 1 387 ? -0.161 38.258 -10.805 1.00 78.31 387 ASN A O 1
ATOM 2918 N N . TYR A 1 388 ? 0.997 38.835 -12.629 1.00 81.81 388 TYR A N 1
ATOM 2919 C CA . TYR A 1 388 ? 0.362 37.848 -13.504 1.00 81.81 388 TYR A CA 1
ATOM 2920 C C . TYR A 1 388 ? 1.398 36.843 -13.991 1.00 81.81 388 TYR A C 1
ATOM 2922 O O . TYR A 1 388 ? 2.419 37.228 -14.565 1.00 81.81 388 TYR A O 1
ATOM 2930 N N . TYR A 1 389 ? 1.116 35.565 -13.772 1.00 83.94 389 TYR A N 1
ATOM 2931 C CA . TYR A 1 389 ? 1.989 34.439 -14.073 1.00 83.94 389 TYR A CA 1
ATOM 2932 C C . TYR A 1 389 ? 1.257 33.425 -14.949 1.00 83.94 389 TYR A C 1
ATOM 2934 O O . TYR A 1 389 ? 0.027 33.348 -14.944 1.00 83.94 389 TYR A O 1
ATOM 2942 N N . TRP A 1 390 ? 2.014 32.641 -15.708 1.00 85.75 390 TRP A N 1
ATOM 2943 C CA . TRP A 1 390 ? 1.477 31.542 -16.504 1.00 85.75 390 TRP A CA 1
ATOM 2944 C C . TRP A 1 390 ? 2.504 30.421 -16.665 1.00 85.75 390 TRP A C 1
ATOM 2946 O O . TRP A 1 390 ? 3.713 30.664 -16.604 1.00 85.75 390 TRP A O 1
ATOM 2956 N N . GLY A 1 391 ? 2.028 29.196 -16.875 1.00 85.50 391 GLY A N 1
ATOM 2957 C CA . GLY A 1 391 ? 2.865 28.012 -17.059 1.00 85.50 391 GLY A CA 1
ATOM 2958 C C . GLY A 1 391 ? 2.110 26.884 -17.751 1.00 85.50 391 GLY A C 1
ATOM 2959 O O . GLY A 1 391 ? 0.911 26.729 -17.551 1.00 85.50 391 GLY A O 1
ATOM 2960 N N . GLY A 1 392 ? 2.789 26.107 -18.593 1.00 82.06 392 GLY A N 1
ATOM 2961 C CA . GLY A 1 392 ? 2.160 24.993 -19.294 1.00 82.06 392 GLY A CA 1
ATOM 2962 C C . GLY A 1 392 ? 3.124 24.137 -20.105 1.00 82.06 392 GLY A C 1
ATOM 2963 O O . GLY A 1 392 ? 4.217 24.563 -20.492 1.00 82.06 392 GLY A O 1
ATOM 2964 N N . ASN A 1 393 ? 2.685 22.912 -20.388 1.00 83.56 393 ASN A N 1
ATOM 2965 C CA . ASN A 1 393 ? 3.357 22.029 -21.333 1.00 83.56 393 ASN A CA 1
ATOM 2966 C C . ASN A 1 393 ? 3.059 22.486 -22.767 1.00 83.56 393 ASN A C 1
ATOM 2968 O O . ASN A 1 393 ? 1.905 22.670 -23.154 1.00 83.56 393 ASN A O 1
ATOM 2972 N N . VAL A 1 394 ? 4.110 22.635 -23.567 1.00 83.75 394 VAL A N 1
ATOM 2973 C CA . VAL A 1 394 ? 4.039 22.979 -24.988 1.00 83.75 394 VAL A CA 1
ATOM 2974 C C . VAL A 1 394 ? 4.794 21.936 -25.814 1.00 83.75 394 VAL A C 1
ATOM 2976 O O . VAL A 1 394 ? 5.781 21.344 -25.377 1.00 83.75 394 VAL A O 1
ATOM 2979 N N . GLN A 1 395 ? 4.311 21.680 -27.023 1.00 83.75 395 GLN A N 1
ATOM 2980 C CA . GLN A 1 395 ? 4.819 20.637 -27.915 1.00 83.75 395 GLN A CA 1
ATOM 2981 C C . GLN A 1 395 ? 5.321 21.239 -29.226 1.00 83.75 395 GLN A C 1
ATOM 2983 O O . GLN A 1 395 ? 4.869 22.304 -29.644 1.00 83.75 395 GLN A O 1
ATOM 2988 N N . ILE A 1 396 ? 6.269 20.562 -29.876 1.00 83.12 396 ILE A N 1
ATOM 2989 C CA . ILE A 1 396 ? 6.833 20.998 -31.158 1.00 83.12 396 ILE A CA 1
ATOM 2990 C C . ILE A 1 396 ? 5.790 20.802 -32.266 1.00 83.12 396 ILE A C 1
ATOM 2992 O O . ILE A 1 396 ? 5.364 19.679 -32.531 1.00 83.12 396 ILE A O 1
ATOM 2996 N N . GLY A 1 397 ? 5.421 21.894 -32.932 1.00 79.44 397 GLY A N 1
ATOM 2997 C CA . GLY A 1 397 ? 4.639 21.909 -34.167 1.00 79.44 397 GLY A CA 1
ATOM 2998 C C . GLY A 1 397 ? 5.484 22.263 -35.398 1.00 79.44 397 GLY A C 1
ATOM 2999 O O . GLY A 1 397 ? 6.712 22.359 -35.338 1.00 79.44 397 GLY A O 1
ATOM 3000 N N . ASP A 1 398 ? 4.805 22.490 -36.526 1.00 77.31 398 ASP A N 1
ATOM 3001 C CA . ASP A 1 398 ? 5.433 22.767 -37.830 1.00 77.31 398 ASP A CA 1
ATOM 3002 C C . ASP A 1 398 ? 6.254 24.076 -37.871 1.00 77.31 398 ASP A C 1
ATOM 3004 O O . ASP A 1 398 ? 7.152 24.213 -38.703 1.00 77.31 398 ASP A O 1
ATOM 3008 N N . ASP A 1 399 ? 5.938 25.053 -37.013 1.00 81.56 399 ASP A N 1
ATOM 3009 C CA . ASP A 1 399 ? 6.492 26.417 -37.050 1.00 81.56 399 ASP A CA 1
ATOM 3010 C C . ASP A 1 399 ? 6.805 27.028 -35.664 1.00 81.56 399 ASP A C 1
ATOM 3012 O O . ASP A 1 399 ? 7.029 28.235 -35.549 1.00 81.56 399 ASP A O 1
ATOM 3016 N N . GLY A 1 400 ? 6.851 26.209 -34.609 1.00 87.50 400 GLY A N 1
ATOM 3017 C CA . GLY A 1 400 ? 7.233 26.626 -33.256 1.00 87.50 400 GLY A CA 1
ATOM 3018 C C . GLY A 1 400 ? 6.850 25.605 -32.185 1.00 87.50 400 GLY A C 1
ATOM 3019 O O . GLY A 1 400 ? 6.493 24.472 -32.499 1.00 87.50 400 GLY A O 1
ATOM 3020 N N . LEU A 1 401 ? 6.886 26.020 -30.919 1.00 89.00 401 LEU A N 1
ATOM 3021 C CA . LEU A 1 401 ? 6.227 25.319 -29.815 1.00 89.00 401 LEU A CA 1
ATOM 3022 C C . LEU A 1 401 ? 4.771 25.797 -29.695 1.00 89.00 401 LEU A C 1
ATOM 3024 O O . LEU A 1 401 ? 4.485 26.967 -29.949 1.00 89.00 401 LEU A O 1
ATOM 3028 N N . SER A 1 402 ? 3.848 24.941 -29.266 1.00 90.50 402 SER A N 1
ATOM 3029 C CA . SER A 1 402 ? 2.467 25.342 -28.957 1.00 90.50 402 SER A CA 1
ATOM 3030 C C . SER A 1 402 ? 1.807 24.444 -27.918 1.00 90.50 402 SER A C 1
ATOM 3032 O O . SER A 1 402 ? 2.110 23.255 -27.851 1.00 90.50 402 SER A O 1
ATOM 3034 N N . GLY A 1 403 ? 0.881 24.997 -27.142 1.00 88.31 403 GLY A N 1
ATOM 3035 C CA . GLY A 1 403 ? 0.091 24.273 -26.148 1.00 88.31 403 GLY A CA 1
ATOM 3036 C C . GLY A 1 403 ? -0.909 25.201 -25.466 1.00 88.31 403 GLY A C 1
ATOM 3037 O O . GLY A 1 403 ? -1.161 26.305 -25.950 1.00 88.31 403 GLY A O 1
ATOM 3038 N N . THR A 1 404 ? -1.433 24.771 -24.325 1.00 86.06 404 THR A N 1
ATOM 3039 C CA . THR A 1 404 ? -2.274 25.593 -23.448 1.00 86.06 404 THR A CA 1
ATOM 3040 C C . THR A 1 404 ? -1.534 25.770 -22.124 1.00 86.06 404 THR A C 1
ATOM 3042 O O . THR A 1 404 ? -0.908 24.830 -21.634 1.00 86.06 404 THR A O 1
ATOM 3045 N N . ALA A 1 405 ? -1.558 26.982 -21.577 1.00 82.56 405 ALA A N 1
ATOM 3046 C CA . ALA A 1 405 ? -0.923 27.327 -20.316 1.00 82.56 405 ALA A CA 1
ATOM 3047 C C . ALA A 1 405 ? -1.960 27.801 -19.300 1.00 82.56 405 ALA A C 1
ATOM 3049 O O . ALA A 1 405 ? -2.808 28.640 -19.609 1.00 82.56 405 ALA A O 1
ATOM 3050 N N . ASP A 1 406 ? -1.853 27.294 -18.080 1.00 86.38 406 ASP A N 1
ATOM 3051 C CA . ASP A 1 406 ? -2.642 27.747 -16.946 1.00 86.38 406 ASP A CA 1
ATOM 3052 C C . ASP A 1 406 ? -2.128 29.113 -16.484 1.00 86.38 406 ASP A C 1
ATOM 3054 O O . ASP A 1 406 ? -0.948 29.448 -16.649 1.00 86.38 406 ASP A O 1
ATOM 3058 N N . THR A 1 407 ? -3.023 29.939 -15.943 1.00 83.88 407 THR A N 1
ATOM 3059 C CA . THR A 1 407 ? -2.713 31.332 -15.592 1.00 83.88 407 THR A CA 1
ATOM 3060 C C . THR A 1 407 ? -3.054 31.609 -14.138 1.00 83.88 407 THR A C 1
ATOM 3062 O O . THR A 1 407 ? -4.011 31.053 -13.601 1.00 83.88 407 THR A O 1
ATOM 3065 N N . SER A 1 408 ? -2.267 32.452 -13.471 1.00 85.12 408 SER A N 1
ATOM 3066 C CA . SER A 1 408 ? -2.488 32.782 -12.065 1.00 85.12 408 SER A CA 1
ATOM 3067 C C . SER A 1 408 ? -2.177 34.242 -11.741 1.00 85.12 408 SER A C 1
ATOM 3069 O O . SER A 1 408 ? -1.277 34.877 -12.298 1.00 85.12 408 SER A O 1
ATOM 3071 N N . LEU A 1 409 ? -2.976 34.788 -10.829 1.00 85.06 409 LEU A N 1
ATOM 3072 C CA . LEU A 1 409 ? -2.925 36.169 -10.365 1.00 85.06 409 LEU A CA 1
ATOM 3073 C C . LEU A 1 409 ? -2.478 36.207 -8.906 1.00 85.06 409 LEU A C 1
ATOM 3075 O O . LEU A 1 409 ? -3.170 35.683 -8.033 1.00 85.06 409 LEU A O 1
ATOM 3079 N N . LEU A 1 410 ? -1.343 36.857 -8.651 1.00 80.50 410 LEU A N 1
ATOM 3080 C CA . LEU A 1 410 ? -0.844 37.155 -7.314 1.00 80.50 410 LEU A CA 1
ATOM 3081 C C . LEU A 1 410 ? -1.626 38.337 -6.723 1.00 80.50 410 LEU A C 1
ATOM 3083 O O . LEU A 1 410 ? -1.531 39.475 -7.202 1.00 80.50 410 LEU A O 1
ATOM 3087 N N . ASN A 1 411 ? -2.391 38.047 -5.678 1.00 80.50 411 ASN A N 1
ATOM 3088 C CA . ASN A 1 411 ? -3.245 38.983 -4.958 1.00 80.50 411 ASN A CA 1
ATOM 3089 C C . ASN A 1 411 ? -2.440 39.861 -3.979 1.00 80.50 411 ASN A C 1
ATOM 3091 O O . ASN A 1 411 ? -1.337 39.507 -3.559 1.00 80.50 411 ASN A O 1
ATOM 3095 N N . ASP A 1 412 ? -3.023 40.988 -3.553 1.00 84.62 412 ASP A N 1
ATOM 3096 C CA . ASP A 1 412 ? -2.408 41.932 -2.597 1.00 84.62 412 ASP A CA 1
ATOM 3097 C C . ASP A 1 412 ? -2.112 41.319 -1.206 1.00 84.62 412 ASP A C 1
ATOM 3099 O O . ASP A 1 412 ? -1.338 41.886 -0.432 1.00 84.62 412 ASP A O 1
ATOM 3103 N N . ASP A 1 413 ? -2.719 40.175 -0.872 1.00 82.75 413 ASP A N 1
ATOM 3104 C CA . ASP A 1 413 ? -2.478 39.410 0.360 1.00 82.75 413 ASP A CA 1
ATOM 3105 C C . ASP A 1 413 ? -1.388 38.325 0.221 1.00 82.75 413 ASP A C 1
ATOM 3107 O O . ASP A 1 413 ? -1.026 37.688 1.211 1.00 82.75 413 ASP A O 1
ATOM 3111 N N . GLY A 1 414 ? -0.831 38.142 -0.981 1.00 78.25 414 GLY A N 1
ATOM 3112 C CA . GLY A 1 414 ? 0.180 37.130 -1.291 1.00 78.25 414 GLY A CA 1
ATOM 3113 C C . GLY A 1 414 ? -0.377 35.761 -1.698 1.00 78.25 414 GLY A C 1
ATOM 3114 O O . GLY A 1 414 ? 0.413 34.853 -1.950 1.00 78.25 414 GLY A O 1
ATOM 3115 N N . THR A 1 415 ? -1.700 35.593 -1.782 1.00 79.62 415 THR A N 1
ATOM 3116 C CA . THR A 1 415 ? -2.319 34.382 -2.349 1.00 79.62 415 THR A CA 1
ATOM 3117 C C . THR A 1 415 ? -2.287 34.400 -3.878 1.00 79.62 415 THR A C 1
ATOM 3119 O O . THR A 1 415 ? -2.226 35.463 -4.498 1.00 79.62 415 THR A O 1
ATOM 3122 N N . PHE A 1 416 ? -2.369 33.224 -4.501 1.00 78.12 416 PHE A N 1
ATOM 3123 C CA . PHE A 1 416 ? -2.649 33.108 -5.931 1.00 78.12 416 PHE A CA 1
ATOM 3124 C C . PHE A 1 416 ? -4.136 32.827 -6.155 1.00 78.12 416 PHE A C 1
ATOM 3126 O O . PHE A 1 416 ? -4.760 32.095 -5.389 1.00 78.12 416 PHE A O 1
ATOM 3133 N N . SER A 1 417 ? -4.690 33.387 -7.226 1.00 82.81 417 SER A N 1
ATOM 3134 C CA . SER A 1 417 ? -5.991 33.002 -7.774 1.00 82.81 417 SER A CA 1
ATOM 3135 C C . SER A 1 417 ? -5.819 32.446 -9.184 1.00 82.81 417 SER A C 1
ATOM 3137 O O . SER A 1 417 ? -5.043 32.985 -9.976 1.00 82.81 417 SER A O 1
ATOM 3139 N N . GLU A 1 418 ? -6.518 31.355 -9.487 1.00 84.25 418 GLU A N 1
ATOM 3140 C CA . GLU A 1 418 ? -6.507 30.728 -10.809 1.00 84.25 418 GLU A CA 1
ATOM 3141 C C . GLU A 1 418 ? -7.265 31.591 -11.826 1.00 84.25 418 GLU A C 1
ATOM 3143 O O . GLU A 1 418 ? -8.368 32.084 -11.572 1.00 84.25 418 GLU A O 1
ATOM 3148 N N . GLY A 1 419 ? -6.655 31.783 -12.991 1.00 79.38 419 GLY A N 1
ATOM 3149 C CA . GLY A 1 419 ? -7.288 32.339 -14.177 1.00 79.38 419 GLY A CA 1
ATOM 3150 C C . GLY A 1 419 ? -7.670 31.238 -15.165 1.00 79.38 419 GLY A C 1
ATOM 3151 O O . GLY A 1 419 ? -7.291 30.079 -15.023 1.00 79.38 419 GLY A O 1
ATOM 3152 N N . ASN A 1 420 ? -8.413 31.603 -16.212 1.00 83.69 420 ASN A N 1
ATOM 3153 C CA . ASN A 1 420 ? -8.686 30.657 -17.295 1.00 83.69 420 ASN A CA 1
ATOM 3154 C C . ASN A 1 420 ? -7.367 30.268 -18.000 1.00 83.69 420 ASN A C 1
ATOM 3156 O O . ASN A 1 420 ? -6.520 31.151 -18.193 1.00 83.69 420 ASN A O 1
ATOM 3160 N N . PRO A 1 421 ? -7.208 29.010 -18.445 1.00 85.81 421 PRO A N 1
ATOM 3161 C CA . PRO A 1 421 ? -6.093 28.626 -19.301 1.00 85.81 421 PRO A CA 1
ATOM 3162 C C . PRO A 1 421 ? -6.114 29.398 -20.627 1.00 85.81 421 PRO A C 1
ATOM 3164 O O . PRO A 1 421 ? -7.182 29.736 -21.150 1.00 85.81 421 PRO A O 1
ATOM 3167 N N . ILE A 1 422 ? -4.933 29.677 -21.177 1.00 84.75 422 ILE A N 1
ATOM 3168 C CA . ILE A 1 422 ? -4.746 30.394 -22.443 1.00 84.75 422 ILE A CA 1
ATOM 3169 C C . ILE A 1 422 ? -3.929 29.555 -23.421 1.00 84.75 422 ILE A C 1
ATOM 3171 O O . ILE A 1 422 ? -2.905 28.977 -23.062 1.00 84.75 422 ILE A O 1
ATOM 3175 N N . ASP A 1 423 ? -4.350 29.514 -24.683 1.00 90.50 423 ASP A N 1
ATOM 3176 C CA . ASP A 1 423 ? -3.528 28.919 -25.735 1.00 90.50 423 ASP A CA 1
ATOM 3177 C C . ASP A 1 423 ? -2.292 29.791 -25.987 1.00 90.50 423 ASP A C 1
ATOM 3179 O O . ASP A 1 423 ? -2.378 31.023 -26.047 1.00 90.50 423 ASP A O 1
ATOM 3183 N N . VAL A 1 424 ? -1.139 29.147 -26.150 1.00 90.94 424 VAL A N 1
ATOM 3184 C CA . VAL A 1 424 ? 0.161 29.786 -26.369 1.00 90.94 424 VAL A CA 1
ATOM 3185 C C . VAL A 1 424 ? 0.877 29.159 -27.559 1.00 90.94 424 VAL A C 1
ATOM 3187 O O . VAL A 1 424 ? 0.863 27.944 -27.766 1.00 90.94 424 VAL A O 1
ATOM 3190 N N . LYS A 1 425 ? 1.550 30.001 -28.342 1.00 93.19 425 LYS A N 1
ATOM 3191 C CA . LYS A 1 425 ? 2.418 29.590 -29.447 1.00 93.19 425 LYS A CA 1
ATOM 3192 C C . LYS A 1 425 ? 3.718 30.381 -29.412 1.00 93.19 425 LYS A C 1
ATOM 3194 O O . LYS A 1 425 ? 3.691 31.593 -29.238 1.00 93.19 425 LYS A O 1
ATOM 3199 N N . ILE A 1 426 ? 4.850 29.705 -29.576 1.00 93.00 426 ILE A N 1
ATOM 3200 C CA . ILE A 1 426 ? 6.187 30.269 -29.383 1.00 93.00 426 ILE A CA 1
ATOM 3201 C C . ILE A 1 426 ? 7.036 29.962 -30.615 1.00 93.00 426 ILE A C 1
ATOM 3203 O O . ILE A 1 426 ? 7.325 28.803 -30.899 1.00 93.00 426 ILE A O 1
ATOM 3207 N N . ALA A 1 427 ? 7.411 30.996 -31.361 1.00 93.19 427 ALA A N 1
ATOM 3208 C CA . ALA A 1 427 ? 8.150 30.897 -32.619 1.00 93.19 427 ALA A CA 1
ATOM 3209 C C . ALA A 1 427 ? 9.504 31.622 -32.536 1.00 93.19 427 ALA A C 1
ATOM 3211 O O . ALA A 1 427 ? 9.732 32.443 -31.644 1.00 93.19 427 ALA A O 1
ATOM 3212 N N . GLU A 1 428 ? 10.420 31.326 -33.459 1.00 91.19 428 GLU A N 1
ATOM 3213 C CA . GLU A 1 428 ? 11.706 32.027 -33.533 1.00 91.19 428 GLU A CA 1
ATOM 3214 C C . GLU A 1 428 ? 11.511 33.499 -33.933 1.00 91.19 428 GLU A C 1
ATOM 3216 O O . GLU A 1 428 ? 10.814 33.788 -34.908 1.00 91.19 428 GLU A O 1
ATOM 3221 N N . ASP A 1 429 ? 12.164 34.428 -33.226 1.00 91.00 429 ASP A N 1
ATOM 3222 C CA . ASP A 1 429 ? 12.144 35.858 -33.555 1.00 91.00 429 ASP A CA 1
ATOM 3223 C C . ASP A 1 429 ? 13.555 36.363 -33.877 1.00 91.00 429 ASP A C 1
ATOM 3225 O O . ASP A 1 429 ? 14.322 36.827 -33.028 1.00 91.00 429 ASP A O 1
ATOM 3229 N N . GLY A 1 430 ? 13.935 36.205 -35.144 1.00 86.88 430 GLY A N 1
ATOM 3230 C CA . GLY A 1 430 ? 15.271 36.539 -35.625 1.00 86.88 430 GLY A CA 1
ATOM 3231 C C . GLY A 1 430 ? 16.366 35.619 -35.070 1.00 86.88 430 GLY A C 1
ATOM 3232 O O . GLY A 1 430 ? 16.151 34.430 -34.827 1.00 86.88 430 GLY A O 1
ATOM 3233 N N . ALA A 1 431 ? 17.577 36.167 -34.926 1.00 82.06 431 ALA A N 1
ATOM 3234 C CA . ALA A 1 431 ? 18.769 35.391 -34.579 1.00 82.06 431 ALA A CA 1
ATOM 3235 C C . ALA A 1 431 ? 18.615 34.670 -33.231 1.00 82.06 431 ALA A C 1
ATOM 3237 O O . ALA A 1 431 ? 18.655 33.446 -33.203 1.00 82.06 431 ALA A O 1
ATOM 3238 N N . ASP A 1 432 ? 18.336 35.420 -32.162 1.00 83.50 432 ASP A N 1
ATOM 3239 C CA . ASP A 1 432 ? 18.398 34.914 -30.782 1.00 83.50 432 ASP A CA 1
ATOM 3240 C C . ASP A 1 432 ? 17.083 35.105 -29.994 1.00 83.50 432 ASP A C 1
ATOM 3242 O O . ASP A 1 432 ? 16.945 34.582 -28.892 1.00 83.50 432 ASP A O 1
ATOM 3246 N N . GLY A 1 433 ? 16.104 35.843 -30.535 1.00 89.88 433 GLY A N 1
ATOM 3247 C CA . GLY A 1 433 ? 14.829 36.133 -29.868 1.00 89.88 433 GLY A CA 1
ATOM 3248 C C . GLY A 1 433 ? 13.772 35.033 -30.006 1.00 89.88 433 GLY A C 1
ATOM 3249 O O . GLY A 1 433 ? 13.903 34.106 -30.810 1.00 89.88 433 GLY A O 1
ATOM 3250 N N . VAL A 1 434 ? 12.693 35.149 -29.236 1.00 93.69 434 VAL A N 1
ATOM 3251 C CA . VAL A 1 434 ? 11.498 34.297 -29.340 1.00 93.69 434 VAL A CA 1
ATOM 3252 C C . VAL A 1 434 ? 10.241 35.159 -29.300 1.00 93.69 434 VAL A C 1
ATOM 3254 O O . VAL A 1 434 ? 10.145 36.097 -28.506 1.00 93.69 434 VAL A O 1
ATOM 3257 N N . LYS A 1 435 ? 9.266 34.837 -30.152 1.00 94.56 435 LYS A N 1
ATOM 3258 C CA . LYS A 1 435 ? 7.959 35.495 -30.172 1.00 94.56 435 LYS A CA 1
ATOM 3259 C C . LYS A 1 435 ? 6.912 34.575 -29.570 1.00 94.56 435 LYS A C 1
ATOM 3261 O O . LYS A 1 435 ? 6.718 33.468 -30.065 1.00 94.56 435 LYS A O 1
ATOM 3266 N N . LEU A 1 436 ? 6.213 35.063 -28.555 1.00 93.44 436 LEU A N 1
ATOM 3267 C CA . LEU A 1 436 ? 5.019 34.444 -27.992 1.00 93.44 436 LEU A CA 1
ATOM 3268 C C . LEU A 1 436 ? 3.782 35.076 -28.634 1.00 93.44 436 LEU A C 1
ATOM 3270 O O . LEU A 1 436 ? 3.635 36.295 -28.611 1.00 93.44 436 LEU A O 1
ATOM 3274 N N . THR A 1 437 ? 2.884 34.253 -29.155 1.00 93.06 437 THR A N 1
ATOM 3275 C CA . THR A 1 437 ? 1.543 34.637 -29.598 1.00 93.06 437 THR A CA 1
ATOM 3276 C C . THR A 1 437 ? 0.534 33.959 -28.671 1.00 93.06 437 THR A C 1
ATOM 3278 O O . THR A 1 437 ? 0.566 32.736 -28.517 1.00 93.06 437 THR A O 1
ATOM 3281 N N . LEU A 1 438 ? -0.350 34.737 -28.049 1.00 89.69 438 LEU A N 1
ATOM 3282 C CA . LEU A 1 438 ? -1.441 34.226 -27.214 1.00 89.69 438 LEU A CA 1
ATOM 3283 C C . LEU A 1 438 ? -2.675 33.891 -28.068 1.00 89.69 438 LEU A C 1
ATOM 3285 O O . LEU A 1 438 ? -2.868 34.459 -29.144 1.00 89.69 438 LEU A O 1
ATOM 3289 N N . GLY A 1 439 ? -3.572 33.040 -27.563 1.00 83.56 439 GLY A N 1
ATOM 3290 C CA . GLY A 1 439 ? -4.855 32.710 -28.203 1.00 83.56 439 GLY A CA 1
ATOM 3291 C C . GLY A 1 439 ? -5.792 33.912 -28.422 1.00 83.56 439 GLY A C 1
ATOM 3292 O O . GLY A 1 439 ? -6.700 33.850 -29.249 1.00 83.56 439 GLY A O 1
ATOM 3293 N N . THR A 1 440 ? -5.544 35.037 -27.742 1.00 84.44 440 THR A N 1
ATOM 3294 C CA . THR A 1 440 ? -6.191 36.340 -27.986 1.00 84.44 440 THR A CA 1
ATOM 3295 C C . THR A 1 440 ? -5.745 37.012 -29.292 1.00 84.44 440 THR A C 1
ATOM 3297 O O . THR A 1 440 ? -6.417 37.927 -29.772 1.00 84.44 440 THR A O 1
ATOM 3300 N N . GLY A 1 441 ? -4.627 36.570 -29.879 1.00 87.00 441 GLY A N 1
ATOM 3301 C CA . GLY A 1 441 ? -3.951 37.202 -31.014 1.00 87.00 441 GLY A CA 1
ATOM 3302 C C . GLY A 1 441 ? -2.921 38.270 -30.623 1.00 87.00 441 GLY A C 1
ATOM 3303 O O . GLY A 1 441 ? -2.403 38.954 -31.504 1.00 87.00 441 GLY A O 1
ATOM 3304 N N . GLU A 1 442 ? -2.631 38.436 -29.330 1.00 90.00 442 GLU A N 1
ATOM 3305 C CA . GLU A 1 442 ? -1.592 39.345 -28.831 1.00 90.00 442 GLU A CA 1
ATOM 3306 C C . GLU A 1 442 ? -0.196 38.724 -28.999 1.00 90.00 442 GLU A C 1
ATOM 3308 O O . GLU A 1 442 ? -0.014 37.527 -28.770 1.00 90.00 442 GLU A O 1
ATOM 3313 N N . GLU A 1 443 ? 0.788 39.531 -29.417 1.00 93.62 443 GLU A N 1
ATOM 3314 C CA . GLU A 1 443 ? 2.154 39.075 -29.706 1.00 93.62 443 GLU A CA 1
ATOM 3315 C C . GLU A 1 443 ? 3.195 39.820 -28.860 1.00 93.62 443 GLU A C 1
ATOM 3317 O O . GLU A 1 443 ? 3.195 41.051 -28.798 1.00 93.62 443 GLU A O 1
ATOM 3322 N N . TYR A 1 444 ? 4.113 39.065 -28.257 1.00 92.31 444 TYR A N 1
ATOM 3323 C CA . TYR A 1 444 ? 5.187 39.547 -27.390 1.00 92.31 444 TYR A CA 1
ATOM 3324 C C . TYR A 1 444 ? 6.538 39.082 -27.930 1.00 92.31 444 TYR A C 1
ATOM 3326 O O . TYR A 1 444 ? 6.716 37.908 -28.260 1.00 92.31 444 TYR A O 1
ATOM 3334 N N . HIS A 1 445 ? 7.493 40.006 -28.012 1.00 94.69 445 HIS A N 1
ATOM 3335 C CA . HIS A 1 445 ? 8.802 39.796 -28.629 1.00 94.69 445 HIS A CA 1
ATOM 3336 C C . HIS A 1 445 ? 9.897 39.834 -27.561 1.00 94.69 445 HIS A C 1
ATOM 3338 O O . HIS A 1 445 ? 10.246 40.906 -27.061 1.00 94.69 445 HIS A O 1
ATOM 3344 N N . PHE A 1 446 ? 10.439 38.668 -27.210 1.00 93.56 446 PHE A N 1
ATOM 3345 C CA . PHE A 1 446 ? 11.453 38.531 -26.170 1.00 93.56 446 PHE A CA 1
ATOM 3346 C C . PHE A 1 446 ? 12.850 38.327 -26.769 1.00 93.56 446 PHE A C 1
ATOM 3348 O O . PHE A 1 446 ? 13.041 37.630 -27.765 1.00 93.56 446 PHE A O 1
ATOM 3355 N N . THR A 1 447 ? 13.855 38.885 -26.102 1.00 92.31 447 THR A N 1
ATOM 3356 C CA . THR A 1 447 ? 15.286 38.657 -26.364 1.00 92.31 447 THR A CA 1
ATOM 3357 C C . THR A 1 447 ? 15.923 37.910 -25.190 1.00 92.31 447 THR A C 1
ATOM 3359 O O . THR A 1 447 ? 15.380 37.993 -24.087 1.00 92.31 447 THR A O 1
ATOM 3362 N N . PRO A 1 448 ? 17.042 37.180 -25.364 1.00 90.25 448 PRO A N 1
ATOM 3363 C CA . PRO A 1 448 ? 17.693 36.488 -24.252 1.00 90.25 448 PRO A CA 1
ATOM 3364 C C . PRO A 1 448 ? 18.004 37.450 -23.103 1.00 90.25 448 PRO A C 1
ATOM 3366 O O . PRO A 1 448 ? 18.517 38.550 -23.332 1.00 90.25 448 PRO A O 1
ATOM 3369 N N . ALA A 1 449 ? 17.702 37.050 -21.867 1.00 85.00 449 ALA A N 1
ATOM 3370 C CA . ALA A 1 449 ? 18.148 37.806 -20.707 1.00 85.00 449 ALA A CA 1
ATOM 3371 C C . ALA A 1 449 ? 19.686 37.816 -20.664 1.00 85.00 449 ALA A C 1
ATOM 3373 O O . ALA A 1 449 ? 20.336 36.822 -20.988 1.00 85.00 449 ALA A O 1
ATOM 3374 N N . ALA A 1 450 ? 20.278 38.942 -20.263 1.00 76.12 450 ALA A N 1
ATOM 3375 C CA . ALA A 1 450 ? 21.705 38.973 -19.968 1.00 76.12 450 ALA A CA 1
ATOM 3376 C C . ALA A 1 450 ? 21.997 38.103 -18.733 1.00 76.12 450 ALA A C 1
ATOM 3378 O O . ALA A 1 450 ? 21.225 38.124 -17.776 1.00 76.12 450 ALA A O 1
ATOM 3379 N N . GLU A 1 451 ? 23.116 37.375 -18.749 1.00 55.81 451 GLU A N 1
ATOM 3380 C CA . GLU A 1 451 ? 23.637 36.679 -17.566 1.00 55.81 451 GLU A CA 1
ATOM 3381 C C . GLU A 1 451 ? 23.948 37.709 -16.454 1.00 55.81 451 GLU A C 1
ATOM 3383 O O . GLU A 1 451 ? 24.703 38.659 -16.695 1.00 55.81 451 GLU A O 1
ATOM 3388 N N . GLU A 1 452 ? 23.364 37.532 -15.258 1.00 45.56 452 GLU A N 1
ATOM 3389 C CA . GLU A 1 452 ? 23.578 38.369 -14.054 1.00 45.56 452 GLU A CA 1
ATOM 3390 C C . GLU A 1 452 ? 24.550 37.728 -13.040 1.00 45.56 452 GLU A C 1
ATOM 3392 O O . GLU A 1 452 ? 24.444 36.505 -12.792 1.00 45.56 452 GLU A O 1
#

Sequence (452 aa):
MKKKITLAIALCAALCSFAGCNSGTPAATTGSSAAESAAPASETPAATETNETAAASAEQTPAPAENTDPDVIYEADGVKIKSTGFRNCAEYDDGPMLGLEITNNTGKALTIYSRGTSLNGWMVNADLITIKEDGYLNVGGNFEVPAENDTNTYGIYIGNFILDELGMSEIVDFNLSLEIIVGEDWENAVTTDMVTITNPDASGEIPSFDESGDVAYDKDGIKIVLRGANYDTSYWGPTVYLYAHNGTDKNITIRIPKSSLNGEEHTAYGDMDIAPGMRMKEEVMFENAASVAPLGKVTMTFEIYENSGTGEPKLLDTSGEFTAEYEPIEIKTEAQTAEEAEAARGWWKREGTFKDADNNTLTLTFMSTAENWSTNNWYANGSFGANYYWGGNVQIGDDGLSGTADTSLLNDDGTFSEGNPIDVKIAEDGADGVKLTLGTGEEYHFTPAAEE

Secondary structure (DSSP, 8-state):
-------------------------------------------------------PPP--PPPPPPP--TTEEEEETTEEEEEEEEEE-TTT-S-EEEEEEEEE-SSS-EEEEEEEEEETTEE-----EEE-TT--EEESS-EEEPS-SSEEEEEEE-HHHHHHHHT-S--SEEEEEEEEEESS-GGG-EEPPPEEEE-TTS-S--------SEEEEEETTEEEEEEEEE----TT--EEEEEEEE-SSS-EEEEEEEEEETTEEE-EE--EEE-TT-EEEEEEEETTGGG-PSP-EEEEEEEEEE--SSSS-EEEEE---EEEE--------HHHHHHHHHHHHTT----EEEE-TT--EEEEEEE--SSS-S--EEEEEEEETTTEEEEEEEEE-SSSEEEEEEEEEE-TTS-EEEEEEEEEEEEEETTTEEEEEETTS-EEEEEEPPP-